Protein AF-A0A496PP13-F1 (afdb_monomer)

pLDDT: mean 76.1, std 15.43, range [37.22, 96.75]

Nearest PDB structures (foldseek):
  5w98-assembly1_A  TM=3.230E-01  e=8.960E+00  Planobispora rosea
  5w99-assembly1_A  TM=3.272E-01  e=9.936E+00  Planobispora rosea

Sequence (383 aa):
MSAFDWSTATTALHNFGGEPTTLYIEKTGLPFYDALRLYGAIDLYIGLREDVTIEDTGIRWKVTGRRRPRFMDGRDVAFLNRIKEQFGGRKNPNSEEYCKKMYSYLVNAKSFRDEKPFPADKAFVKLDSTLQAGIRGISAANYETLQTGQTSKKECKAMIPLSEGLLAFAGKKRAENVSRIYFLPVFEGRIDLSKVVSPIRMRGSPNVLCTQALMLLALKTSLFAEGYQDRLTSVVYNTDFGSRNAFNFSGIIKISSTAIGKIKSAELVSHTYQTFRELIRDAWDGQGKPNKLTSAAIGMAYWLMQPVSKHLSSMITAQERLYKDKGAKSTLFYIQNKNHANHVKEIFEMTYANWNGDHEAVRKLARAVASGIYWARGRDEHG

Mean predicted aligned error: 11.74 Å

Structure (mmCIF, N/CA/C/O backbone):
data_AF-A0A496PP13-F1
#
_entry.id   AF-A0A496PP13-F1
#
loop_
_atom_site.group_PDB
_atom_site.id
_atom_site.type_symbol
_atom_site.label_atom_id
_atom_site.label_alt_id
_atom_site.label_comp_id
_atom_site.label_asym_id
_atom_site.label_entity_id
_atom_site.label_seq_id
_atom_site.pdbx_PDB_ins_code
_atom_site.Cartn_x
_atom_site.Cartn_y
_at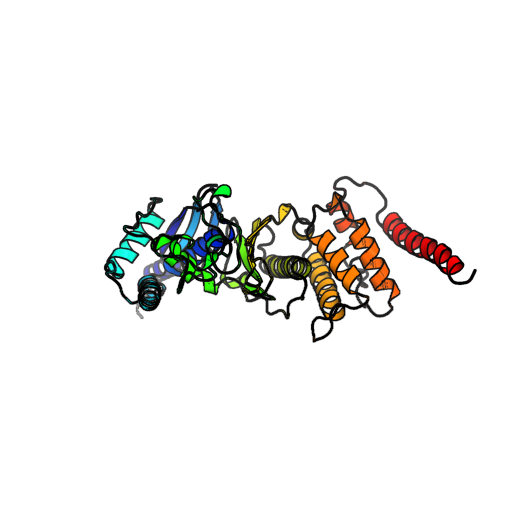om_site.Cartn_z
_atom_site.occupancy
_atom_site.B_iso_or_equiv
_atom_site.auth_seq_id
_atom_site.auth_comp_id
_atom_site.auth_asym_id
_atom_site.auth_atom_id
_atom_site.pdbx_PDB_model_num
ATOM 1 N N . MET A 1 1 ? -2.397 -45.272 33.972 1.00 44.59 1 MET A N 1
ATOM 2 C CA . MET A 1 1 ? -2.220 -44.467 32.743 1.00 44.59 1 MET A CA 1
ATOM 3 C C . MET A 1 1 ? -3.500 -43.673 32.547 1.00 44.59 1 MET A C 1
ATOM 5 O O . MET A 1 1 ? -4.540 -44.296 32.392 1.00 44.59 1 MET A O 1
ATOM 9 N N . SER A 1 2 ? -3.472 -42.343 32.676 1.00 54.16 2 SER A N 1
ATOM 10 C CA . SER A 1 2 ? -4.656 -41.518 32.407 1.00 54.16 2 SER A CA 1
ATOM 11 C C . SER A 1 2 ? -4.927 -41.508 30.902 1.00 54.16 2 SER A C 1
ATOM 13 O O . SER A 1 2 ? -4.010 -41.305 30.107 1.00 54.16 2 SER A O 1
ATOM 15 N N . ALA A 1 3 ? -6.171 -41.783 30.507 1.00 64.56 3 ALA A N 1
ATOM 16 C CA . ALA A 1 3 ? -6.584 -41.720 29.112 1.00 64.56 3 ALA A CA 1
ATOM 17 C C . ALA A 1 3 ? -6.419 -40.280 28.605 1.00 64.56 3 ALA A C 1
ATOM 19 O O . ALA A 1 3 ? -6.904 -39.338 29.231 1.00 64.56 3 ALA A O 1
ATOM 20 N N . PHE A 1 4 ? -5.687 -40.108 27.504 1.00 69.62 4 PHE A N 1
ATOM 21 C CA . PHE A 1 4 ? -5.504 -38.804 26.879 1.00 69.62 4 PHE A CA 1
ATOM 22 C C . PHE A 1 4 ? -6.839 -38.336 26.290 1.00 69.62 4 PHE A C 1
ATOM 24 O O . PHE A 1 4 ? -7.416 -39.007 25.433 1.00 69.62 4 PHE A O 1
ATOM 31 N N . ASP A 1 5 ? -7.340 -37.200 26.775 1.00 77.75 5 ASP A N 1
ATOM 32 C CA . ASP A 1 5 ? -8.614 -36.637 26.341 1.00 77.75 5 ASP A CA 1
ATOM 33 C C . ASP A 1 5 ? -8.461 -35.884 25.011 1.00 77.75 5 ASP A C 1
ATOM 35 O O . ASP A 1 5 ? -8.009 -34.736 24.939 1.00 77.75 5 ASP A O 1
ATOM 39 N N . TRP A 1 6 ? -8.882 -36.550 23.939 1.00 79.94 6 TRP A N 1
ATOM 40 C CA . TRP A 1 6 ? -8.908 -35.995 22.591 1.00 79.94 6 TRP A CA 1
ATOM 41 C C . TRP A 1 6 ? -9.863 -34.806 22.439 1.00 79.94 6 TRP A C 1
ATOM 43 O O . TRP A 1 6 ? -9.651 -33.990 21.542 1.00 79.94 6 TRP A O 1
ATOM 53 N N . SER A 1 7 ? -10.875 -34.643 23.297 1.00 75.44 7 SER A N 1
ATOM 54 C CA . SER A 1 7 ? -11.827 -33.528 23.191 1.00 75.44 7 SER A CA 1
ATOM 55 C C . SER A 1 7 ? -11.183 -32.189 23.567 1.00 75.44 7 SER A C 1
ATOM 57 O O . SER A 1 7 ? -11.345 -31.191 22.854 1.00 75.44 7 SER A O 1
ATOM 59 N N . THR A 1 8 ? -10.335 -32.190 24.599 1.00 72.69 8 THR A N 1
ATOM 60 C CA . THR A 1 8 ? -9.510 -31.038 24.982 1.00 72.69 8 THR A CA 1
ATOM 61 C C . THR A 1 8 ? -8.492 -30.695 23.891 1.00 72.69 8 THR A C 1
ATOM 63 O O . THR A 1 8 ? -8.353 -29.527 23.527 1.00 72.69 8 THR A O 1
ATOM 66 N N . ALA A 1 9 ? -7.830 -31.698 23.299 1.00 68.94 9 ALA A N 1
ATOM 67 C CA . ALA A 1 9 ? -6.893 -31.486 22.192 1.00 68.94 9 ALA A CA 1
ATOM 68 C C . ALA A 1 9 ? -7.587 -30.933 20.933 1.00 68.94 9 ALA A C 1
ATOM 70 O O . ALA A 1 9 ? -7.071 -30.018 20.296 1.00 68.94 9 ALA A O 1
ATOM 71 N N . THR A 1 10 ? -8.783 -31.430 20.607 1.00 69.62 10 THR A N 1
ATOM 72 C CA . THR A 1 10 ? -9.572 -30.975 19.451 1.00 69.62 10 THR A CA 1
ATOM 73 C C . THR A 1 10 ? -10.074 -29.547 19.648 1.00 69.62 10 THR A C 1
ATOM 75 O O . THR A 1 10 ? -9.974 -28.734 18.735 1.00 69.62 10 THR A O 1
ATOM 78 N N . THR A 1 11 ? -10.529 -29.197 20.853 1.00 65.94 11 THR A N 1
ATOM 79 C CA . THR A 1 11 ? -10.936 -27.823 21.192 1.00 65.94 11 THR A CA 1
ATOM 80 C C . THR A 1 11 ? -9.738 -26.869 21.170 1.00 65.94 11 THR A C 1
ATOM 82 O O . THR A 1 11 ? -9.820 -25.771 20.618 1.00 65.94 11 THR A O 1
ATOM 85 N N . ALA A 1 12 ? -8.590 -27.300 21.701 1.00 63.50 12 ALA A N 1
ATOM 86 C CA . ALA A 1 12 ? -7.350 -26.530 21.667 1.00 63.50 12 ALA A CA 1
ATOM 87 C C . ALA A 1 12 ? -6.823 -26.320 20.236 1.00 63.50 12 ALA A C 1
ATOM 89 O O . ALA A 1 12 ? -6.319 -25.241 19.935 1.00 63.50 12 ALA A O 1
ATOM 90 N N . LEU A 1 13 ? -6.974 -27.314 19.352 1.00 63.78 13 LEU A N 1
ATOM 91 C CA . LEU A 1 13 ? -6.653 -27.219 17.923 1.00 63.78 13 LEU A CA 1
ATOM 92 C C . LEU A 1 13 ? -7.658 -26.346 17.159 1.00 63.78 13 LEU A C 1
ATOM 94 O O . LEU A 1 13 ? -7.256 -25.542 16.323 1.00 63.78 13 LEU A O 1
ATOM 98 N N . HIS A 1 14 ? -8.952 -26.449 17.460 1.00 59.28 14 HIS A N 1
ATOM 99 C CA . HIS A 1 14 ? -9.995 -25.646 16.819 1.00 59.28 14 HIS A CA 1
ATOM 100 C C . HIS A 1 14 ? -9.834 -24.150 17.141 1.00 59.28 14 HIS A C 1
ATOM 102 O O . HIS A 1 14 ? -9.910 -23.297 16.248 1.00 59.28 14 HIS A O 1
ATOM 108 N N . ASN A 1 15 ? -9.503 -23.848 18.400 1.00 59.09 15 ASN A N 1
ATOM 109 C CA . ASN A 1 15 ? -9.252 -22.494 18.898 1.00 59.09 15 ASN A CA 1
ATOM 110 C C . ASN A 1 15 ? -7.781 -22.069 18.736 1.00 59.09 15 ASN A C 1
ATOM 112 O O . ASN A 1 15 ? -7.386 -20.976 19.160 1.00 59.09 15 ASN A O 1
ATOM 116 N N . PHE A 1 16 ? -6.951 -22.905 18.104 1.00 61.62 16 PHE A N 1
ATOM 117 C CA . PHE A 1 16 ? -5.582 -22.555 17.752 1.00 61.62 16 PHE A CA 1
ATOM 118 C C . PHE A 1 16 ? -5.621 -21.377 16.769 1.00 61.62 16 PHE A C 1
ATOM 120 O O . PHE A 1 16 ? -6.190 -21.467 15.682 1.00 61.62 16 PHE A O 1
ATOM 127 N N . GLY A 1 17 ? -5.088 -20.226 17.181 1.00 65.50 17 GLY A N 1
ATOM 128 C CA . GLY A 1 17 ? -5.198 -18.968 16.426 1.00 65.50 17 GLY A CA 1
ATOM 129 C C . GLY A 1 17 ? -6.121 -17.916 17.048 1.00 65.50 17 GLY A C 1
ATOM 130 O O . GLY A 1 17 ? -5.971 -16.740 16.740 1.00 65.50 17 GLY A O 1
ATOM 131 N N . GLY A 1 18 ? -6.994 -18.287 17.992 1.00 80.00 18 GLY A N 1
ATOM 132 C CA . GLY A 1 18 ? -7.942 -17.375 18.646 1.00 80.00 18 GLY A CA 1
ATOM 133 C C . GLY A 1 18 ? -9.345 -17.369 18.026 1.00 80.00 18 GLY A C 1
ATOM 134 O O . GLY A 1 18 ? -9.628 -18.120 17.094 1.00 80.00 18 GLY A O 1
ATOM 135 N N . GLU A 1 19 ? -10.220 -16.514 18.555 1.00 85.62 19 GLU A N 1
ATOM 136 C CA . GLU A 1 19 ? -11.640 -16.447 18.188 1.00 85.62 19 GLU A CA 1
ATOM 137 C C . GLU A 1 19 ? -11.851 -15.704 16.861 1.00 85.62 19 GLU A C 1
ATOM 139 O O . GLU A 1 19 ? -11.247 -14.643 16.660 1.00 85.62 19 GLU A O 1
ATOM 144 N N . PRO A 1 20 ? -12.716 -16.192 15.953 1.00 88.75 20 PRO A N 1
ATOM 145 C CA . PRO A 1 20 ? -13.071 -15.462 14.742 1.00 88.75 20 PRO A CA 1
ATOM 146 C C . PRO A 1 20 ? -13.649 -14.080 15.068 1.00 88.75 20 PRO A C 1
ATOM 148 O O . PRO A 1 20 ? -14.554 -13.939 15.886 1.00 88.75 20 PRO A O 1
ATOM 151 N N . THR A 1 21 ? -13.157 -13.047 14.393 1.00 92.12 21 THR A N 1
ATOM 152 C CA . THR A 1 21 ? -13.662 -11.678 14.514 1.00 92.12 21 THR A CA 1
ATOM 153 C C . THR A 1 21 ? -13.773 -11.046 13.136 1.00 92.12 21 THR A C 1
ATOM 155 O O . THR A 1 21 ? -12.957 -11.294 12.246 1.00 92.12 21 THR A O 1
ATOM 158 N N . THR A 1 22 ? -14.779 -10.191 12.969 1.00 95.12 22 THR A N 1
ATOM 159 C CA . THR A 1 22 ? -14.933 -9.341 11.786 1.00 95.12 22 THR A CA 1
ATOM 160 C C . THR A 1 22 ? -14.882 -7.888 12.219 1.00 95.12 22 THR A C 1
ATOM 162 O O . THR A 1 22 ? -15.550 -7.514 13.178 1.00 95.12 22 THR A O 1
ATOM 165 N N . LEU A 1 23 ? -14.082 -7.082 11.532 1.00 95.75 23 LEU A N 1
ATOM 166 C CA . LEU A 1 23 ? -13.970 -5.645 11.740 1.00 95.75 23 LEU A CA 1
ATOM 167 C C . LEU A 1 23 ? -14.441 -4.914 10.488 1.00 95.75 23 LEU A C 1
ATOM 169 O O . LEU A 1 23 ? -14.118 -5.307 9.368 1.00 95.75 23 LEU A O 1
ATOM 173 N N . TYR A 1 24 ? -15.151 -3.815 10.693 1.00 96.25 24 TYR A N 1
ATOM 174 C CA . TYR A 1 24 ? -15.616 -2.914 9.654 1.00 96.25 24 TYR A CA 1
ATOM 175 C C . TYR A 1 24 ? -14.945 -1.553 9.844 1.00 96.25 24 TYR A C 1
ATOM 177 O O . TYR A 1 24 ? -15.186 -0.870 10.837 1.00 96.25 24 TYR A O 1
ATOM 185 N N . ILE A 1 25 ? -14.089 -1.166 8.898 1.00 95.06 25 ILE A N 1
ATOM 186 C CA . ILE A 1 25 ? -13.312 0.077 8.946 1.00 95.06 25 ILE A CA 1
ATOM 187 C C . ILE A 1 25 ? -13.841 1.026 7.869 1.00 95.06 25 ILE A C 1
ATOM 189 O O . ILE A 1 25 ? -13.626 0.796 6.681 1.00 95.06 25 ILE A O 1
ATOM 193 N N . GLU A 1 26 ? -14.542 2.085 8.273 1.00 92.12 26 GLU A N 1
ATOM 194 C CA . GLU A 1 26 ? -15.058 3.122 7.363 1.00 92.12 26 GLU A CA 1
ATOM 195 C C . GLU A 1 26 ? -13.922 3.902 6.699 1.00 92.12 26 GLU A C 1
ATOM 197 O O . GLU A 1 26 ? -12.911 4.169 7.343 1.00 92.12 26 GLU A O 1
ATOM 202 N N . LYS A 1 27 ? -14.082 4.316 5.440 1.00 90.44 27 LYS A N 1
ATOM 203 C CA . LYS A 1 27 ? -13.088 5.125 4.718 1.00 90.44 27 LYS A CA 1
ATOM 204 C C . LYS A 1 27 ? -13.395 6.619 4.806 1.00 90.44 27 LYS A C 1
ATOM 206 O O . LYS A 1 27 ? -14.546 7.031 4.739 1.00 90.44 27 LYS A O 1
ATOM 211 N N . THR A 1 28 ? -12.349 7.432 4.894 1.00 86.81 28 THR A N 1
ATOM 212 C CA . THR A 1 28 ? -12.406 8.906 4.923 1.00 86.81 28 THR A CA 1
ATOM 213 C C . THR A 1 28 ? -12.241 9.546 3.538 1.00 86.81 28 THR A C 1
ATOM 215 O O . THR A 1 28 ? -12.339 10.772 3.390 1.00 86.81 28 THR A O 1
ATOM 218 N N . GLY A 1 29 ? -11.925 8.732 2.524 1.00 84.88 29 GLY A N 1
ATOM 219 C CA . GLY A 1 29 ? -11.602 9.186 1.172 1.00 84.88 29 GLY A CA 1
ATOM 220 C C . GLY A 1 29 ? -10.158 9.670 1.022 1.00 84.88 29 GLY A C 1
ATOM 221 O O . GLY A 1 29 ? -9.833 10.299 0.018 1.00 84.88 29 GLY A O 1
ATOM 222 N N . LEU A 1 30 ? -9.298 9.402 2.009 1.00 86.88 30 LEU A N 1
ATOM 223 C CA . LEU A 1 30 ? -7.866 9.695 1.978 1.00 86.88 30 LEU A CA 1
ATOM 224 C C . LEU A 1 30 ? -7.110 8.363 1.904 1.00 86.88 30 LEU A C 1
ATOM 226 O O . LEU A 1 30 ? -6.966 7.702 2.929 1.00 86.88 30 LEU A O 1
ATOM 230 N N . PRO A 1 31 ? -6.637 7.928 0.719 1.00 88.69 31 PRO A N 1
ATOM 231 C CA . PRO A 1 31 ? -6.181 6.551 0.526 1.00 88.69 31 PRO A CA 1
ATOM 232 C C . PRO A 1 31 ? -5.067 6.106 1.480 1.00 88.69 31 PRO A C 1
ATOM 234 O O . PRO A 1 31 ? -5.119 4.994 2.006 1.00 88.69 31 PRO A O 1
ATOM 237 N N . PHE A 1 32 ? -4.069 6.962 1.723 1.00 90.19 32 PHE A N 1
ATOM 238 C CA . PHE A 1 32 ? -2.954 6.625 2.608 1.00 90.19 32 PHE A CA 1
ATOM 239 C C . PHE A 1 32 ? -3.385 6.600 4.079 1.00 90.19 32 PHE A C 1
ATOM 241 O O . PHE A 1 32 ? -3.122 5.620 4.780 1.00 90.19 32 PHE A O 1
ATOM 248 N N . TYR A 1 33 ? -4.119 7.622 4.523 1.00 90.94 33 TYR A N 1
ATOM 249 C CA . TYR A 1 33 ? -4.716 7.654 5.857 1.00 90.94 33 TYR A CA 1
ATOM 250 C C . TYR A 1 33 ? -5.646 6.466 6.137 1.00 90.94 33 TYR A C 1
ATOM 252 O O . TYR A 1 33 ? -5.581 5.847 7.199 1.00 90.94 33 TYR A O 1
ATOM 260 N N . ASP A 1 34 ? -6.487 6.109 5.171 1.00 92.25 34 ASP A N 1
ATOM 261 C CA . ASP A 1 34 ? -7.403 4.986 5.289 1.00 92.25 34 ASP A CA 1
ATOM 262 C C . ASP A 1 34 ? -6.612 3.673 5.412 1.00 92.25 34 ASP A C 1
ATOM 264 O O . ASP A 1 34 ? -6.884 2.879 6.313 1.00 92.25 34 ASP A O 1
ATOM 268 N N . ALA A 1 35 ? -5.567 3.460 4.603 1.00 93.31 35 ALA A N 1
ATOM 269 C CA . ALA A 1 35 ? -4.735 2.264 4.733 1.00 93.31 35 ALA A CA 1
ATOM 270 C C . ALA A 1 35 ? -4.051 2.179 6.107 1.00 93.31 35 ALA A C 1
ATOM 272 O O . ALA A 1 35 ? -4.021 1.108 6.711 1.00 93.31 35 ALA A O 1
ATOM 273 N N . LEU A 1 36 ? -3.560 3.295 6.659 1.00 93.25 36 LEU A N 1
ATOM 274 C CA . LEU A 1 36 ? -3.044 3.310 8.032 1.00 93.25 36 LEU A CA 1
ATOM 275 C C . LEU A 1 36 ? -4.098 2.839 9.037 1.00 93.25 36 LEU A C 1
ATOM 277 O O . LEU A 1 36 ? -3.788 2.043 9.923 1.00 93.25 36 LEU A O 1
ATOM 281 N N . ARG A 1 37 ? -5.345 3.297 8.894 1.00 94.62 37 ARG A N 1
ATOM 282 C CA . ARG A 1 37 ? -6.448 2.894 9.776 1.00 94.62 37 ARG A CA 1
ATOM 283 C C . ARG A 1 37 ? -6.761 1.404 9.646 1.00 94.62 37 ARG A C 1
ATOM 285 O O . ARG A 1 37 ? -6.949 0.742 10.665 1.00 94.62 37 ARG A O 1
ATOM 292 N N . LEU A 1 38 ? -6.738 0.868 8.426 1.00 94.44 38 LEU A N 1
ATOM 293 C CA . LEU A 1 38 ? -6.881 -0.565 8.154 1.00 94.44 38 LEU A CA 1
ATOM 294 C C . LEU A 1 38 ? -5.806 -1.385 8.881 1.00 94.44 38 LEU A C 1
ATOM 296 O O . LEU A 1 38 ? -6.130 -2.275 9.668 1.00 94.44 38 LEU A O 1
ATOM 300 N N . TYR A 1 39 ? -4.528 -1.056 8.673 1.00 92.56 39 TYR A N 1
ATOM 301 C CA . TYR A 1 39 ? -3.418 -1.768 9.316 1.00 92.56 39 TYR A CA 1
ATOM 302 C C . TYR A 1 39 ? -3.414 -1.609 10.835 1.00 92.56 39 TYR A C 1
ATOM 304 O O . TYR A 1 39 ? -3.077 -2.553 11.549 1.00 92.56 39 TYR A O 1
ATOM 312 N N . GLY A 1 40 ? -3.805 -0.439 11.339 1.00 93.31 40 GLY A N 1
ATOM 313 C CA . GLY A 1 40 ? -3.965 -0.200 12.767 1.00 93.31 40 GLY A CA 1
ATOM 314 C C . GLY A 1 40 ? -5.053 -1.060 13.391 1.00 93.31 40 GLY A C 1
ATOM 315 O O . GLY A 1 40 ? -4.818 -1.667 14.431 1.00 93.31 40 GLY A O 1
ATOM 316 N N . ALA A 1 41 ? -6.215 -1.173 12.744 1.00 94.44 41 ALA A N 1
ATOM 317 C CA . ALA A 1 41 ? -7.305 -2.019 13.225 1.00 94.44 41 ALA A CA 1
ATOM 318 C C . ALA A 1 41 ? -6.883 -3.493 13.282 1.00 94.44 41 ALA A C 1
ATOM 320 O O . ALA A 1 41 ? -7.118 -4.165 14.286 1.00 94.44 41 ALA A O 1
ATOM 321 N N . ILE A 1 42 ? -6.195 -3.974 12.243 1.00 92.31 42 ILE A N 1
ATOM 322 C CA . ILE A 1 42 ? -5.654 -5.337 12.213 1.00 92.31 42 ILE A CA 1
ATOM 323 C C . ILE A 1 42 ? -4.647 -5.542 13.348 1.00 92.31 42 ILE A C 1
ATOM 325 O O . ILE A 1 42 ? -4.756 -6.502 14.105 1.00 92.31 42 ILE A O 1
ATOM 329 N N . ASP A 1 43 ? -3.684 -4.636 13.508 1.00 90.19 43 ASP A N 1
ATOM 330 C CA . ASP A 1 43 ? -2.617 -4.772 14.501 1.00 90.19 43 ASP A CA 1
ATOM 331 C C . ASP A 1 43 ? -3.106 -4.656 15.959 1.00 90.19 43 ASP A C 1
ATOM 333 O O . ASP A 1 43 ? -2.528 -5.302 16.842 1.00 90.19 43 ASP A O 1
ATOM 337 N N . LEU A 1 44 ? -4.166 -3.877 16.206 1.00 91.75 44 LEU A N 1
ATOM 338 C CA . LEU A 1 44 ? -4.768 -3.688 17.529 1.00 91.75 44 LEU A CA 1
ATOM 339 C C . LEU A 1 44 ? -5.784 -4.768 17.908 1.00 91.75 44 LEU A C 1
ATOM 341 O O . LEU A 1 44 ? -5.871 -5.102 19.087 1.00 91.75 44 LEU A O 1
ATOM 345 N N . TYR A 1 45 ? -6.524 -5.335 16.948 1.00 91.88 45 TYR A N 1
ATOM 346 C CA . TYR A 1 45 ? -7.696 -6.166 17.265 1.00 91.88 45 TYR A CA 1
ATOM 347 C C . TYR A 1 45 ? -7.702 -7.579 16.674 1.00 91.88 45 TYR A C 1
ATOM 349 O O . TYR A 1 45 ? -8.512 -8.395 17.109 1.00 91.88 45 TYR A O 1
ATOM 357 N N . ILE A 1 46 ? -6.801 -7.900 15.745 1.00 89.81 46 ILE A N 1
ATOM 358 C CA . ILE A 1 46 ? -6.659 -9.254 15.182 1.00 89.81 46 ILE A CA 1
ATOM 359 C C . ILE A 1 46 ? -5.265 -9.798 15.507 1.00 89.81 46 ILE A C 1
ATOM 361 O O . ILE A 1 46 ? -5.116 -10.793 16.211 1.00 89.81 46 ILE A O 1
ATOM 365 N N . GLY A 1 47 ? -4.235 -9.074 15.077 1.00 82.88 47 GLY A N 1
ATOM 366 C CA . GLY A 1 47 ? -2.852 -9.524 15.064 1.00 82.88 47 GLY A CA 1
ATOM 367 C C . GLY A 1 47 ? -2.377 -9.777 13.635 1.00 82.88 47 GLY A C 1
ATOM 368 O O . GLY A 1 47 ? -3.164 -9.949 12.715 1.00 82.88 47 GLY A O 1
ATOM 369 N N . LEU A 1 48 ? -1.059 -9.749 13.440 1.00 70.56 48 LEU A N 1
ATOM 370 C CA . LEU A 1 48 ? -0.450 -9.764 12.101 1.00 70.56 48 LEU A CA 1
ATOM 371 C C . LEU A 1 48 ? 0.138 -11.107 11.690 1.00 70.56 48 LEU A C 1
ATOM 373 O O . LEU A 1 48 ? 0.575 -11.240 10.559 1.00 70.56 48 LEU A O 1
ATOM 377 N N . ARG A 1 49 ? 0.194 -12.068 12.616 1.00 68.19 49 ARG A N 1
ATOM 378 C CA . ARG A 1 49 ? 0.644 -13.447 12.362 1.00 68.19 49 ARG A CA 1
ATOM 379 C C . ARG A 1 49 ? -0.514 -14.373 11.980 1.00 68.19 49 ARG A C 1
ATOM 381 O O . ARG A 1 49 ? -0.363 -15.585 12.039 1.00 68.19 49 ARG A O 1
ATOM 388 N N . GLU A 1 50 ? -1.673 -13.794 11.700 1.00 66.94 50 GLU A N 1
ATOM 389 C CA . GLU A 1 50 ? -2.897 -14.512 11.378 1.00 66.94 50 GLU A CA 1
ATOM 390 C C . GLU A 1 50 ? -3.245 -14.239 9.917 1.00 66.94 50 GLU A C 1
ATOM 392 O O . GLU A 1 50 ? -3.027 -13.130 9.419 1.00 66.94 50 GLU A O 1
ATOM 397 N N . ASP A 1 51 ? -3.828 -15.235 9.254 1.00 78.81 51 ASP A N 1
ATOM 398 C CA . ASP A 1 51 ? -4.462 -15.025 7.960 1.00 78.81 51 ASP A CA 1
ATOM 399 C C . ASP A 1 51 ? -5.632 -14.061 8.138 1.00 78.81 51 ASP A C 1
ATOM 401 O O . ASP A 1 51 ? -6.582 -14.333 8.882 1.00 78.81 51 ASP A O 1
ATOM 405 N N . VAL A 1 52 ? -5.577 -12.940 7.427 1.00 90.25 52 VAL A N 1
ATOM 406 C CA . VAL A 1 52 ? -6.687 -11.996 7.350 1.00 90.25 52 VAL A CA 1
ATOM 407 C C . VAL A 1 52 ? -7.302 -12.057 5.967 1.00 90.25 52 VAL A C 1
ATOM 409 O O . VAL A 1 52 ? -6.600 -12.163 4.965 1.00 90.25 52 VAL A O 1
ATOM 412 N N . THR A 1 53 ? -8.625 -11.978 5.894 1.00 93.38 53 THR A N 1
ATOM 413 C CA . THR A 1 53 ? -9.318 -11.756 4.623 1.00 93.38 53 THR A CA 1
ATOM 414 C C . THR A 1 53 ? -9.828 -10.332 4.601 1.00 93.38 53 THR A C 1
ATOM 416 O O . THR A 1 53 ? -10.611 -9.946 5.472 1.00 93.38 53 THR A O 1
ATOM 419 N N . ILE A 1 54 ? -9.360 -9.564 3.622 1.00 95.12 54 ILE A N 1
ATOM 420 C CA . ILE A 1 54 ? -9.706 -8.157 3.432 1.00 95.12 54 ILE A CA 1
ATOM 421 C C . ILE A 1 54 ? -10.646 -8.057 2.233 1.00 95.12 54 ILE A C 1
ATOM 423 O O . ILE A 1 54 ? -10.327 -8.532 1.147 1.00 95.12 54 ILE A O 1
ATOM 427 N N . GLU A 1 55 ? -11.800 -7.438 2.432 1.00 95.50 55 GLU A N 1
ATOM 428 C CA . GLU A 1 55 ? -12.811 -7.195 1.406 1.00 95.50 55 GLU A CA 1
ATOM 429 C C . GLU A 1 55 ? -13.081 -5.687 1.331 1.00 95.50 55 GLU A C 1
ATOM 431 O O . GLU A 1 55 ? -13.370 -5.038 2.345 1.00 95.50 55 GLU A O 1
ATOM 436 N N . ASP A 1 56 ? -12.960 -5.112 0.135 1.00 92.44 56 ASP A N 1
ATOM 437 C CA . ASP A 1 56 ? -13.272 -3.708 -0.113 1.00 92.44 56 ASP A CA 1
ATOM 438 C C . ASP A 1 56 ? -14.726 -3.558 -0.577 1.00 92.44 56 ASP A C 1
ATOM 440 O O . ASP A 1 56 ? -15.078 -3.893 -1.702 1.00 92.44 56 ASP A O 1
ATOM 444 N N . THR A 1 57 ? -15.579 -3.005 0.286 1.00 90.62 57 THR A N 1
ATOM 445 C CA . THR A 1 57 ? -17.011 -2.796 -0.009 1.00 90.62 57 THR A CA 1
ATOM 446 C C . THR A 1 57 ? -17.307 -1.397 -0.571 1.00 90.62 57 THR A C 1
ATOM 448 O O . THR A 1 57 ? -18.443 -0.922 -0.548 1.00 90.62 57 THR A O 1
ATOM 451 N N . GLY A 1 58 ? -16.279 -0.672 -1.017 1.00 87.81 58 GLY A N 1
ATOM 452 C CA . GLY A 1 58 ? -16.372 0.711 -1.478 1.00 87.81 58 GLY A CA 1
ATOM 453 C C . GLY A 1 58 ? -16.220 1.703 -0.328 1.00 87.81 58 GLY A C 1
ATOM 454 O O . GLY A 1 58 ? -15.168 2.332 -0.203 1.00 87.81 58 GLY A O 1
ATOM 455 N N . ILE A 1 59 ? -17.240 1.826 0.529 1.00 89.75 59 ILE A N 1
ATOM 456 C CA . ILE A 1 59 ? -17.283 2.821 1.626 1.00 89.75 59 ILE A CA 1
ATOM 457 C C . ILE A 1 59 ? -16.553 2.379 2.904 1.00 89.75 59 ILE A C 1
ATOM 459 O O . ILE A 1 59 ? -16.237 3.201 3.764 1.00 89.75 59 ILE A O 1
ATOM 463 N N . ARG A 1 60 ? -16.291 1.077 3.048 1.00 93.56 60 ARG A N 1
ATOM 464 C CA . ARG A 1 60 ? -15.603 0.487 4.202 1.00 93.56 60 ARG A CA 1
ATOM 465 C C . ARG A 1 60 ? -14.809 -0.747 3.788 1.00 93.56 60 ARG A C 1
ATOM 467 O O . ARG A 1 60 ? -15.143 -1.396 2.795 1.00 93.56 60 ARG A O 1
ATOM 474 N N . TRP A 1 61 ? -13.808 -1.106 4.578 1.00 95.06 61 TRP A N 1
ATOM 475 C CA . TRP A 1 61 ? -13.211 -2.437 4.526 1.00 95.06 61 TRP A CA 1
ATOM 476 C C . TRP A 1 61 ? -13.891 -3.361 5.514 1.00 95.06 61 TRP A C 1
ATOM 478 O O . TRP A 1 61 ? -14.151 -2.974 6.655 1.00 95.06 61 TRP A O 1
ATOM 488 N N . LYS A 1 62 ? -14.129 -4.591 5.080 1.00 96.75 62 LYS A N 1
ATOM 489 C CA . LYS A 1 62 ? -14.501 -5.701 5.944 1.00 96.75 62 LYS A CA 1
ATOM 490 C C . LYS A 1 62 ? -13.283 -6.600 6.085 1.00 96.75 62 LYS A C 1
ATOM 492 O O . LYS A 1 62 ? -12.742 -7.086 5.097 1.00 96.75 62 LYS A O 1
ATOM 497 N N . VAL A 1 63 ? -12.838 -6.790 7.318 1.00 95.44 63 VAL A N 1
ATOM 498 C CA . VAL A 1 63 ? -11.656 -7.589 7.631 1.00 95.44 63 VAL A CA 1
ATOM 499 C C . VAL A 1 63 ? -12.060 -8.719 8.548 1.00 95.44 63 VAL A C 1
ATOM 501 O O . VAL A 1 63 ? -12.574 -8.477 9.636 1.00 95.44 63 VAL A O 1
ATOM 504 N N . THR A 1 64 ? -11.814 -9.948 8.119 1.00 94.12 64 THR A N 1
ATOM 505 C CA . THR A 1 64 ? -12.055 -11.142 8.932 1.00 94.12 64 THR A CA 1
ATOM 506 C C . THR A 1 64 ? -10.726 -11.777 9.311 1.00 94.12 64 THR A C 1
ATOM 508 O O . THR A 1 64 ? -9.799 -11.817 8.503 1.00 94.12 64 THR A O 1
ATOM 511 N N . GLY A 1 65 ? -10.612 -12.240 10.551 1.00 91.25 65 GLY A N 1
ATOM 512 C CA . GLY A 1 65 ? -9.411 -12.893 11.068 1.00 91.25 65 GLY A CA 1
ATOM 513 C C . GLY A 1 65 ? -9.677 -13.536 12.424 1.00 91.25 65 GLY A C 1
ATOM 514 O O . GLY A 1 65 ? -10.819 -13.562 12.886 1.00 91.25 65 GLY A O 1
ATOM 515 N N . ARG A 1 66 ? -8.632 -14.050 13.075 1.00 87.62 66 ARG A N 1
ATOM 516 C CA . ARG A 1 66 ? -8.723 -14.624 14.425 1.00 87.62 66 ARG A CA 1
ATOM 517 C C . ARG A 1 66 ? -8.063 -13.703 15.448 1.00 87.62 66 ARG A C 1
ATOM 519 O O . ARG A 1 66 ? -6.958 -13.219 15.231 1.00 87.62 66 ARG A O 1
ATOM 526 N N . ARG A 1 67 ? -8.747 -13.437 16.561 1.00 86.12 67 ARG A N 1
ATOM 527 C CA . ARG A 1 67 ? -8.265 -12.606 17.669 1.00 86.12 67 ARG A CA 1
ATOM 528 C C . ARG A 1 67 ? -7.826 -13.497 18.821 1.00 86.12 67 ARG A C 1
ATOM 530 O O . ARG A 1 67 ? -8.624 -14.261 19.354 1.00 86.12 67 ARG A O 1
ATOM 537 N N . ARG A 1 68 ? -6.591 -13.323 19.295 1.00 80.62 68 ARG A N 1
ATOM 538 C CA . ARG A 1 68 ? -6.094 -13.965 20.527 1.00 80.62 68 ARG A CA 1
ATOM 539 C C . ARG A 1 68 ? -6.182 -12.988 21.706 1.00 80.62 68 ARG A C 1
ATOM 541 O O . ARG A 1 68 ? -5.294 -12.141 21.804 1.00 80.62 68 ARG A O 1
ATOM 548 N N . PRO A 1 69 ? -7.174 -13.091 22.614 1.00 76.56 69 PRO A N 1
ATOM 549 C CA . PRO A 1 69 ? -7.414 -12.079 23.652 1.00 76.56 69 PRO A CA 1
ATOM 550 C C . PRO A 1 69 ? -6.145 -11.706 24.428 1.00 76.56 69 PRO A C 1
ATOM 552 O O . PRO A 1 69 ? -5.684 -10.574 24.331 1.00 76.56 69 PRO A O 1
ATOM 555 N N . ARG A 1 70 ? -5.444 -12.698 24.996 1.00 76.62 70 ARG A N 1
ATOM 556 C CA . ARG A 1 70 ? -4.204 -12.488 25.772 1.00 76.62 70 ARG A CA 1
ATOM 557 C C . ARG A 1 70 ? -3.099 -11.715 25.043 1.00 76.62 70 ARG A C 1
ATOM 559 O O . ARG A 1 70 ? -2.284 -11.076 25.694 1.00 76.62 70 ARG A O 1
ATOM 566 N N . PHE A 1 71 ? -3.020 -11.804 23.714 1.00 72.50 71 PHE A N 1
ATOM 567 C CA . PHE A 1 71 ? -2.006 -11.079 22.942 1.00 72.50 71 PHE A CA 1
ATOM 568 C C . PHE A 1 71 ? -2.425 -9.649 22.612 1.00 72.50 71 PHE A C 1
ATOM 570 O O . PHE A 1 71 ? -1.546 -8.817 22.377 1.00 72.50 71 PHE A O 1
ATOM 577 N N . MET A 1 72 ? -3.728 -9.386 22.534 1.00 80.00 72 MET A N 1
ATOM 578 C CA . MET A 1 72 ? -4.289 -8.116 22.071 1.00 80.00 72 MET A CA 1
ATOM 579 C C . MET A 1 72 ? -4.719 -7.211 23.230 1.00 80.00 72 MET A C 1
ATOM 581 O O . MET A 1 72 ? -4.732 -5.992 23.067 1.00 80.00 72 MET A O 1
ATOM 585 N N . ASP A 1 73 ? -5.032 -7.789 24.391 1.00 82.94 73 ASP A N 1
ATOM 586 C CA . ASP A 1 73 ? -5.544 -7.066 25.552 1.00 82.94 73 ASP A CA 1
ATOM 587 C C . ASP A 1 73 ? -4.581 -5.959 26.009 1.00 82.94 73 ASP A C 1
ATOM 589 O O . ASP A 1 73 ? -3.369 -6.148 26.131 1.00 82.94 73 ASP A O 1
ATOM 593 N N . GLY A 1 74 ? -5.133 -4.761 26.216 1.00 85.50 74 GLY A N 1
ATOM 594 C CA . GLY A 1 74 ? -4.408 -3.581 26.687 1.00 85.50 74 GLY A CA 1
ATOM 595 C C . GLY A 1 74 ? -3.529 -2.878 25.646 1.00 85.50 74 GLY A C 1
ATOM 596 O O . GLY A 1 74 ? -3.010 -1.798 25.938 1.00 85.50 74 GLY A O 1
ATOM 597 N N . ARG A 1 75 ? -3.357 -3.418 24.426 1.00 89.62 75 ARG A N 1
ATOM 598 C CA . ARG A 1 75 ? -2.558 -2.742 23.382 1.00 89.62 75 ARG A CA 1
ATOM 599 C C . ARG A 1 75 ? -3.172 -1.420 22.957 1.00 89.62 75 ARG A C 1
ATOM 601 O O . ARG A 1 75 ? -2.476 -0.413 22.900 1.00 89.62 75 ARG A O 1
ATOM 608 N N . ASP A 1 76 ? -4.455 -1.431 22.637 1.00 91.44 76 ASP A N 1
ATOM 609 C CA . ASP A 1 76 ? -5.223 -0.252 22.244 1.00 91.44 76 ASP A CA 1
ATOM 610 C C . ASP A 1 76 ? -5.186 0.836 23.324 1.00 91.44 76 ASP A C 1
ATOM 612 O O . ASP A 1 76 ? -4.887 1.990 23.022 1.00 91.44 76 ASP A O 1
ATOM 616 N N . VAL A 1 77 ? -5.362 0.457 24.592 1.00 93.00 77 VAL A N 1
ATOM 617 C CA . VAL A 1 77 ? -5.212 1.336 25.760 1.00 93.00 77 VAL A CA 1
ATOM 618 C C . VAL A 1 77 ? -3.802 1.926 25.831 1.00 93.00 77 VAL A C 1
ATOM 620 O O . VAL A 1 77 ? -3.654 3.135 26.007 1.00 93.00 77 VAL A O 1
ATOM 623 N N . ALA A 1 78 ? -2.759 1.113 25.644 1.00 91.88 78 ALA A N 1
ATOM 624 C CA . ALA A 1 78 ? -1.376 1.587 25.650 1.00 91.88 78 ALA A CA 1
ATOM 625 C C . ALA A 1 78 ? -1.091 2.575 24.503 1.00 91.88 78 ALA A C 1
ATOM 627 O O . ALA A 1 78 ? -0.449 3.606 24.719 1.00 91.88 78 ALA A O 1
ATOM 628 N N . PHE A 1 79 ? -1.583 2.301 23.291 1.00 91.56 79 PHE A N 1
ATOM 629 C CA . PHE A 1 79 ? -1.464 3.217 22.152 1.00 91.56 79 PHE A CA 1
ATOM 630 C C . PHE A 1 79 ? -2.222 4.525 22.394 1.00 91.56 79 PHE A C 1
ATOM 632 O O . PHE A 1 79 ? -1.679 5.604 22.150 1.00 91.56 79 PHE A O 1
ATOM 639 N N . LEU A 1 80 ? -3.439 4.439 22.928 1.00 91.25 80 LEU A N 1
ATOM 640 C CA . LEU A 1 80 ? -4.246 5.597 23.277 1.00 91.25 80 LEU A CA 1
ATOM 641 C C . LEU A 1 80 ? -3.552 6.464 24.333 1.00 91.25 80 LEU A C 1
ATOM 643 O O . LEU A 1 80 ? -3.468 7.678 24.165 1.00 91.25 80 LEU A O 1
ATOM 647 N N . ASN A 1 81 ? -2.994 5.863 25.384 1.00 91.00 81 ASN A N 1
ATOM 648 C CA . ASN A 1 81 ? -2.267 6.596 26.423 1.00 91.00 81 ASN A CA 1
ATOM 649 C C . ASN A 1 81 ? -1.052 7.348 25.851 1.00 91.00 81 ASN A C 1
ATOM 651 O O . ASN A 1 81 ? -0.887 8.530 26.143 1.00 91.00 81 ASN A O 1
ATOM 655 N N . ARG A 1 82 ? -0.288 6.740 24.933 1.00 90.38 82 ARG A N 1
ATOM 656 C CA . ARG A 1 82 ? 0.824 7.421 24.235 1.00 90.38 82 ARG A CA 1
ATOM 657 C C . ARG A 1 82 ? 0.369 8.629 23.416 1.00 90.38 82 ARG A C 1
ATOM 659 O O . ARG A 1 82 ? 1.052 9.649 23.385 1.00 90.38 82 ARG A O 1
ATOM 666 N N . ILE A 1 83 ? -0.776 8.533 22.738 1.00 88.88 83 ILE A N 1
ATOM 667 C CA . ILE A 1 83 ? -1.356 9.671 22.006 1.00 88.88 83 ILE A CA 1
ATOM 668 C C . ILE A 1 83 ? -1.705 10.787 22.996 1.00 88.88 83 ILE A C 1
ATOM 670 O O . ILE A 1 83 ? -1.331 11.944 22.796 1.00 88.88 83 ILE A O 1
ATOM 674 N N . LYS A 1 84 ? -2.376 10.436 24.097 1.00 87.44 84 LYS A N 1
ATOM 675 C CA . LYS A 1 84 ? -2.798 11.380 25.141 1.00 87.44 84 LYS A CA 1
ATOM 676 C C . LYS A 1 84 ? -1.618 12.116 25.777 1.00 87.44 84 LYS A C 1
ATOM 678 O O . LYS A 1 84 ? -1.706 13.330 25.969 1.00 87.44 84 LYS A O 1
ATOM 683 N N . GLU A 1 85 ? -0.523 11.414 26.059 1.00 87.62 85 GLU A N 1
ATOM 684 C CA . GLU A 1 85 ? 0.726 11.994 26.571 1.00 87.62 85 GLU A CA 1
ATOM 685 C C . GLU A 1 85 ? 1.250 13.094 25.642 1.00 87.62 85 GLU A C 1
ATOM 687 O O . GLU A 1 85 ? 1.526 14.209 26.086 1.00 87.62 85 GLU A O 1
ATOM 692 N N . GLN A 1 86 ? 1.284 12.843 24.330 1.00 86.62 86 GLN A N 1
ATOM 693 C CA . GLN A 1 86 ? 1.744 13.838 23.358 1.00 86.62 86 GLN A CA 1
ATOM 694 C C . GLN A 1 86 ? 0.826 15.069 23.312 1.00 86.62 86 GLN A C 1
ATOM 696 O O . GLN A 1 86 ? 1.290 16.204 23.173 1.00 86.62 86 GLN A O 1
ATOM 701 N N . PHE A 1 87 ? -0.479 14.896 23.513 1.00 83.25 87 PHE A N 1
ATOM 702 C CA . PHE A 1 87 ? -1.428 16.009 23.597 1.00 83.25 87 PHE A CA 1
ATOM 703 C C . PHE A 1 87 ? -1.500 16.692 24.976 1.00 83.25 87 PHE A C 1
ATOM 705 O O . PHE A 1 87 ? -2.291 17.622 25.147 1.00 83.25 87 PHE A O 1
ATOM 712 N N . GLY A 1 88 ? -0.640 16.324 25.932 1.00 76.19 88 GLY A N 1
ATOM 713 C CA . GLY A 1 88 ? -0.569 16.962 27.250 1.00 76.19 88 GLY A CA 1
ATOM 714 C C . GLY A 1 88 ? -1.711 16.566 28.190 1.00 76.19 88 GLY A C 1
ATOM 715 O O . GLY A 1 88 ? -2.143 17.379 29.002 1.00 76.19 88 GLY A O 1
ATOM 716 N N . GLY A 1 89 ? -2.253 15.351 28.045 1.00 65.88 89 GLY A N 1
ATOM 717 C CA . GLY A 1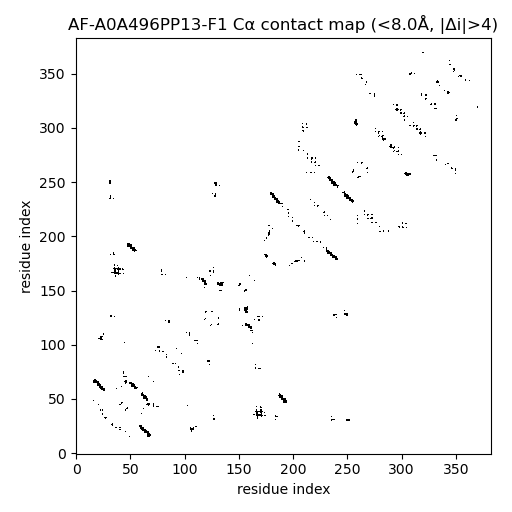 89 ? -3.140 14.723 29.033 1.00 65.88 89 GLY A CA 1
ATOM 718 C C . GLY A 1 89 ? -4.539 15.334 29.210 1.00 65.88 89 GLY A C 1
ATOM 719 O O . GLY A 1 89 ? -5.270 14.909 30.101 1.00 65.88 89 GLY A O 1
ATOM 720 N N . ARG A 1 90 ? -4.953 16.312 28.392 1.00 54.28 90 ARG A N 1
ATOM 721 C CA . ARG A 1 90 ? -6.217 17.054 28.590 1.00 54.28 90 ARG A CA 1
ATOM 722 C C . ARG A 1 90 ? -7.458 16.143 28.569 1.00 54.28 90 ARG A C 1
ATOM 724 O O . ARG A 1 90 ? -7.687 15.477 27.568 1.00 54.28 90 ARG A O 1
ATOM 731 N N . LYS A 1 91 ? -8.249 16.188 29.661 1.00 59.50 91 LYS A N 1
ATOM 732 C CA . LYS A 1 91 ? -9.636 15.682 29.852 1.00 59.50 91 LYS A CA 1
ATOM 733 C C . LYS A 1 91 ? -10.031 14.570 28.878 1.00 59.50 91 LYS A C 1
ATOM 735 O O . LYS A 1 91 ? -10.774 14.795 27.927 1.00 59.50 91 LYS A O 1
ATOM 740 N N . ASN A 1 92 ? -9.486 13.389 29.118 1.00 62.09 92 ASN A N 1
ATOM 741 C CA . ASN A 1 92 ? -9.635 12.263 28.220 1.00 62.09 92 ASN A CA 1
ATOM 742 C C . ASN A 1 92 ? -10.715 11.283 28.697 1.00 62.09 92 ASN A C 1
ATOM 744 O O . ASN A 1 92 ? -10.857 11.095 29.905 1.00 62.09 92 ASN A O 1
ATOM 748 N N . PRO A 1 93 ? -11.409 10.598 27.773 1.00 71.75 93 PRO A N 1
ATOM 749 C CA . PRO A 1 93 ? -12.294 9.493 28.123 1.00 71.75 93 PRO A CA 1
ATOM 750 C C . PRO A 1 93 ? -11.492 8.380 28.811 1.00 71.75 93 PRO A C 1
ATOM 752 O O . PRO A 1 93 ? -10.299 8.207 28.517 1.00 71.75 93 PRO A O 1
ATOM 755 N N . ASN A 1 94 ? -12.133 7.630 29.713 1.00 87.94 94 ASN A N 1
ATOM 756 C CA . ASN A 1 94 ? -11.545 6.436 30.323 1.00 87.94 94 ASN A CA 1
ATOM 757 C C . ASN A 1 94 ? -10.995 5.536 29.203 1.00 87.94 94 ASN A C 1
ATOM 759 O O . ASN A 1 94 ? -11.744 5.137 28.314 1.00 87.94 94 ASN A O 1
ATOM 763 N N . SER A 1 95 ? -9.679 5.281 29.200 1.00 89.75 95 SER A N 1
ATOM 764 C CA . SER A 1 95 ? -9.016 4.602 28.079 1.00 89.75 95 SER A CA 1
ATOM 765 C C . SER A 1 95 ? -9.585 3.209 27.838 1.00 89.75 95 SER A C 1
ATOM 767 O O . SER A 1 95 ? -9.775 2.832 26.687 1.00 89.75 95 SER A O 1
ATOM 769 N N . GLU A 1 96 ? -9.895 2.463 28.898 1.00 91.12 96 GLU A N 1
ATOM 770 C CA . GLU A 1 96 ? -10.464 1.123 28.762 1.00 91.12 96 GLU A CA 1
ATOM 771 C C . GLU A 1 96 ? -11.874 1.167 28.186 1.00 91.12 96 GLU A C 1
ATOM 773 O O . GLU A 1 96 ? -12.190 0.424 27.260 1.00 91.12 96 GLU A O 1
ATOM 778 N N . GLU A 1 97 ? -12.722 2.049 28.713 1.00 91.31 97 GLU A N 1
ATOM 779 C CA . GLU A 1 97 ? -14.101 2.198 28.250 1.00 91.31 97 GLU A CA 1
ATOM 780 C C . GLU A 1 97 ? -14.148 2.683 26.798 1.00 91.31 97 GLU A C 1
ATOM 782 O O . GLU A 1 97 ? -14.883 2.135 25.977 1.00 91.31 97 GLU A O 1
ATOM 787 N N . TYR A 1 98 ? -13.306 3.659 26.457 1.00 91.38 98 TYR A N 1
ATOM 788 C CA . TYR A 1 98 ? -13.181 4.190 25.107 1.00 91.38 98 TYR A CA 1
ATOM 789 C C . TYR A 1 98 ? -12.759 3.104 24.116 1.00 91.38 98 TYR A C 1
ATOM 791 O O . TYR A 1 98 ? -13.405 2.924 23.085 1.00 91.38 98 TYR A O 1
ATOM 799 N N . CYS A 1 99 ? -11.713 2.344 24.445 1.00 92.06 99 CYS A N 1
ATOM 800 C CA . CYS A 1 99 ? -11.213 1.256 23.614 1.00 92.06 99 CYS A CA 1
ATOM 801 C C . CYS A 1 99 ? -12.232 0.110 23.473 1.00 92.06 99 CYS A C 1
ATOM 803 O O . CYS A 1 99 ? -12.456 -0.378 22.364 1.00 92.06 99 CYS A O 1
ATOM 805 N N . LYS A 1 100 ? -12.927 -0.268 24.559 1.00 91.69 100 LYS A N 1
ATOM 806 C CA . LYS A 1 100 ? -14.027 -1.252 24.526 1.00 91.69 100 LYS A CA 1
ATOM 807 C C . LYS A 1 100 ? -15.161 -0.792 23.616 1.00 91.69 100 LYS A C 1
ATOM 809 O O . LYS A 1 100 ? -15.637 -1.563 22.780 1.00 91.69 100 LYS A O 1
ATOM 814 N N . LYS A 1 101 ? -15.571 0.472 23.752 1.00 91.81 101 LYS A N 1
ATOM 815 C CA . LYS A 1 101 ? -16.577 1.092 22.889 1.00 91.81 101 LYS A CA 1
ATOM 816 C C . LYS A 1 101 ? -16.103 1.025 21.441 1.00 91.81 101 LYS A C 1
ATOM 818 O O . LYS A 1 101 ? -16.806 0.475 20.605 1.00 91.81 101 LYS A O 1
ATOM 823 N N . MET A 1 102 ? -14.890 1.484 21.151 1.00 91.56 102 MET A N 1
ATOM 824 C CA . MET A 1 102 ? -14.330 1.517 19.802 1.00 91.56 102 MET A CA 1
ATOM 825 C C . MET A 1 102 ? -14.296 0.140 19.139 1.00 91.56 102 MET A C 1
ATOM 827 O O . MET A 1 102 ? -14.777 -0.002 18.015 1.00 91.56 102 MET A O 1
ATOM 831 N N . TYR A 1 103 ? -13.817 -0.882 19.849 1.00 91.94 103 TYR A N 1
ATOM 832 C CA . TYR A 1 103 ? -13.849 -2.256 19.357 1.00 91.94 103 TYR A CA 1
ATOM 833 C C . TYR A 1 103 ? -15.280 -2.715 19.034 1.00 91.94 103 TYR A C 1
ATOM 835 O O . TYR A 1 103 ? -15.527 -3.255 17.957 1.00 91.94 103 TYR A O 1
ATOM 843 N N . SER A 1 104 ? -16.243 -2.432 19.916 1.00 91.88 104 SER A N 1
ATOM 844 C CA . SER A 1 104 ? -17.657 -2.744 19.676 1.00 91.88 104 SER A CA 1
ATOM 845 C C . SER A 1 104 ? -18.206 -2.064 18.413 1.00 91.88 104 SER A C 1
ATOM 847 O O . SER A 1 104 ? -18.939 -2.694 17.652 1.00 91.88 104 SER A O 1
ATOM 849 N N . TYR A 1 105 ? -17.829 -0.815 18.123 1.00 92.12 105 TYR A N 1
ATOM 850 C CA . TYR A 1 105 ? -18.236 -0.134 16.883 1.00 92.12 105 TYR A CA 1
ATOM 851 C C . TYR A 1 105 ? -17.657 -0.805 15.633 1.00 92.12 105 TYR A C 1
ATOM 853 O O . TYR A 1 105 ? -18.396 -1.032 14.671 1.00 92.12 105 TYR A O 1
ATOM 861 N N . LEU A 1 106 ? -16.372 -1.177 15.675 1.00 93.62 106 LEU A N 1
ATOM 862 C CA . LEU A 1 106 ? -15.706 -1.874 14.574 1.00 93.62 106 LEU A CA 1
ATOM 863 C C . LEU A 1 106 ? -16.351 -3.232 14.288 1.00 93.62 106 LEU A C 1
ATOM 865 O O . LEU A 1 106 ? -16.492 -3.588 13.126 1.00 93.62 106 LEU A O 1
ATOM 869 N N . VAL A 1 107 ? -16.776 -3.977 15.310 1.00 93.62 107 VAL A N 1
ATOM 870 C CA . VAL A 1 107 ? -17.434 -5.284 15.123 1.00 93.62 107 VAL A CA 1
ATOM 871 C C . VAL A 1 107 ? -18.880 -5.136 14.639 1.00 93.62 107 VAL A C 1
ATOM 873 O O . VAL A 1 107 ? -19.339 -5.915 13.809 1.00 93.62 107 VAL A O 1
ATOM 876 N N . ASN A 1 108 ? -19.594 -4.110 15.106 1.00 90.81 108 ASN A N 1
ATOM 877 C CA . ASN A 1 108 ? -21.013 -3.908 14.799 1.00 90.81 108 ASN A CA 1
ATOM 878 C C . ASN A 1 108 ? -21.277 -3.078 13.531 1.00 90.81 108 ASN A C 1
ATOM 880 O O . ASN A 1 108 ? -22.426 -2.721 13.270 1.00 90.81 108 ASN A O 1
ATOM 884 N N . ALA A 1 109 ? -20.240 -2.740 12.758 1.00 84.75 109 ALA A N 1
ATOM 885 C CA . ALA A 1 109 ? -20.347 -1.957 11.523 1.00 84.75 109 ALA A CA 1
ATOM 886 C C . ALA A 1 109 ? -21.019 -0.578 11.705 1.00 84.75 109 ALA A C 1
ATOM 888 O O . ALA A 1 109 ? -21.718 -0.099 10.806 1.00 84.75 109 ALA A O 1
ATOM 889 N N . LYS A 1 110 ? -20.807 0.046 12.872 1.00 82.62 110 LYS A N 1
ATOM 890 C CA . LYS A 1 110 ? -21.357 1.358 13.245 1.00 82.62 110 LYS A CA 1
ATOM 891 C C . LYS A 1 110 ? -20.274 2.438 13.176 1.00 82.62 110 LYS A C 1
ATOM 893 O O . LYS A 1 110 ? -19.123 2.175 13.515 1.00 82.62 110 LYS A O 1
ATOM 898 N N . SER A 1 111 ? -20.667 3.672 12.870 1.00 76.00 111 SER A N 1
ATOM 899 C CA . SER A 1 111 ? -19.764 4.830 12.905 1.00 76.00 111 SER A CA 1
ATOM 900 C C . SER A 1 111 ? -19.492 5.266 14.344 1.00 76.00 111 SER A C 1
ATOM 902 O O . SER A 1 111 ? -20.425 5.523 15.115 1.00 76.00 111 SER A O 1
ATOM 904 N N . PHE A 1 112 ? -18.218 5.356 14.719 1.00 84.19 112 PHE A N 1
ATOM 905 C CA . PHE A 1 112 ? -17.821 5.840 16.037 1.00 84.19 112 PHE A CA 1
ATOM 906 C C . PHE A 1 112 ? -18.003 7.360 16.109 1.00 84.19 112 PHE A C 1
ATOM 908 O O . PHE A 1 112 ? -17.540 8.090 15.238 1.00 84.19 112 PHE A O 1
ATOM 915 N N . ARG A 1 113 ? -18.675 7.854 17.152 1.00 82.19 113 ARG A N 1
ATOM 916 C CA . ARG A 1 113 ? -18.853 9.296 17.371 1.00 82.19 113 ARG A CA 1
ATOM 917 C C . ARG A 1 113 ? -17.887 9.774 18.443 1.00 82.19 113 ARG A C 1
ATOM 919 O O . ARG A 1 113 ? -18.105 9.520 19.627 1.00 82.19 113 ARG A O 1
ATOM 926 N N . ASP A 1 114 ? -16.833 10.456 18.010 1.00 82.62 114 ASP A N 1
ATOM 927 C CA . ASP A 1 114 ? -15.926 11.169 18.904 1.00 82.62 114 ASP A CA 1
ATOM 928 C C . ASP A 1 114 ? -16.562 12.474 19.395 1.00 82.62 114 ASP A C 1
ATOM 930 O O . ASP A 1 114 ? -17.165 13.215 18.623 1.00 82.62 114 ASP A O 1
ATOM 934 N N . GLU A 1 115 ? -16.401 12.774 20.684 1.00 74.56 115 GLU A N 1
ATOM 935 C CA . GLU A 1 115 ? -16.940 14.002 21.282 1.00 74.56 115 GLU A CA 1
ATOM 936 C C . GLU A 1 115 ? -16.179 15.252 20.828 1.00 74.56 115 GLU A C 1
ATOM 938 O O . GLU A 1 115 ? -16.773 16.317 20.661 1.00 74.56 115 GLU A O 1
ATOM 943 N N . LYS A 1 116 ? -14.854 15.141 20.651 1.00 81.31 116 LYS A N 1
ATOM 944 C CA . LYS A 1 116 ? -13.988 16.244 20.215 1.00 81.31 116 LYS A CA 1
ATOM 945 C C . LYS A 1 116 ? -12.847 15.733 19.332 1.00 81.31 116 LYS A C 1
ATOM 947 O O . LYS A 1 116 ? -12.105 14.853 19.769 1.00 81.31 116 LYS A O 1
ATOM 952 N N . PRO A 1 117 ? -12.660 16.296 18.125 1.00 83.56 117 PRO A N 1
ATOM 953 C CA . PRO A 1 117 ? -11.508 15.980 17.297 1.00 83.56 117 PRO A CA 1
ATOM 954 C C . PRO A 1 117 ? -10.240 16.675 17.819 1.00 83.56 117 PRO A C 1
ATOM 956 O O . PRO A 1 117 ? -10.295 17.662 18.558 1.00 83.56 117 PRO A O 1
ATOM 959 N N . PHE A 1 118 ? -9.086 16.173 17.394 1.00 82.81 118 PHE A N 1
ATOM 960 C CA . PHE A 1 118 ? -7.755 16.660 17.753 1.00 82.81 118 PHE A CA 1
ATOM 961 C C . PHE A 1 118 ? -7.057 17.245 16.523 1.00 82.81 118 PHE A C 1
ATOM 963 O O . PHE A 1 118 ? -7.268 16.754 15.418 1.00 82.81 118 PHE A O 1
ATOM 970 N N . PRO A 1 119 ? -6.208 18.271 16.671 1.00 79.50 119 PRO A N 1
ATOM 971 C CA . PRO A 1 119 ? -5.447 18.787 15.540 1.00 79.50 119 PRO A CA 1
ATOM 972 C C . PRO A 1 119 ? -4.501 17.716 14.973 1.00 79.50 119 PRO A C 1
ATOM 974 O O . PRO A 1 119 ? -3.947 16.906 15.717 1.00 79.50 119 PRO A O 1
ATOM 977 N N . ALA A 1 120 ? -4.277 17.748 13.659 1.00 78.44 120 ALA A N 1
ATOM 978 C CA . ALA A 1 120 ? -3.349 16.896 12.911 1.00 78.44 120 ALA A CA 1
ATOM 979 C C . ALA A 1 120 ? -1.870 17.249 13.175 1.00 78.44 120 ALA A C 1
ATOM 981 O O . ALA A 1 120 ? -1.057 17.410 12.262 1.00 78.44 120 ALA A O 1
ATOM 982 N N . ASP A 1 121 ? -1.514 17.410 14.447 1.00 76.94 121 ASP A N 1
ATOM 983 C CA . ASP A 1 121 ? -0.169 17.685 14.925 1.00 76.94 121 ASP A CA 1
ATOM 984 C C . ASP A 1 121 ? 0.275 16.651 15.969 1.00 76.94 121 ASP A C 1
ATOM 986 O O . ASP A 1 121 ? -0.418 15.669 16.240 1.00 76.94 121 ASP A O 1
ATOM 990 N N . LYS A 1 122 ? 1.497 16.821 16.490 1.00 84.00 122 LYS A N 1
ATOM 991 C CA . LYS A 1 122 ? 2.118 15.932 17.479 1.00 84.00 122 LYS A CA 1
ATOM 992 C C . LYS A 1 122 ? 2.011 14.446 17.094 1.00 84.00 122 LYS A C 1
ATOM 994 O O . LYS A 1 122 ? 2.669 14.030 16.140 1.00 84.00 122 LYS A O 1
ATOM 999 N N . ALA A 1 123 ? 1.166 13.667 17.777 1.00 81.38 123 ALA A N 1
ATOM 1000 C CA . ALA A 1 123 ? 0.975 12.241 17.509 1.00 81.38 123 ALA A CA 1
ATOM 1001 C C . ALA A 1 123 ? 0.463 11.973 16.092 1.00 81.38 123 ALA A C 1
ATOM 1003 O O . ALA A 1 123 ? 0.766 10.934 15.508 1.00 81.38 123 ALA A O 1
ATOM 1004 N N . PHE A 1 124 ? -0.267 12.925 15.514 1.00 83.06 124 PHE A N 1
ATOM 1005 C CA . PHE A 1 124 ? -0.893 12.797 14.203 1.00 83.06 124 PHE A CA 1
ATOM 1006 C C . PHE A 1 124 ? -0.058 13.399 13.071 1.00 83.06 124 PHE A C 1
ATOM 1008 O O . PHE A 1 124 ? -0.501 13.500 11.926 1.00 83.06 124 PHE A O 1
ATOM 1015 N N . VAL A 1 125 ? 1.205 13.725 13.359 1.00 78.31 125 VAL A N 1
ATOM 1016 C CA . VAL A 1 125 ? 2.167 14.136 12.339 1.00 78.31 125 VAL A CA 1
ATOM 1017 C C . VAL A 1 125 ? 2.512 12.966 11.414 1.00 78.31 125 VAL A C 1
ATOM 1019 O O . VAL A 1 125 ? 2.825 11.859 11.869 1.00 78.31 125 VAL A O 1
ATOM 1022 N N . LYS A 1 126 ? 2.527 13.242 10.104 1.00 76.50 126 LYS A N 1
ATOM 1023 C CA . LYS A 1 126 ? 2.836 12.298 9.015 1.00 76.50 126 LYS A CA 1
ATOM 1024 C C . LYS A 1 126 ? 1.847 11.133 8.899 1.00 76.50 126 LYS A C 1
ATOM 1026 O O . LYS A 1 126 ? 2.212 10.094 8.357 1.00 76.50 126 LYS A O 1
ATOM 1031 N N . LEU A 1 127 ? 0.628 11.280 9.424 1.00 81.12 127 LEU A N 1
ATOM 1032 C CA . LEU A 1 127 ? -0.439 10.321 9.128 1.00 81.12 127 LEU A CA 1
ATOM 1033 C C . LEU A 1 127 ? -0.866 10.434 7.666 1.00 81.12 127 LEU A C 1
ATOM 1035 O O . LEU A 1 127 ? -1.044 9.425 7.007 1.00 81.12 127 LEU A O 1
ATOM 1039 N N . ASP A 1 128 ? -0.942 11.649 7.135 1.00 77.12 128 ASP A N 1
ATOM 1040 C CA . ASP A 1 128 ? -1.098 11.898 5.706 1.00 77.12 128 ASP A CA 1
ATOM 1041 C C . ASP A 1 128 ? -0.630 13.325 5.41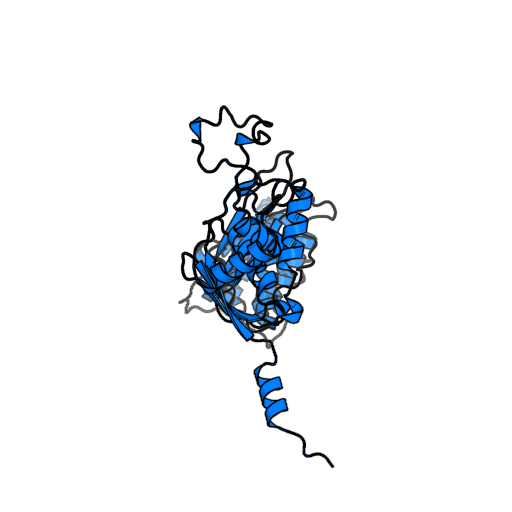9 1.00 77.12 128 ASP A C 1
ATOM 1043 O O . ASP A 1 128 ? -0.951 14.237 6.183 1.00 77.12 128 ASP A O 1
ATOM 1047 N N . SER A 1 129 ? 0.138 13.550 4.358 1.00 72.00 129 SER A N 1
ATOM 1048 C CA . SER A 1 129 ? 0.560 14.906 3.996 1.00 72.00 129 SER A CA 1
ATOM 1049 C C . SER A 1 129 ? -0.626 15.798 3.646 1.00 72.00 129 SER A C 1
ATOM 1051 O O . SER A 1 129 ? -0.592 16.989 3.964 1.00 72.00 129 SER A O 1
ATOM 1053 N N . THR A 1 130 ? -1.712 15.232 3.107 1.00 68.56 130 THR A N 1
ATOM 1054 C CA . THR A 1 130 ? -2.937 15.988 2.8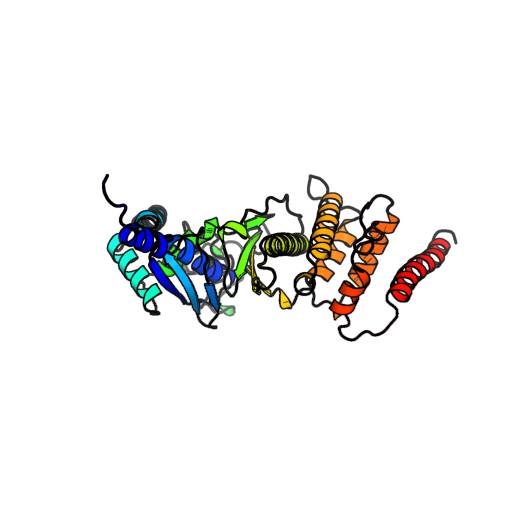08 1.00 68.56 130 THR A CA 1
ATOM 1055 C C . THR A 1 130 ? -3.702 16.393 4.066 1.00 68.56 130 THR A C 1
ATOM 1057 O O . THR A 1 130 ? -4.559 17.267 3.994 1.00 68.56 130 THR A O 1
ATOM 1060 N N . LEU A 1 131 ? -3.406 15.791 5.227 1.00 66.38 131 LEU A N 1
ATOM 1061 C CA . LEU A 1 131 ? -3.936 16.229 6.526 1.00 66.38 131 LEU A CA 1
ATOM 1062 C C . LEU A 1 131 ? -3.104 17.366 7.143 1.00 66.38 131 LEU A C 1
ATOM 1064 O O . LEU A 1 131 ? -3.569 18.037 8.062 1.00 66.38 131 LEU A O 1
ATOM 1068 N N . GLN A 1 132 ? -1.872 17.578 6.671 1.00 59.00 132 GLN A N 1
ATOM 1069 C CA . GLN A 1 132 ? -0.929 18.534 7.264 1.00 59.00 132 GLN A CA 1
ATOM 1070 C C . GLN A 1 132 ? -0.817 19.848 6.496 1.00 59.00 132 GLN A C 1
ATOM 1072 O O . GLN A 1 132 ? -0.525 20.879 7.099 1.00 59.00 132 GLN A O 1
ATOM 1077 N N . ALA A 1 133 ? -1.014 19.813 5.178 1.00 51.91 133 ALA A N 1
ATOM 1078 C CA . ALA A 1 133 ? -0.913 20.973 4.305 1.00 51.91 133 ALA A CA 1
ATOM 1079 C C . ALA A 1 133 ? -2.132 21.017 3.377 1.00 51.91 133 ALA A C 1
ATOM 1081 O O . ALA A 1 133 ? -2.147 20.396 2.319 1.00 51.91 133 ALA A O 1
ATOM 1082 N N . GLY A 1 134 ? -3.168 21.735 3.801 1.00 50.00 134 GLY A N 1
ATOM 1083 C CA . GLY A 1 134 ? -4.402 21.893 3.037 1.00 50.00 134 GLY A CA 1
ATOM 1084 C C . GLY A 1 134 ? -5.604 21.870 3.963 1.00 50.00 134 GLY A C 1
ATOM 1085 O O . GLY A 1 134 ? -5.828 20.913 4.701 1.00 50.00 134 GLY A O 1
ATOM 1086 N N . ILE A 1 135 ? -6.368 22.954 3.961 1.00 51.41 135 ILE A N 1
ATOM 1087 C CA . ILE A 1 135 ? -7.492 23.099 4.875 1.00 51.41 135 ILE A CA 1
ATOM 1088 C C . ILE A 1 135 ? -8.719 22.478 4.209 1.00 51.41 135 ILE A C 1
ATOM 1090 O O . ILE A 1 135 ? -9.348 23.097 3.354 1.00 51.41 135 ILE A O 1
ATOM 1094 N N . ARG A 1 136 ? -9.069 21.240 4.575 1.00 44.44 136 ARG A N 1
ATOM 1095 C CA . ARG A 1 136 ? -10.377 20.672 4.209 1.00 44.44 136 ARG A CA 1
ATOM 1096 C C . ARG A 1 136 ? -11.472 21.595 4.764 1.00 44.44 136 ARG A C 1
ATOM 1098 O O . ARG A 1 136 ? -11.524 21.818 5.969 1.00 44.44 136 ARG A O 1
ATOM 1105 N N . GLY A 1 137 ? -12.332 22.116 3.888 1.00 44.38 137 GLY A N 1
ATOM 1106 C CA . GLY A 1 137 ? -13.485 22.945 4.266 1.00 44.38 137 GLY A CA 1
ATOM 1107 C C . GLY A 1 137 ? -13.264 24.461 4.243 1.00 44.38 137 GLY A C 1
ATOM 1108 O O . GLY A 1 137 ? -14.200 25.191 4.554 1.00 44.38 137 GLY A O 1
ATOM 1109 N N . ILE A 1 138 ? -12.083 24.950 3.847 1.00 48.72 138 ILE A N 1
ATOM 1110 C CA . ILE A 1 138 ? -11.864 26.384 3.599 1.00 48.72 138 ILE A CA 1
ATOM 1111 C C . ILE A 1 138 ? -11.717 26.618 2.096 1.00 48.72 138 ILE A C 1
ATOM 1113 O O . ILE A 1 138 ? -10.977 25.912 1.413 1.00 48.72 138 ILE A O 1
ATOM 1117 N N . SER A 1 139 ? -12.467 27.598 1.586 1.00 47.38 139 SER A N 1
ATOM 1118 C CA . SER A 1 139 ? -12.441 28.000 0.178 1.00 47.38 139 SER A CA 1
ATOM 1119 C C . SER A 1 139 ? -11.026 28.358 -0.264 1.00 47.38 139 SER A C 1
ATOM 1121 O O . SER A 1 139 ? -10.308 29.052 0.457 1.00 47.38 139 SER A O 1
ATOM 1123 N N . ALA A 1 140 ? -10.655 27.958 -1.483 1.00 53.44 140 ALA A N 1
ATOM 1124 C CA . ALA A 1 140 ? -9.362 28.308 -2.059 1.00 53.44 140 ALA A CA 1
ATOM 1125 C C . ALA A 1 140 ? -9.145 29.831 -2.166 1.00 53.44 140 ALA A C 1
ATOM 1127 O O . ALA A 1 140 ? -8.014 30.298 -2.103 1.00 53.44 140 ALA A O 1
ATOM 1128 N N . ALA A 1 141 ? -10.233 30.601 -2.266 1.00 51.75 141 ALA A N 1
ATOM 1129 C CA . ALA A 1 141 ? -10.211 32.062 -2.285 1.00 51.75 141 ALA A CA 1
ATOM 1130 C C . ALA A 1 141 ? -9.866 32.692 -0.922 1.00 51.75 141 ALA A C 1
ATOM 1132 O O . ALA A 1 141 ? -9.436 33.838 -0.875 1.00 51.75 141 ALA A O 1
ATOM 1133 N N . ASN A 1 142 ? -10.022 31.943 0.176 1.00 51.88 142 ASN A N 1
ATOM 1134 C CA . ASN A 1 142 ? -9.674 32.392 1.528 1.00 51.88 142 ASN A CA 1
ATOM 1135 C C . ASN A 1 142 ? -8.206 32.097 1.874 1.00 51.88 142 ASN A C 1
ATOM 1137 O O . ASN A 1 142 ? -7.741 32.457 2.955 1.00 51.88 142 ASN A O 1
ATOM 1141 N N . TYR A 1 143 ? -7.465 31.437 0.978 1.00 54.53 143 TYR A N 1
ATOM 1142 C CA . TYR A 1 143 ? -6.012 31.459 1.034 1.00 54.53 143 TYR A CA 1
ATOM 1143 C C . TYR A 1 143 ? -5.572 32.842 0.551 1.00 54.53 143 TYR A C 1
ATOM 1145 O O . TYR A 1 143 ? -5.347 33.030 -0.643 1.00 54.53 143 TYR A O 1
ATOM 1153 N N . GLU A 1 144 ? -5.475 33.816 1.462 1.00 45.22 144 GLU A N 1
ATOM 1154 C CA . GLU A 1 144 ? -4.828 35.112 1.210 1.00 45.22 144 GLU A CA 1
ATOM 1155 C C . GLU A 1 144 ? -3.346 34.881 0.903 1.00 45.22 144 GLU A C 1
ATOM 1157 O O . GLU A 1 144 ? -2.468 35.092 1.732 1.00 45.22 144 GLU A O 1
ATOM 1162 N N . THR A 1 145 ? -3.069 34.398 -0.308 1.00 42.19 145 THR A N 1
ATOM 1163 C CA . THR A 1 145 ? -1.781 33.911 -0.803 1.00 42.19 145 THR A CA 1
ATOM 1164 C C . THR A 1 145 ? -1.152 32.810 0.066 1.00 42.19 145 THR A C 1
ATOM 1166 O O . THR A 1 145 ? -1.104 32.859 1.289 1.00 42.19 145 THR A O 1
ATOM 1169 N N . LEU A 1 146 ? -0.612 31.769 -0.567 1.00 45.50 146 LEU A N 1
ATOM 1170 C CA . LEU A 1 146 ? 0.223 30.745 0.075 1.00 45.50 146 LEU A CA 1
ATOM 1171 C C . LEU A 1 146 ? 1.566 31.352 0.543 1.00 45.50 146 LEU A C 1
ATOM 1173 O O . LEU A 1 146 ? 2.637 30.890 0.157 1.00 45.50 146 LEU A O 1
ATOM 1177 N N . GLN A 1 147 ? 1.535 32.416 1.349 1.00 44.09 147 GLN A N 1
ATOM 1178 C CA . GLN A 1 147 ? 2.709 32.949 2.013 1.00 44.09 147 GLN A CA 1
ATOM 1179 C C . GLN A 1 147 ? 3.219 31.882 2.981 1.00 44.09 147 GLN A C 1
ATOM 1181 O O . GLN A 1 147 ? 2.528 31.436 3.906 1.00 44.09 147 GLN A O 1
ATOM 1186 N N . THR A 1 148 ? 4.452 31.450 2.733 1.00 43.34 148 THR A N 1
ATOM 1187 C CA . THR A 1 148 ? 5.233 30.571 3.600 1.00 43.34 148 THR A CA 1
ATOM 1188 C C . THR A 1 148 ? 5.135 31.055 5.045 1.00 43.34 148 THR A C 1
ATOM 1190 O O . THR A 1 148 ? 5.613 32.136 5.371 1.00 43.34 148 THR A O 1
ATOM 1193 N N . GLY A 1 149 ? 4.484 30.267 5.905 1.00 45.62 149 GLY A N 1
ATOM 1194 C CA . GLY A 1 149 ? 4.279 30.593 7.320 1.00 45.62 149 GLY A CA 1
ATOM 1195 C C . GLY A 1 149 ? 2.823 30.510 7.784 1.00 45.62 149 GLY A C 1
ATOM 1196 O O . GLY A 1 149 ? 2.587 30.145 8.934 1.00 45.62 149 GLY A O 1
ATOM 1197 N N . GLN A 1 150 ? 1.832 30.736 6.913 1.00 46.28 150 GLN A N 1
ATOM 1198 C CA . GLN A 1 150 ? 0.418 30.707 7.329 1.00 46.28 150 GLN A CA 1
ATOM 1199 C C . GLN A 1 150 ? -0.155 29.294 7.554 1.00 46.28 150 GLN A C 1
ATOM 1201 O O . GLN A 1 150 ? -1.102 29.131 8.321 1.00 46.28 150 GLN A O 1
ATOM 1206 N N . THR A 1 151 ? 0.460 28.250 6.988 1.00 51.88 151 THR A N 1
ATOM 1207 C CA . THR A 1 151 ? 0.110 26.836 7.248 1.00 51.88 151 THR A CA 1
ATOM 1208 C C . THR A 1 151 ? 0.405 26.386 8.685 1.00 51.88 151 THR A C 1
ATOM 1210 O O . THR A 1 151 ? -0.044 25.323 9.105 1.00 51.88 151 THR A O 1
ATOM 1213 N N . SER A 1 152 ? 1.138 27.192 9.463 1.00 56.00 152 SER A N 1
ATOM 1214 C CA . SER A 1 152 ? 1.433 26.924 10.877 1.00 56.00 152 SER A CA 1
ATOM 1215 C C . SER A 1 152 ? 0.338 27.401 11.845 1.00 56.00 152 SER A C 1
ATOM 1217 O O . SER A 1 152 ? 0.336 26.995 13.013 1.00 56.00 152 SER A O 1
ATOM 1219 N N . LYS A 1 153 ? -0.616 28.223 11.375 1.00 61.88 153 LYS A N 1
ATOM 1220 C CA . LYS A 1 153 ? -1.743 28.712 12.183 1.00 61.88 153 LYS A CA 1
ATOM 1221 C C . LYS A 1 153 ? -2.647 27.550 12.605 1.00 61.88 153 LYS A C 1
ATOM 1223 O O . LYS A 1 153 ? -2.871 26.608 11.849 1.00 61.88 153 LYS A O 1
ATOM 1228 N N . LYS A 1 154 ? -3.200 27.625 13.820 1.00 64.38 154 LYS A N 1
ATOM 1229 C CA . LYS A 1 154 ? -4.060 26.571 14.393 1.00 64.38 154 LYS A CA 1
ATOM 1230 C C . LYS A 1 154 ? -5.312 26.307 13.546 1.00 64.38 154 LYS A C 1
ATOM 1232 O O . LYS A 1 154 ? -5.716 25.159 13.427 1.00 64.38 154 LYS A O 1
ATOM 1237 N N . GLU A 1 155 ? -5.875 27.351 12.949 1.00 62.34 155 GLU A N 1
ATOM 1238 C CA . GLU A 1 155 ? -7.048 27.302 12.061 1.00 62.34 155 GLU A CA 1
ATOM 1239 C C . GLU A 1 155 ? -6.777 26.552 10.749 1.00 62.34 155 GLU A C 1
ATOM 1241 O O . GLU A 1 155 ? -7.696 26.026 10.133 1.00 62.34 155 GLU A O 1
ATOM 1246 N N . CYS A 1 156 ? -5.506 26.450 10.349 1.00 59.38 156 CYS A N 1
ATOM 1247 C CA . CYS A 1 156 ? -5.090 25.765 9.130 1.00 59.38 156 CYS A CA 1
ATOM 1248 C C . CYS A 1 156 ? -4.792 24.274 9.346 1.00 59.38 156 CYS A C 1
ATOM 1250 O O . CYS A 1 156 ? -4.441 23.576 8.394 1.00 59.38 156 CYS A O 1
ATOM 1252 N N . LYS A 1 157 ? -4.887 23.779 10.588 1.00 69.50 157 LYS A N 1
ATOM 1253 C CA . LYS A 1 157 ? -4.626 22.375 10.919 1.00 69.50 157 LYS A CA 1
ATOM 1254 C C . LYS A 1 157 ? -5.897 21.558 10.744 1.00 69.50 157 LYS A C 1
ATOM 1256 O O . LYS A 1 157 ? -6.933 21.898 11.312 1.00 69.50 157 LYS A O 1
ATOM 1261 N N . ALA A 1 158 ? -5.804 20.443 10.020 1.00 75.12 158 ALA A N 1
ATOM 1262 C CA . ALA A 1 158 ? -6.910 19.499 9.947 1.00 75.12 158 ALA A CA 1
ATOM 1263 C C . ALA A 1 158 ? -7.262 18.979 11.348 1.00 75.12 158 ALA A C 1
ATOM 1265 O O . ALA A 1 158 ? -6.386 18.791 12.195 1.00 75.12 158 ALA A O 1
ATOM 1266 N N . MET A 1 159 ? -8.548 18.739 11.581 1.00 81.44 159 MET A N 1
ATOM 1267 C CA . MET A 1 159 ? -9.057 18.161 12.819 1.00 81.44 159 MET A CA 1
ATOM 1268 C C . MET A 1 159 ? -9.393 16.692 12.564 1.00 81.44 159 MET A C 1
ATOM 1270 O O . MET A 1 159 ? -10.146 16.374 11.649 1.00 81.44 159 MET A O 1
ATOM 1274 N N . ILE A 1 160 ? -8.811 15.804 13.363 1.00 84.88 160 ILE A N 1
ATOM 1275 C CA . ILE A 1 160 ? -8.878 14.352 13.225 1.00 84.88 160 ILE A CA 1
ATOM 1276 C C . ILE A 1 160 ? -9.657 13.776 14.416 1.00 84.88 160 ILE A C 1
ATOM 1278 O O . ILE A 1 160 ? -9.284 14.043 15.566 1.00 84.88 160 ILE A O 1
ATOM 1282 N N . PRO A 1 161 ? -10.721 12.986 14.190 1.00 88.81 161 PRO A N 1
ATOM 1283 C CA . PRO A 1 161 ? -11.385 12.236 15.254 1.00 88.81 161 PRO A CA 1
ATOM 1284 C C . PRO A 1 161 ? -10.400 11.301 15.974 1.00 88.81 161 PRO A C 1
ATOM 1286 O O . PRO A 1 161 ? -9.564 10.656 15.341 1.00 88.81 161 PRO A O 1
ATOM 1289 N N . LEU A 1 162 ? -10.473 11.222 17.306 1.00 89.25 162 LEU A N 1
ATOM 1290 C CA . LEU A 1 162 ? -9.523 10.437 18.104 1.00 89.25 162 LEU A CA 1
ATOM 1291 C C . LEU A 1 162 ? -9.537 8.948 17.732 1.00 89.25 162 LEU A C 1
ATOM 1293 O O . LEU A 1 162 ? -8.478 8.323 17.722 1.00 89.25 162 LEU A O 1
ATOM 1297 N N . SER A 1 163 ? -10.701 8.401 17.380 1.00 90.56 163 SER A N 1
ATOM 1298 C CA . SER A 1 163 ? -10.853 6.994 16.998 1.00 90.56 163 SER A CA 1
ATOM 1299 C C . SER A 1 163 ? -10.102 6.684 15.703 1.00 90.56 163 SER A C 1
ATOM 1301 O O . SER A 1 163 ? -9.351 5.710 15.621 1.00 90.56 163 SER A O 1
ATOM 1303 N N . GLU A 1 164 ? -10.229 7.560 14.706 1.00 91.12 164 GLU A N 1
ATOM 1304 C CA . GLU A 1 164 ? -9.504 7.468 13.441 1.00 91.12 164 GLU A CA 1
ATOM 1305 C C . GLU A 1 164 ? -8.001 7.676 13.644 1.00 91.12 164 GLU A C 1
ATOM 1307 O O . GLU A 1 164 ? -7.183 6.915 13.119 1.00 91.12 164 GLU A O 1
ATOM 1312 N N . GLY A 1 165 ? -7.634 8.671 14.456 1.00 90.12 165 GLY A N 1
ATOM 1313 C CA . GLY A 1 165 ? -6.254 8.965 14.824 1.00 90.12 165 GLY A CA 1
ATOM 1314 C C . GLY A 1 165 ? -5.569 7.801 15.539 1.00 90.12 165 GLY A C 1
ATOM 1315 O O . GLY A 1 165 ? -4.420 7.500 15.226 1.00 90.12 165 GLY A O 1
ATOM 1316 N N . LEU A 1 166 ? -6.268 7.103 16.443 1.00 92.38 166 LEU A N 1
ATOM 1317 C CA . LEU A 1 166 ? -5.751 5.929 17.152 1.00 92.38 166 LEU A CA 1
ATOM 1318 C C . LEU A 1 166 ? -5.420 4.786 16.189 1.00 92.38 166 LEU A C 1
ATOM 1320 O O . LEU A 1 166 ? -4.304 4.260 16.235 1.00 92.38 166 LEU A O 1
ATOM 1324 N N . LEU A 1 167 ? -6.346 4.437 15.288 1.00 94.19 167 LEU A N 1
ATOM 1325 C CA . LEU A 1 167 ? -6.093 3.412 14.272 1.00 94.19 167 LEU A CA 1
ATOM 1326 C C . LEU A 1 167 ? -4.913 3.810 13.384 1.00 94.19 167 LEU A C 1
ATOM 1328 O O . LEU A 1 167 ? -3.959 3.050 13.235 1.00 94.19 167 LEU A O 1
ATOM 1332 N N . ALA A 1 168 ? -4.930 5.024 12.836 1.00 92.62 168 ALA A N 1
ATOM 1333 C CA . ALA A 1 168 ? -3.875 5.476 11.938 1.00 92.62 168 ALA A CA 1
ATOM 1334 C C . ALA A 1 168 ? -2.496 5.514 12.622 1.00 92.62 168 ALA A C 1
ATOM 1336 O O . ALA A 1 168 ? -1.489 5.103 12.042 1.00 92.62 168 ALA A O 1
ATOM 1337 N N . PHE A 1 169 ? -2.446 5.958 13.880 1.00 91.62 169 PHE A N 1
ATOM 1338 C CA . PHE A 1 169 ? -1.228 5.986 14.684 1.00 91.62 169 PHE A CA 1
ATOM 1339 C C . PHE A 1 169 ? -0.678 4.577 14.941 1.00 91.62 169 PHE A C 1
ATOM 1341 O O . PHE A 1 169 ? 0.529 4.360 14.809 1.00 91.62 169 PHE A O 1
ATOM 1348 N N . ALA A 1 170 ? -1.545 3.604 15.237 1.00 91.75 170 ALA A N 1
ATOM 1349 C CA . ALA A 1 170 ? -1.145 2.206 15.382 1.00 91.75 170 ALA A CA 1
ATOM 1350 C C . ALA A 1 170 ? -0.639 1.600 14.061 1.00 91.75 170 ALA A C 1
ATOM 1352 O O . ALA A 1 170 ? 0.350 0.862 14.060 1.00 91.75 170 ALA A O 1
ATOM 1353 N N . GLY A 1 171 ? -1.259 1.955 12.931 1.00 90.06 171 GLY A N 1
ATOM 1354 C CA . GLY A 1 171 ? -0.865 1.494 11.597 1.00 90.06 171 GLY A CA 1
ATOM 1355 C C . GLY A 1 171 ? 0.444 2.092 11.081 1.00 90.06 171 GLY A C 1
ATOM 1356 O O . GLY A 1 171 ? 1.117 1.468 10.264 1.00 90.06 171 GLY A O 1
ATOM 1357 N N . LYS A 1 172 ? 0.869 3.255 11.592 1.00 88.12 172 LYS A N 1
ATOM 1358 C CA . LYS A 1 172 ? 2.063 3.986 11.123 1.00 88.12 172 LYS A CA 1
ATOM 1359 C C . LYS A 1 172 ? 3.337 3.149 11.097 1.00 88.12 172 LYS A C 1
ATOM 1361 O O . LYS A 1 172 ? 4.151 3.300 10.194 1.00 88.12 172 LYS A O 1
ATOM 1366 N N . LYS A 1 173 ? 3.498 2.232 12.052 1.00 85.19 173 LYS A N 1
ATOM 1367 C CA . LYS A 1 173 ? 4.658 1.327 12.118 1.00 85.19 173 LYS A CA 1
ATOM 1368 C C . LYS A 1 173 ? 4.737 0.314 10.966 1.00 85.19 173 LYS A C 1
ATOM 1370 O O . LYS A 1 173 ? 5.708 -0.428 10.901 1.00 85.19 173 LYS A O 1
ATOM 1375 N N . ARG A 1 174 ? 3.700 0.228 10.126 1.00 83.56 174 ARG A N 1
ATOM 1376 C CA . ARG A 1 174 ? 3.621 -0.660 8.956 1.00 83.56 174 ARG A CA 1
ATOM 1377 C C . ARG A 1 174 ? 3.946 0.043 7.650 1.00 83.56 174 ARG A C 1
ATOM 1379 O O . ARG A 1 174 ? 4.055 -0.625 6.632 1.00 83.56 174 ARG A O 1
ATOM 1386 N N . ALA A 1 175 ? 4.080 1.365 7.673 1.00 83.38 175 ALA A N 1
ATOM 1387 C CA . ALA A 1 175 ? 4.439 2.109 6.486 1.00 83.38 175 ALA A CA 1
ATOM 1388 C C . ALA A 1 175 ? 5.930 1.924 6.183 1.00 83.38 175 ALA A C 1
ATOM 1390 O O . ALA A 1 175 ? 6.788 2.248 7.006 1.00 83.38 175 ALA A O 1
ATOM 1391 N N . GLU A 1 176 ? 6.223 1.443 4.981 1.00 78.56 176 GLU A N 1
ATOM 1392 C CA . GLU A 1 176 ? 7.585 1.279 4.484 1.00 78.56 176 GLU A CA 1
ATOM 1393 C C . GLU A 1 176 ? 8.147 2.622 4.045 1.00 78.56 176 GLU A C 1
ATOM 1395 O O . GLU A 1 176 ? 7.519 3.306 3.244 1.00 78.56 176 GLU A O 1
ATOM 1400 N N . ASN A 1 177 ? 9.324 3.010 4.538 1.00 79.94 177 ASN A N 1
ATOM 1401 C CA . ASN A 1 177 ? 9.949 4.283 4.181 1.00 79.94 177 ASN A CA 1
ATOM 1402 C C . ASN A 1 177 ? 11.151 4.067 3.261 1.00 79.94 177 ASN A C 1
ATOM 1404 O O . ASN A 1 177 ? 12.163 3.502 3.676 1.00 79.94 177 ASN A O 1
ATOM 1408 N N . VAL A 1 178 ? 11.062 4.594 2.040 1.00 77.19 178 VAL A N 1
ATOM 1409 C CA . VAL A 1 178 ? 12.183 4.667 1.100 1.00 77.19 178 VAL A CA 1
ATOM 1410 C C . VAL A 1 178 ? 12.304 6.098 0.589 1.00 77.19 178 VAL A C 1
ATOM 1412 O O . VAL A 1 178 ? 11.356 6.651 0.041 1.00 77.19 178 VAL A O 1
ATOM 1415 N N . SER A 1 179 ? 13.471 6.722 0.779 1.00 74.31 179 SER A N 1
ATOM 1416 C CA . SER A 1 179 ? 13.733 8.113 0.364 1.00 74.31 179 SER A CA 1
ATOM 1417 C C . SER A 1 179 ? 12.697 9.134 0.868 1.00 74.31 179 SER A C 1
ATOM 1419 O O . SER A 1 179 ? 12.341 10.059 0.142 1.00 74.31 179 SER A O 1
ATOM 1421 N N . ARG A 1 180 ? 12.214 8.999 2.116 1.00 79.31 180 ARG A N 1
ATOM 1422 C CA . ARG A 1 180 ? 11.158 9.858 2.702 1.00 79.31 180 ARG A CA 1
ATOM 1423 C C . ARG A 1 180 ? 9.788 9.725 2.025 1.00 79.31 180 ARG A C 1
ATOM 1425 O O . ARG A 1 180 ? 8.926 10.588 2.195 1.00 79.31 180 ARG A O 1
ATOM 1432 N N . ILE A 1 181 ? 9.582 8.641 1.287 1.00 83.25 181 ILE A N 1
ATOM 1433 C CA . ILE A 1 181 ? 8.286 8.231 0.762 1.00 83.25 181 ILE A CA 1
ATOM 1434 C C . ILE A 1 181 ? 7.843 7.023 1.577 1.00 83.25 181 ILE A C 1
ATOM 1436 O O . ILE A 1 181 ? 8.554 6.023 1.657 1.00 83.25 181 ILE A O 1
ATOM 1440 N N . TYR A 1 182 ? 6.682 7.146 2.200 1.00 86.69 182 TYR A N 1
ATOM 1441 C CA . TYR A 1 182 ? 6.014 6.088 2.933 1.00 86.69 182 TYR A CA 1
ATOM 1442 C C . TYR A 1 182 ? 5.091 5.326 1.993 1.00 86.69 182 TYR A C 1
ATOM 1444 O O . TYR A 1 182 ? 4.359 5.951 1.230 1.0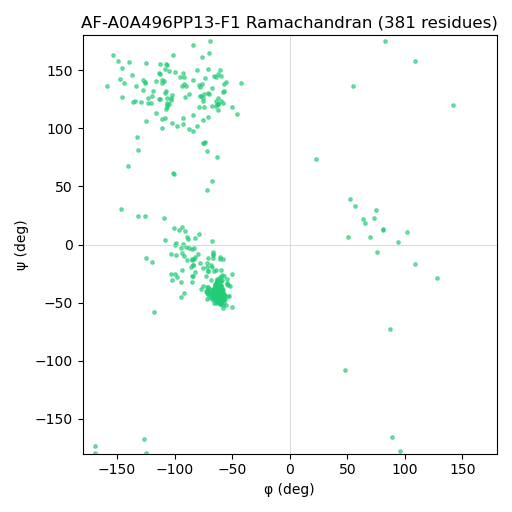0 86.69 182 TYR A O 1
ATOM 1452 N N . PHE A 1 183 ? 5.086 4.002 2.079 1.00 87.62 183 PHE A N 1
ATOM 1453 C CA . PHE A 1 183 ? 4.274 3.119 1.251 1.00 87.62 183 PHE A CA 1
ATOM 1454 C C . PHE A 1 183 ? 3.474 2.151 2.114 1.00 87.62 183 PHE A C 1
ATOM 1456 O O . PHE A 1 183 ? 3.984 1.627 3.104 1.00 87.62 183 PHE A O 1
ATOM 1463 N N . LEU A 1 184 ? 2.233 1.887 1.710 1.00 89.62 184 LEU A N 1
ATOM 1464 C CA . LEU A 1 184 ? 1.400 0.830 2.273 1.00 89.62 184 LEU A CA 1
ATOM 1465 C C . LEU A 1 184 ? 0.724 0.053 1.140 1.00 89.62 184 LEU A C 1
ATOM 1467 O O . LEU A 1 184 ? 0.026 0.657 0.319 1.00 89.62 184 LEU A O 1
ATOM 1471 N N . PRO A 1 185 ? 0.904 -1.273 1.074 1.00 90.31 185 PRO A N 1
ATOM 1472 C CA . PRO A 1 185 ? 0.151 -2.090 0.142 1.00 90.31 185 PRO A CA 1
ATOM 1473 C C . PRO A 1 185 ? -1.298 -2.241 0.609 1.00 90.31 185 PRO A C 1
ATOM 1475 O O . PRO A 1 185 ? -1.573 -2.350 1.802 1.00 90.31 185 PRO A O 1
ATOM 1478 N N . VAL A 1 186 ? -2.232 -2.260 -0.332 1.00 91.31 186 VAL A N 1
ATOM 1479 C CA . VAL A 1 186 ? -3.647 -2.552 -0.093 1.00 91.31 186 VAL A CA 1
ATOM 1480 C C . VAL A 1 186 ? -3.954 -3.878 -0.767 1.00 91.31 186 VAL A C 1
ATOM 1482 O O . VAL A 1 186 ? -3.696 -4.053 -1.963 1.00 91.31 186 VAL A O 1
ATOM 1485 N N . PHE A 1 187 ? -4.485 -4.809 0.019 1.00 91.50 187 PHE A N 1
ATOM 1486 C CA . PHE A 1 187 ? -4.770 -6.166 -0.420 1.00 91.50 187 PHE A CA 1
ATOM 1487 C C . PHE A 1 187 ? -6.268 -6.448 -0.473 1.00 91.50 187 PHE A C 1
ATOM 1489 O O . PHE A 1 187 ? -7.044 -5.829 0.254 1.00 91.50 187 PHE A O 1
ATOM 1496 N N . GLU A 1 188 ? -6.648 -7.416 -1.299 1.00 92.50 188 GLU A N 1
ATOM 1497 C CA . GLU A 1 188 ? -7.998 -7.965 -1.374 1.00 92.50 188 GLU A CA 1
ATOM 1498 C C . GLU A 1 188 ? -7.961 -9.497 -1.405 1.00 92.50 188 GLU A C 1
ATOM 1500 O O . GLU A 1 188 ? -7.151 -10.120 -2.097 1.00 92.50 188 GLU A O 1
ATOM 1505 N N . GLY A 1 189 ? -8.852 -10.114 -0.635 1.00 92.12 189 GLY A N 1
ATOM 1506 C CA . GLY A 1 189 ? -8.875 -11.545 -0.369 1.00 92.12 189 GLY A CA 1
ATOM 1507 C C . GLY A 1 189 ? -8.036 -11.944 0.845 1.00 92.12 189 GLY A C 1
ATOM 1508 O O . GLY A 1 189 ? -7.682 -11.119 1.690 1.00 92.12 189 GLY A O 1
ATOM 1509 N N . ARG A 1 190 ? -7.774 -13.250 0.957 1.00 90.88 190 ARG A N 1
ATOM 1510 C CA . ARG A 1 190 ? -7.012 -13.845 2.063 1.00 90.88 190 ARG A CA 1
ATOM 1511 C C . ARG A 1 190 ? -5.516 -13.605 1.876 1.00 90.88 190 ARG A C 1
ATOM 1513 O O . ARG A 1 190 ? -4.982 -13.932 0.815 1.00 90.88 190 ARG A O 1
ATOM 1520 N N . ILE A 1 191 ? -4.864 -13.069 2.905 1.00 88.69 191 ILE A N 1
ATOM 1521 C CA . ILE A 1 191 ? -3.428 -12.797 2.928 1.00 88.69 191 ILE A CA 1
ATOM 1522 C C . ILE A 1 191 ? -2.841 -12.954 4.336 1.00 88.69 191 ILE A C 1
ATOM 1524 O O . ILE A 1 191 ? -3.452 -12.560 5.332 1.00 88.69 191 ILE A O 1
ATOM 1528 N N . ASP A 1 192 ? -1.621 -13.481 4.402 1.00 86.31 192 ASP A N 1
ATOM 1529 C CA . ASP A 1 192 ? -0.802 -13.493 5.614 1.00 86.31 192 ASP A CA 1
ATOM 1530 C C . ASP A 1 192 ? 0.113 -12.261 5.628 1.00 86.31 192 ASP A C 1
ATOM 1532 O O . ASP A 1 192 ? 1.132 -12.190 4.930 1.00 86.31 192 ASP A O 1
ATOM 1536 N N . LEU A 1 193 ? -0.251 -11.266 6.435 1.00 80.25 193 LEU A N 1
ATOM 1537 C CA . LEU A 1 193 ? 0.500 -10.014 6.518 1.00 80.25 193 LEU A CA 1
ATOM 1538 C C . LEU A 1 193 ? 1.892 -10.187 7.142 1.00 80.25 193 LEU A C 1
ATOM 1540 O O . LEU A 1 193 ? 2.752 -9.336 6.912 1.00 80.25 193 LEU A O 1
ATOM 1544 N N . SER A 1 194 ? 2.150 -11.268 7.890 1.00 76.75 194 SER A N 1
ATOM 1545 C CA . SER A 1 194 ? 3.474 -11.526 8.470 1.00 76.75 194 SER A CA 1
ATOM 1546 C C . SER A 1 194 ? 4.518 -11.928 7.431 1.00 76.75 194 SER A C 1
ATOM 1548 O O . SER A 1 194 ? 5.710 -11.736 7.670 1.00 76.75 194 SER A O 1
ATOM 1550 N N . LYS A 1 195 ? 4.072 -12.445 6.283 1.00 75.56 195 LYS A N 1
ATOM 1551 C CA . LYS A 1 195 ? 4.933 -12.927 5.197 1.00 75.56 195 LYS A CA 1
ATOM 1552 C C . LYS A 1 195 ? 5.183 -11.871 4.128 1.00 75.56 195 LYS A C 1
ATOM 1554 O O . LYS A 1 195 ? 6.255 -11.811 3.542 1.00 75.56 195 LYS A O 1
ATOM 1559 N N . VAL A 1 196 ? 4.196 -11.009 3.898 1.00 68.81 196 VAL A N 1
ATOM 1560 C CA . VAL A 1 196 ? 4.209 -10.066 2.772 1.00 68.81 196 VAL A CA 1
ATOM 1561 C C . VAL A 1 196 ? 4.691 -8.670 3.174 1.00 68.81 196 VAL A C 1
ATOM 1563 O O . VAL A 1 196 ? 5.264 -7.950 2.358 1.00 68.81 196 VAL A O 1
ATOM 1566 N N . VAL A 1 197 ? 4.498 -8.274 4.436 1.00 62.00 197 VAL A N 1
ATOM 1567 C CA . VAL A 1 197 ? 4.860 -6.938 4.937 1.00 62.00 197 VAL A CA 1
ATOM 1568 C C . VAL A 1 197 ? 6.180 -7.015 5.712 1.00 62.00 197 VAL A C 1
ATOM 1570 O O . VAL A 1 197 ? 6.244 -6.777 6.918 1.00 62.00 197 VAL A O 1
ATOM 1573 N N . SER A 1 198 ? 7.243 -7.419 5.016 1.00 53.59 198 SER A N 1
ATOM 1574 C CA . SER A 1 198 ? 8.621 -7.303 5.505 1.00 53.59 198 SER A CA 1
ATOM 1575 C C . SER A 1 198 ? 9.221 -5.973 5.046 1.00 53.59 198 SER A C 1
ATOM 1577 O O . SER A 1 198 ? 8.940 -5.554 3.918 1.00 53.59 198 SER A O 1
ATOM 1579 N N . PRO A 1 199 ? 10.072 -5.316 5.859 1.00 49.94 199 PRO A N 1
ATOM 1580 C CA . PRO A 1 199 ? 10.639 -4.046 5.471 1.00 49.94 199 PRO A CA 1
ATOM 1581 C C . PRO A 1 199 ? 11.505 -4.148 4.224 1.00 49.94 199 PRO A C 1
ATOM 1583 O O . PRO A 1 199 ? 12.521 -4.852 4.207 1.00 49.94 199 PRO A O 1
ATOM 1586 N N . ILE A 1 200 ? 11.125 -3.400 3.187 1.00 54.19 200 ILE A N 1
ATOM 1587 C CA . ILE A 1 200 ? 11.883 -3.297 1.940 1.00 54.19 200 ILE A CA 1
ATOM 1588 C C . ILE A 1 200 ? 13.090 -2.407 2.238 1.00 54.19 200 ILE A C 1
ATOM 1590 O O . ILE A 1 200 ? 13.078 -1.185 2.102 1.00 54.19 200 ILE A O 1
ATOM 1594 N N . ARG A 1 201 ? 14.163 -3.041 2.720 1.00 50.19 201 ARG A N 1
ATOM 1595 C CA . ARG A 1 201 ? 15.429 -2.382 3.058 1.00 50.19 201 ARG A CA 1
ATOM 1596 C C . ARG A 1 201 ? 16.170 -2.020 1.776 1.00 50.19 201 ARG A C 1
ATOM 1598 O O . ARG A 1 201 ? 16.999 -2.786 1.287 1.00 50.19 201 ARG A O 1
ATOM 1605 N N . MET A 1 202 ? 15.886 -0.845 1.227 1.00 57.56 202 MET A N 1
ATOM 1606 C CA . MET A 1 202 ? 16.586 -0.329 0.053 1.00 57.56 202 MET A CA 1
ATOM 1607 C C . MET A 1 202 ? 17.162 1.058 0.322 1.00 57.56 202 MET A C 1
ATOM 1609 O O . MET A 1 202 ? 16.522 1.911 0.934 1.00 57.56 202 MET A O 1
ATOM 1613 N N . ARG A 1 203 ? 18.382 1.300 -0.177 1.00 59.09 203 ARG A N 1
ATOM 1614 C CA . ARG A 1 203 ? 18.878 2.665 -0.375 1.00 59.09 203 ARG A CA 1
ATOM 1615 C C . ARG A 1 203 ? 18.082 3.236 -1.544 1.00 59.09 203 ARG A C 1
ATOM 1617 O O . ARG A 1 203 ? 18.181 2.721 -2.654 1.00 59.09 203 ARG A O 1
ATOM 1624 N N . GLY A 1 204 ? 17.200 4.185 -1.254 1.00 59.22 204 GLY A N 1
ATOM 1625 C CA . GLY A 1 204 ? 16.274 4.710 -2.247 1.00 59.22 204 GLY A CA 1
ATOM 1626 C C . GLY A 1 204 ? 16.958 5.552 -3.326 1.00 59.22 204 GLY A C 1
ATOM 1627 O O . GLY A 1 204 ? 18.113 5.953 -3.191 1.00 59.22 204 GLY A O 1
ATOM 1628 N N . SER A 1 205 ? 16.229 5.799 -4.413 1.00 68.69 205 SER A N 1
ATOM 1629 C CA . SER A 1 205 ? 16.647 6.708 -5.484 1.00 68.69 205 SER A CA 1
ATOM 1630 C C . SER A 1 205 ? 16.350 8.157 -5.068 1.00 68.69 205 SER A C 1
ATOM 1632 O O . SER A 1 205 ? 15.372 8.383 -4.344 1.00 68.69 205 SER A O 1
ATOM 1634 N N . PRO A 1 206 ? 17.119 9.160 -5.535 1.00 68.44 206 PRO A N 1
ATOM 1635 C CA . PRO A 1 206 ? 16.716 10.563 -5.419 1.00 68.44 206 PRO A CA 1
ATOM 1636 C C . PRO A 1 206 ? 15.477 10.892 -6.275 1.00 68.44 206 PRO A C 1
ATOM 1638 O O . PRO A 1 206 ? 14.910 11.974 -6.149 1.00 68.44 206 PRO A O 1
ATOM 1641 N N . ASN A 1 207 ? 15.026 9.973 -7.138 1.00 82.56 207 ASN A N 1
ATOM 1642 C CA . ASN A 1 207 ? 13.842 10.137 -7.969 1.00 82.56 207 ASN A CA 1
ATOM 1643 C C . ASN A 1 207 ? 12.625 9.372 -7.405 1.00 82.56 207 ASN A C 1
ATOM 1645 O O . ASN A 1 207 ? 12.680 8.165 -7.145 1.00 82.56 207 ASN A O 1
ATOM 1649 N N . VAL A 1 208 ? 11.497 10.079 -7.264 1.00 80.94 208 VAL A N 1
ATOM 1650 C CA . VAL A 1 208 ? 10.235 9.546 -6.716 1.00 80.94 208 VAL A CA 1
ATOM 1651 C C . VAL A 1 208 ? 9.660 8.432 -7.587 1.00 80.94 208 VAL A C 1
ATOM 1653 O O . VAL A 1 208 ? 9.317 7.375 -7.065 1.00 80.94 208 VAL A O 1
ATOM 1656 N N . LEU A 1 209 ? 9.601 8.632 -8.907 1.00 85.31 209 LEU A N 1
ATOM 1657 C CA . LEU A 1 209 ? 9.027 7.662 -9.845 1.00 85.31 209 LEU A CA 1
ATOM 1658 C C . LEU A 1 209 ? 9.822 6.351 -9.847 1.00 85.31 209 LEU A C 1
ATOM 1660 O O . LEU A 1 209 ? 9.243 5.268 -9.803 1.00 85.31 209 LEU A O 1
ATOM 1664 N N . CYS A 1 210 ? 11.154 6.446 -9.837 1.00 87.25 210 CYS A N 1
ATOM 1665 C CA . CYS A 1 210 ? 12.028 5.276 -9.754 1.00 87.25 210 CYS A CA 1
ATOM 1666 C C . CYS A 1 210 ? 11.840 4.531 -8.428 1.00 87.25 210 CYS A C 1
ATOM 1668 O O . CYS A 1 210 ? 11.762 3.305 -8.418 1.00 87.25 210 CYS A O 1
ATOM 1670 N N . THR A 1 211 ? 11.708 5.267 -7.321 1.00 85.81 211 THR A N 1
ATOM 1671 C CA . THR A 1 211 ? 11.444 4.683 -5.999 1.00 85.81 211 THR A CA 1
ATOM 1672 C C . THR A 1 211 ? 10.091 3.969 -5.957 1.00 85.81 211 THR A C 1
ATOM 1674 O O . THR A 1 211 ? 10.018 2.845 -5.469 1.00 85.81 211 THR A O 1
ATOM 1677 N N . GLN A 1 212 ? 9.038 4.572 -6.520 1.00 87.62 212 GLN A N 1
ATOM 1678 C CA . GLN A 1 212 ? 7.712 3.956 -6.632 1.00 87.62 212 GLN A CA 1
ATOM 1679 C C . GLN A 1 212 ? 7.758 2.666 -7.466 1.00 87.62 212 GLN A C 1
ATOM 1681 O O . GLN A 1 212 ? 7.317 1.621 -6.994 1.00 87.62 212 GLN A O 1
ATOM 1686 N N . ALA A 1 213 ? 8.338 2.710 -8.669 1.00 90.06 213 ALA A N 1
ATOM 1687 C CA . ALA A 1 213 ? 8.442 1.545 -9.550 1.00 90.06 213 ALA A CA 1
ATOM 1688 C C . ALA A 1 213 ? 9.235 0.395 -8.906 1.00 90.06 213 ALA A C 1
ATOM 1690 O O . ALA A 1 213 ? 8.829 -0.765 -8.971 1.00 90.06 213 ALA A O 1
ATOM 1691 N N . LEU A 1 214 ? 10.345 0.717 -8.238 1.00 88.31 214 LEU A N 1
ATOM 1692 C CA . LEU A 1 214 ? 11.185 -0.269 -7.567 1.00 88.31 214 LEU A CA 1
ATOM 1693 C C . LEU A 1 214 ? 10.475 -0.903 -6.365 1.00 88.31 214 LEU A C 1
ATOM 1695 O O . LEU A 1 214 ? 10.531 -2.120 -6.200 1.00 88.31 214 LEU A O 1
ATOM 1699 N N . MET A 1 215 ? 9.773 -0.093 -5.567 1.00 87.06 215 MET A N 1
ATOM 1700 C CA . MET A 1 215 ? 8.956 -0.558 -4.444 1.00 87.06 215 MET A CA 1
ATOM 1701 C C . MET A 1 215 ? 7.871 -1.534 -4.9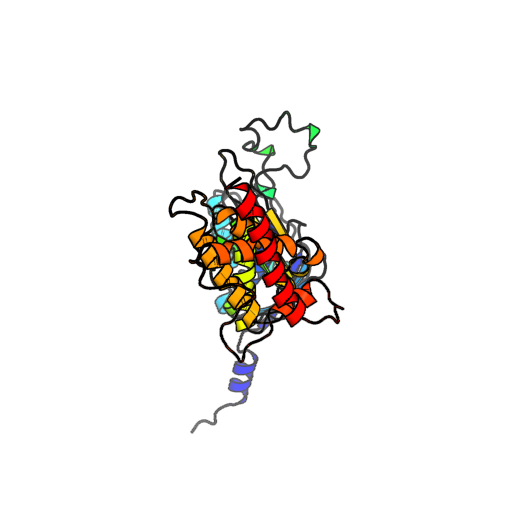13 1.00 87.06 215 MET A C 1
ATOM 1703 O O . MET A 1 215 ? 7.708 -2.606 -4.337 1.00 87.06 215 MET A O 1
ATOM 1707 N N . LEU A 1 216 ? 7.165 -1.204 -5.999 1.00 89.62 216 LEU A N 1
ATOM 1708 C CA . LEU A 1 216 ? 6.146 -2.080 -6.578 1.00 89.62 216 LEU A CA 1
ATOM 1709 C C . LEU A 1 216 ? 6.720 -3.410 -7.077 1.00 89.62 216 LEU A C 1
ATOM 1711 O O . LEU A 1 216 ? 6.117 -4.456 -6.847 1.00 89.62 216 LEU A O 1
ATOM 1715 N N . LEU A 1 217 ? 7.883 -3.389 -7.734 1.00 89.94 217 LEU A N 1
ATOM 1716 C CA . LEU A 1 217 ? 8.570 -4.606 -8.174 1.00 89.94 217 LEU A CA 1
ATOM 1717 C C . LEU A 1 217 ? 9.012 -5.477 -6.990 1.00 89.94 217 LEU A C 1
ATOM 1719 O O . LEU A 1 217 ? 8.832 -6.694 -7.031 1.00 89.94 217 LEU A O 1
ATOM 1723 N N . ALA A 1 218 ? 9.545 -4.867 -5.928 1.00 87.88 218 ALA A N 1
ATOM 1724 C CA . ALA A 1 218 ? 9.940 -5.574 -4.712 1.00 87.88 218 ALA A CA 1
ATOM 1725 C C . ALA A 1 218 ? 8.731 -6.233 -4.024 1.00 87.88 218 ALA A C 1
ATOM 1727 O O . ALA A 1 218 ? 8.768 -7.430 -3.735 1.00 87.88 218 ALA A O 1
ATOM 1728 N N . LEU A 1 219 ? 7.635 -5.486 -3.843 1.00 87.75 219 LEU A N 1
ATOM 1729 C CA . LEU A 1 219 ? 6.381 -6.008 -3.289 1.00 87.75 219 LEU A CA 1
ATOM 1730 C C . LEU A 1 219 ? 5.828 -7.152 -4.137 1.00 87.75 219 LEU A C 1
ATOM 1732 O O . LEU A 1 219 ? 5.494 -8.207 -3.605 1.00 87.75 219 LEU A O 1
ATOM 1736 N N . LYS A 1 220 ? 5.770 -6.977 -5.462 1.00 88.94 220 LYS A N 1
ATOM 1737 C CA . LYS A 1 220 ? 5.263 -8.010 -6.367 1.00 88.94 220 LYS A CA 1
ATOM 1738 C C . LYS A 1 220 ? 6.124 -9.274 -6.322 1.00 88.94 220 LYS A C 1
ATOM 1740 O O . LYS A 1 220 ? 5.574 -10.367 -6.264 1.00 88.94 220 LYS A O 1
ATOM 1745 N N . THR A 1 221 ? 7.449 -9.137 -6.260 1.00 88.06 221 THR A N 1
ATOM 1746 C CA . THR A 1 221 ? 8.370 -10.275 -6.090 1.00 88.06 221 THR A CA 1
ATOM 1747 C C . THR A 1 221 ? 8.093 -11.028 -4.784 1.00 88.06 221 THR A C 1
ATOM 1749 O O . THR A 1 221 ? 7.981 -12.252 -4.800 1.00 88.06 221 THR A O 1
ATOM 1752 N N . SER A 1 222 ? 7.913 -10.309 -3.670 1.00 86.12 222 SER A N 1
ATOM 1753 C CA . SER A 1 222 ? 7.575 -10.918 -2.374 1.00 86.12 222 SER A CA 1
ATOM 1754 C C . SER A 1 222 ? 6.223 -11.633 -2.404 1.00 86.12 222 SER A C 1
ATOM 1756 O O . SER A 1 222 ? 6.085 -12.708 -1.836 1.00 86.12 222 SER A O 1
ATOM 1758 N N . LEU A 1 223 ? 5.227 -11.064 -3.084 1.00 87.69 223 LEU A N 1
ATOM 1759 C CA . LEU A 1 223 ? 3.901 -11.668 -3.208 1.00 87.69 223 LEU A CA 1
ATOM 1760 C C . LEU A 1 223 ? 3.921 -12.967 -4.007 1.00 87.69 223 LEU A C 1
ATOM 1762 O O . LEU A 1 223 ? 3.243 -13.914 -3.624 1.00 87.69 223 LEU A O 1
ATOM 1766 N N . PHE A 1 224 ? 4.697 -13.027 -5.092 1.00 87.94 224 PHE A N 1
ATOM 1767 C CA . PHE A 1 224 ? 4.864 -14.265 -5.854 1.00 87.94 224 PHE A CA 1
ATOM 1768 C C . PHE A 1 224 ? 5.515 -15.370 -5.026 1.00 87.94 224 PHE A C 1
ATOM 1770 O O . PHE A 1 224 ? 5.071 -16.511 -5.105 1.00 87.94 224 PHE A O 1
ATOM 1777 N N . ALA A 1 225 ? 6.531 -15.039 -4.224 1.00 85.94 225 ALA A N 1
ATOM 1778 C CA . ALA A 1 225 ? 7.203 -16.017 -3.369 1.00 85.94 225 ALA A CA 1
ATOM 1779 C C . ALA A 1 225 ? 6.243 -16.670 -2.358 1.00 85.94 225 ALA A C 1
ATOM 1781 O O . ALA A 1 225 ? 6.398 -17.842 -2.031 1.00 85.94 225 ALA A O 1
ATOM 1782 N N . GLU A 1 226 ? 5.230 -15.924 -1.918 1.00 87.31 226 GLU A N 1
ATOM 1783 C CA . GLU A 1 226 ? 4.249 -16.360 -0.921 1.00 87.31 226 GLU A CA 1
ATOM 1784 C C . GLU A 1 226 ? 2.920 -16.853 -1.531 1.00 87.31 226 GLU A C 1
ATOM 1786 O O . GLU A 1 226 ? 2.001 -17.212 -0.797 1.00 87.31 226 GLU A O 1
ATOM 1791 N N . GLY A 1 227 ? 2.782 -16.867 -2.864 1.00 87.38 227 GLY A N 1
ATOM 1792 C CA . GLY A 1 227 ? 1.556 -17.301 -3.552 1.00 87.38 227 GLY A CA 1
ATOM 1793 C C . GLY A 1 227 ? 0.380 -16.316 -3.465 1.00 87.38 227 GLY A C 1
ATOM 1794 O O . GLY A 1 227 ? -0.780 -16.704 -3.611 1.00 87.38 227 GLY A O 1
ATOM 1795 N N . TYR A 1 228 ? 0.661 -15.034 -3.224 1.00 88.62 228 TYR A N 1
ATOM 1796 C CA . TYR A 1 228 ? -0.327 -13.958 -3.082 1.00 88.62 228 TYR A CA 1
ATOM 1797 C C . TYR A 1 228 ? -0.329 -12.976 -4.265 1.00 88.62 228 TYR A C 1
ATOM 1799 O O . TYR A 1 228 ? -0.773 -11.837 -4.123 1.00 88.62 228 TYR A O 1
ATOM 1807 N N . GLN A 1 229 ? 0.155 -13.383 -5.443 1.00 85.69 229 GLN A N 1
ATOM 1808 C CA . GLN A 1 229 ? 0.389 -12.490 -6.587 1.00 85.69 229 GLN A CA 1
ATOM 1809 C C . GLN A 1 229 ? -0.833 -11.659 -7.021 1.00 85.69 229 GLN A C 1
ATOM 1811 O O . GLN A 1 229 ? -0.672 -10.503 -7.411 1.00 85.69 229 GLN A O 1
ATOM 1816 N N . ASP A 1 230 ? -2.043 -12.206 -6.884 1.00 87.88 230 ASP A N 1
ATOM 1817 C CA . ASP A 1 230 ? -3.294 -11.557 -7.304 1.00 87.88 230 ASP A CA 1
ATOM 1818 C C . ASP A 1 230 ? -3.970 -10.759 -6.178 1.00 87.88 230 ASP A C 1
ATOM 1820 O O . ASP A 1 230 ? -5.036 -10.179 -6.370 1.00 87.88 230 ASP A O 1
ATOM 1824 N N . ARG A 1 231 ? -3.374 -10.734 -4.978 1.00 90.25 231 ARG A N 1
ATOM 1825 C CA . ARG A 1 231 ? -3.976 -10.106 -3.793 1.00 90.25 231 ARG A CA 1
ATOM 1826 C C . ARG A 1 231 ? -3.685 -8.618 -3.686 1.00 90.25 231 ARG A C 1
ATOM 1828 O O . ARG A 1 231 ? -4.397 -7.933 -2.965 1.00 90.25 231 ARG A O 1
ATOM 1835 N N . LEU A 1 232 ? -2.662 -8.097 -4.361 1.00 89.94 232 LEU A N 1
ATOM 1836 C CA . LEU A 1 232 ? -2.306 -6.676 -4.298 1.00 89.94 232 LEU A CA 1
ATOM 1837 C C . LEU A 1 232 ? -3.137 -5.852 -5.285 1.00 89.94 232 LEU A C 1
ATOM 1839 O O . LEU A 1 232 ? -2.933 -5.921 -6.496 1.00 89.94 232 LEU A O 1
ATOM 1843 N N . THR A 1 233 ? -4.025 -5.011 -4.761 1.00 90.94 233 THR A N 1
ATOM 1844 C CA . THR A 1 233 ? -4.911 -4.169 -5.580 1.00 90.94 233 THR A CA 1
ATOM 1845 C C . THR A 1 233 ? -4.299 -2.804 -5.861 1.00 90.94 233 THR A C 1
ATOM 1847 O O . THR A 1 233 ? -4.359 -2.279 -6.980 1.00 90.94 233 THR A O 1
ATOM 1850 N N . SER A 1 234 ? -3.677 -2.210 -4.846 1.00 91.69 234 SER A N 1
ATOM 1851 C CA . SER A 1 234 ? -3.060 -0.894 -4.937 1.00 91.69 234 SER A CA 1
ATOM 1852 C C . SER A 1 234 ? -1.927 -0.729 -3.933 1.00 91.69 234 SER A C 1
ATOM 1854 O O . SER A 1 234 ? -1.799 -1.487 -2.977 1.00 91.69 234 SER A O 1
ATOM 1856 N N . VAL A 1 235 ? -1.092 0.278 -4.158 1.00 91.19 235 VAL A N 1
ATOM 1857 C CA . VAL A 1 235 ? -0.136 0.768 -3.166 1.00 91.19 235 VAL A CA 1
ATOM 1858 C C . VAL A 1 235 ? -0.420 2.237 -2.955 1.00 91.19 235 VAL A C 1
ATOM 1860 O O . VAL A 1 235 ? -0.394 3.029 -3.898 1.00 91.19 235 VAL A O 1
ATOM 1863 N N . VAL A 1 236 ? -0.716 2.601 -1.717 1.00 91.06 236 VAL A N 1
ATOM 1864 C CA . VAL A 1 236 ? -0.879 3.996 -1.327 1.00 91.06 236 VAL A CA 1
ATOM 1865 C C . VAL A 1 236 ? 0.449 4.524 -0.823 1.00 91.06 236 VAL A C 1
ATOM 1867 O O . VAL A 1 236 ? 1.255 3.783 -0.253 1.00 91.06 236 VAL A O 1
ATOM 1870 N N . TYR A 1 237 ? 0.699 5.804 -1.056 1.00 88.50 237 TYR A N 1
ATOM 1871 C CA . TYR A 1 237 ? 1.958 6.422 -0.682 1.00 88.50 237 TYR A CA 1
ATOM 1872 C C . TYR A 1 237 ? 1.755 7.823 -0.112 1.00 88.50 237 TYR A C 1
ATOM 1874 O O . TYR A 1 237 ? 0.752 8.480 -0.386 1.00 88.50 237 TYR A O 1
ATOM 1882 N N . ASN A 1 238 ? 2.726 8.273 0.675 1.00 86.75 238 ASN A N 1
ATOM 1883 C CA . ASN A 1 238 ? 2.769 9.602 1.271 1.00 86.75 238 ASN A CA 1
ATOM 1884 C C . ASN A 1 238 ? 4.210 10.107 1.322 1.00 86.75 238 ASN A C 1
ATOM 1886 O O . ASN A 1 238 ? 5.110 9.342 1.657 1.00 86.75 238 ASN A O 1
ATOM 1890 N N . THR A 1 239 ? 4.454 11.379 1.029 1.00 82.38 239 THR A N 1
ATOM 1891 C CA . THR A 1 239 ? 5.807 11.947 1.055 1.00 82.38 239 THR A CA 1
ATOM 1892 C C . THR A 1 239 ? 6.029 12.886 2.232 1.00 82.38 239 THR A C 1
ATOM 1894 O O . THR A 1 239 ? 5.113 13.556 2.705 1.00 82.38 239 THR A O 1
ATOM 1897 N N . ASP A 1 240 ? 7.280 12.958 2.679 1.00 78.75 240 ASP A N 1
ATOM 1898 C CA . ASP A 1 240 ? 7.714 13.814 3.783 1.00 78.75 240 ASP A CA 1
ATOM 1899 C C . ASP A 1 240 ? 9.085 14.436 3.485 1.00 78.75 240 ASP A C 1
ATOM 1901 O O . ASP A 1 240 ? 10.106 14.114 4.093 1.00 78.75 240 ASP A O 1
ATOM 1905 N N . PHE A 1 241 ? 9.128 15.327 2.500 1.00 70.81 241 PHE A N 1
ATOM 1906 C CA . PHE A 1 241 ? 10.355 15.981 2.047 1.00 70.81 241 PHE A CA 1
ATOM 1907 C C . PHE A 1 241 ? 10.800 17.153 2.938 1.00 70.81 241 PHE A C 1
ATOM 1909 O O . PHE A 1 241 ? 11.941 17.605 2.823 1.00 70.81 241 PHE A O 1
ATOM 1916 N N . GLY A 1 242 ? 9.975 17.570 3.902 1.00 63.47 242 GLY A N 1
ATOM 1917 C CA . GLY A 1 242 ? 10.249 18.695 4.802 1.00 63.47 242 GLY A CA 1
ATOM 1918 C C . GLY A 1 242 ? 9.910 20.065 4.193 1.00 63.47 242 GLY A C 1
ATOM 1919 O O . GLY A 1 242 ? 9.525 20.174 3.037 1.00 63.47 242 GLY A O 1
ATOM 1920 N N . SER A 1 243 ? 10.033 21.129 4.993 1.00 53.91 243 SER A N 1
ATOM 1921 C CA . SER A 1 243 ? 9.462 22.461 4.710 1.00 53.91 243 SER A CA 1
ATOM 1922 C C . SER A 1 243 ? 10.274 23.378 3.783 1.00 53.91 243 SER A C 1
ATOM 1924 O O . SER A 1 243 ? 9.821 24.480 3.484 1.00 53.91 243 SER A O 1
ATOM 1926 N N . ARG A 1 244 ? 11.468 22.981 3.330 1.00 47.09 244 ARG A N 1
ATOM 1927 C CA . ARG A 1 244 ? 12.384 23.867 2.585 1.00 47.09 244 ARG A CA 1
ATOM 1928 C C . ARG A 1 244 ? 12.341 23.633 1.069 1.00 47.09 244 ARG A C 1
ATOM 1930 O O . ARG A 1 244 ? 13.373 23.322 0.500 1.00 47.09 244 ARG A O 1
ATOM 1937 N N . ASN A 1 245 ? 11.181 23.819 0.428 1.00 44.00 245 ASN A N 1
ATOM 1938 C CA . ASN A 1 245 ? 10.975 23.870 -1.046 1.00 44.00 245 ASN A CA 1
ATOM 1939 C C . ASN A 1 245 ? 10.392 22.617 -1.730 1.00 44.00 245 ASN A C 1
ATOM 1941 O O . ASN A 1 245 ? 10.367 22.565 -2.958 1.00 44.00 245 ASN A O 1
ATOM 1945 N N . ALA A 1 246 ? 9.896 21.623 -0.991 1.00 55.03 246 ALA A N 1
ATOM 1946 C CA . ALA A 1 246 ? 9.256 20.448 -1.585 1.00 55.03 246 ALA A CA 1
ATOM 1947 C C . ALA A 1 246 ? 7.797 20.325 -1.127 1.00 55.03 246 ALA A C 1
ATOM 1949 O O . ALA A 1 246 ? 7.509 20.351 0.069 1.00 55.03 246 ALA A O 1
ATOM 1950 N N . PHE A 1 247 ? 6.872 20.187 -2.081 1.00 61.88 247 PHE A N 1
ATOM 1951 C CA . PHE A 1 247 ? 5.481 19.865 -1.777 1.00 61.88 247 PHE A CA 1
ATOM 1952 C C . PHE A 1 247 ? 5.399 18.422 -1.282 1.00 61.88 247 PHE A C 1
ATOM 1954 O O . PHE A 1 247 ? 5.926 17.512 -1.922 1.00 61.88 247 PHE A O 1
ATOM 1961 N N . ASN A 1 248 ? 4.741 18.218 -0.141 1.00 71.88 248 ASN A N 1
ATOM 1962 C CA . ASN A 1 248 ? 4.359 16.884 0.295 1.00 71.88 248 ASN A CA 1
ATOM 1963 C C . ASN A 1 248 ? 3.038 16.490 -0.366 1.00 71.88 248 ASN A C 1
ATOM 1965 O O . ASN A 1 248 ? 2.148 17.326 -0.513 1.00 71.88 248 ASN A O 1
ATOM 1969 N N . PHE A 1 249 ? 2.914 15.227 -0.752 1.00 76.31 249 PHE A N 1
ATOM 1970 C CA . PHE A 1 249 ? 1.737 14.696 -1.421 1.00 76.31 249 PHE A CA 1
ATOM 1971 C C . PHE A 1 249 ? 1.487 13.248 -0.998 1.00 76.31 249 PHE A C 1
ATOM 1973 O O . PHE A 1 249 ? 2.410 12.506 -0.648 1.00 76.31 249 PHE A O 1
ATOM 1980 N N . SER A 1 250 ? 0.224 12.843 -1.046 1.00 82.00 250 SER A N 1
ATOM 1981 C CA . SER A 1 250 ? -0.200 11.459 -0.884 1.00 82.00 250 SER A CA 1
ATOM 1982 C C . SER A 1 250 ? -1.033 11.026 -2.078 1.00 82.00 250 SER A C 1
ATOM 1984 O O . SER A 1 250 ? -1.574 11.846 -2.823 1.00 82.00 250 SER A O 1
ATOM 1986 N N . GLY A 1 251 ? -1.079 9.722 -2.316 1.00 84.56 251 GLY A N 1
ATOM 1987 C CA . GLY A 1 251 ? -1.763 9.187 -3.478 1.00 84.56 251 GLY A CA 1
ATOM 1988 C C . GLY A 1 251 ? -1.933 7.681 -3.437 1.00 84.56 251 GLY A C 1
ATOM 1989 O O . GLY A 1 251 ? -1.536 6.999 -2.491 1.00 84.56 251 GLY A O 1
ATOM 1990 N N . ILE A 1 252 ? -2.544 7.171 -4.500 1.00 89.06 252 ILE A N 1
ATOM 1991 C CA . ILE A 1 252 ? -2.806 5.754 -4.723 1.00 89.06 252 ILE A CA 1
ATOM 1992 C C . ILE A 1 252 ? -2.271 5.352 -6.092 1.00 89.06 252 ILE A C 1
ATOM 1994 O O . ILE A 1 252 ? -2.526 6.017 -7.094 1.00 89.06 252 ILE A O 1
ATOM 1998 N N . ILE A 1 253 ? -1.554 4.237 -6.138 1.00 89.38 253 ILE A N 1
ATOM 1999 C CA . ILE A 1 253 ? -1.142 3.582 -7.372 1.00 89.38 253 ILE A CA 1
ATOM 2000 C C . ILE A 1 253 ? -1.972 2.310 -7.503 1.00 89.38 253 ILE A C 1
ATOM 2002 O O . ILE A 1 253 ? -1.775 1.355 -6.753 1.00 89.38 253 ILE A O 1
ATOM 2006 N N . LYS A 1 254 ? -2.919 2.285 -8.447 1.00 90.44 254 LYS A N 1
ATOM 2007 C CA . LYS A 1 254 ? -3.674 1.064 -8.765 1.00 90.44 254 LYS A CA 1
ATOM 2008 C C . LYS A 1 254 ? -2.783 0.113 -9.551 1.00 90.44 254 LYS A C 1
ATOM 2010 O O . LYS A 1 254 ? -2.383 0.448 -10.665 1.00 90.44 254 LYS A O 1
ATOM 2015 N N . ILE A 1 255 ? -2.507 -1.076 -9.021 1.00 88.56 255 ILE A N 1
ATOM 2016 C CA . ILE A 1 255 ? -1.553 -2.005 -9.646 1.00 88.56 255 ILE A CA 1
ATOM 2017 C C . ILE A 1 255 ? -1.988 -2.390 -11.058 1.00 88.56 255 ILE A C 1
ATOM 2019 O O . ILE A 1 255 ? -1.164 -2.383 -11.969 1.00 88.56 255 ILE A O 1
ATOM 2023 N N . SER A 1 256 ? -3.285 -2.612 -11.270 1.00 86.00 256 SER A N 1
ATOM 2024 C CA . SER A 1 256 ? -3.862 -2.940 -12.581 1.00 86.00 256 SER A CA 1
ATOM 2025 C C . SER A 1 256 ? -3.635 -1.876 -13.664 1.00 86.00 256 SER A C 1
ATOM 2027 O O . SER A 1 256 ? -3.672 -2.196 -14.850 1.00 86.00 256 SER A O 1
ATOM 2029 N N . SER A 1 257 ? -3.364 -0.623 -13.283 1.00 84.38 257 SER A N 1
ATOM 2030 C CA . SER A 1 257 ? -3.037 0.460 -14.225 1.00 84.38 257 SER A CA 1
ATOM 2031 C C . SER A 1 257 ? -1.556 0.530 -14.619 1.00 84.38 257 SER A C 1
ATOM 2033 O O . SER A 1 257 ? -1.197 1.328 -15.481 1.00 84.38 257 SER A O 1
ATOM 2035 N N . THR A 1 258 ? -0.704 -0.311 -14.026 1.00 88.00 258 THR A N 1
ATOM 2036 C CA . THR A 1 258 ? 0.751 -0.314 -14.247 1.00 88.00 258 THR A CA 1
ATOM 2037 C C . THR A 1 258 ? 1.193 -1.501 -15.102 1.00 88.00 258 THR A C 1
ATOM 2039 O O . THR A 1 258 ? 0.556 -2.558 -15.095 1.00 88.00 258 THR A O 1
ATOM 2042 N N . ALA A 1 259 ? 2.326 -1.372 -15.796 1.00 87.00 259 ALA A N 1
ATOM 2043 C CA . ALA A 1 259 ? 2.959 -2.505 -16.466 1.00 87.00 259 ALA A CA 1
ATOM 2044 C C . ALA A 1 259 ? 3.367 -3.590 -15.471 1.00 87.00 259 ALA A C 1
ATOM 2046 O O . ALA A 1 259 ? 3.172 -4.772 -15.746 1.00 87.00 259 ALA A O 1
ATOM 2047 N N . ILE A 1 260 ? 3.843 -3.191 -14.286 1.00 89.06 260 ILE A N 1
ATOM 2048 C CA . ILE A 1 260 ? 4.176 -4.117 -13.198 1.00 89.06 260 ILE A CA 1
ATOM 2049 C C . ILE A 1 260 ? 2.987 -5.022 -12.891 1.00 89.06 260 ILE A C 1
ATOM 2051 O O . ILE A 1 260 ? 3.160 -6.232 -12.790 1.00 89.06 260 ILE A O 1
ATOM 2055 N N . GLY A 1 261 ? 1.774 -4.471 -12.810 1.00 86.94 261 GLY A N 1
ATOM 2056 C CA . GLY A 1 261 ? 0.551 -5.235 -12.571 1.00 86.94 261 GLY A CA 1
ATOM 2057 C C . GLY A 1 261 ? 0.265 -6.312 -13.614 1.00 86.94 261 GLY A C 1
ATOM 2058 O O . GLY A 1 261 ? -0.252 -7.362 -13.250 1.00 86.94 261 GLY A O 1
ATOM 2059 N N . LYS A 1 262 ? 0.678 -6.113 -14.870 1.00 86.44 262 LYS A N 1
ATOM 2060 C CA . LYS A 1 262 ? 0.443 -7.071 -15.959 1.00 86.44 262 LYS A CA 1
ATOM 2061 C C . LYS A 1 262 ? 1.473 -8.199 -16.063 1.00 86.44 262 LYS A C 1
ATOM 2063 O O . LYS A 1 262 ? 1.207 -9.154 -16.783 1.00 86.44 262 LYS A O 1
ATOM 2068 N N . ILE A 1 263 ? 2.612 -8.105 -15.371 1.00 87.06 263 ILE A N 1
ATOM 2069 C CA . ILE A 1 263 ? 3.603 -9.194 -15.322 1.00 87.06 263 ILE A CA 1
ATOM 2070 C C . ILE A 1 263 ? 2.967 -10.402 -14.624 1.00 87.06 263 ILE A C 1
ATOM 2072 O O . ILE A 1 263 ? 2.499 -10.273 -13.490 1.00 87.06 263 ILE A O 1
ATOM 2076 N N . LYS A 1 264 ? 2.934 -11.557 -15.285 1.00 85.38 264 LYS A N 1
ATOM 2077 C CA . LYS A 1 264 ? 2.309 -12.787 -14.778 1.00 85.38 264 LYS A CA 1
ATOM 2078 C C . LYS A 1 264 ? 3.335 -13.789 -14.264 1.00 85.38 264 LYS A C 1
ATOM 2080 O O . LYS A 1 264 ? 2.988 -14.598 -13.409 1.00 85.38 264 LYS A O 1
ATOM 2085 N N . SER A 1 265 ? 4.576 -13.744 -14.747 1.00 87.31 265 SER A N 1
ATOM 2086 C CA . SER A 1 265 ? 5.609 -14.689 -14.323 1.00 87.31 265 SER A CA 1
ATOM 2087 C C . SER A 1 265 ? 6.469 -14.167 -13.166 1.00 87.31 265 SER A C 1
ATOM 2089 O O . SER A 1 265 ? 6.930 -13.020 -13.147 1.00 87.31 265 SER A O 1
ATOM 2091 N N . ALA A 1 266 ? 6.720 -15.053 -12.195 1.00 87.19 266 ALA A N 1
ATOM 2092 C CA . ALA A 1 266 ? 7.635 -14.804 -11.082 1.00 87.19 266 ALA A CA 1
ATOM 2093 C C . ALA A 1 266 ? 9.084 -14.583 -11.570 1.00 87.19 266 ALA A C 1
ATOM 2095 O O . ALA A 1 266 ? 9.824 -13.768 -11.016 1.00 87.19 266 ALA A O 1
ATOM 2096 N N . GLU A 1 267 ? 9.476 -15.270 -12.646 1.00 85.94 267 GLU A N 1
ATOM 2097 C CA . GLU A 1 267 ? 10.794 -15.123 -13.271 1.00 85.94 267 GLU A CA 1
ATOM 2098 C C . GLU A 1 267 ? 10.976 -13.723 -13.871 1.00 85.94 267 GLU A C 1
ATOM 2100 O O . GLU A 1 267 ? 11.949 -13.040 -13.536 1.00 85.94 267 GLU A O 1
ATOM 2105 N N . LEU A 1 268 ? 10.017 -13.242 -14.678 1.00 85.56 268 LEU A N 1
ATOM 2106 C CA . LEU A 1 268 ? 10.116 -11.922 -15.303 1.00 85.56 268 LEU A CA 1
ATOM 2107 C C . LEU A 1 268 ? 10.103 -10.802 -14.265 1.00 85.56 268 LEU A C 1
ATOM 2109 O O . LEU A 1 268 ? 10.884 -9.858 -14.396 1.00 85.56 268 LEU A O 1
ATOM 2113 N N . VAL A 1 269 ? 9.255 -10.876 -13.231 1.00 88.31 269 VAL A N 1
ATOM 2114 C CA . VAL A 1 269 ? 9.229 -9.827 -12.197 1.00 88.31 269 VAL A CA 1
ATOM 2115 C C . VAL A 1 269 ? 10.538 -9.785 -11.408 1.00 88.31 269 VAL A C 1
ATOM 2117 O O . VAL A 1 269 ? 11.067 -8.696 -11.192 1.00 88.31 269 VAL A O 1
ATOM 2120 N N . SER A 1 270 ? 11.101 -10.945 -11.051 1.00 87.31 270 SER A N 1
ATOM 2121 C CA . SER A 1 270 ? 12.369 -11.037 -10.322 1.00 87.31 270 SER A CA 1
ATOM 2122 C C . SER A 1 270 ? 13.530 -10.504 -11.166 1.00 87.31 270 SER A C 1
ATOM 2124 O O . SER A 1 270 ? 14.295 -9.651 -10.711 1.00 87.31 270 SER A O 1
ATOM 2126 N N . HIS A 1 271 ? 13.607 -10.910 -12.438 1.00 85.31 271 HIS A N 1
ATOM 2127 C CA . HIS A 1 271 ? 14.616 -10.424 -13.384 1.00 85.31 271 HIS A CA 1
ATOM 2128 C C . HIS A 1 271 ? 14.508 -8.913 -13.624 1.00 85.31 271 HIS A C 1
ATOM 2130 O O . HIS A 1 271 ? 15.508 -8.190 -13.620 1.00 85.31 271 HIS A O 1
ATOM 2136 N N . THR A 1 272 ? 13.279 -8.413 -13.781 1.00 86.88 272 THR A N 1
ATOM 2137 C CA . THR A 1 272 ? 12.990 -6.981 -13.947 1.00 86.88 272 THR A CA 1
ATOM 2138 C C . THR A 1 272 ? 13.394 -6.195 -12.704 1.00 86.88 272 THR A C 1
ATOM 2140 O O . THR A 1 272 ? 14.033 -5.151 -12.827 1.00 86.88 272 THR A O 1
ATOM 2143 N N . TYR A 1 273 ? 13.074 -6.702 -11.510 1.00 88.44 273 TYR A N 1
ATOM 2144 C CA . TYR A 1 273 ? 13.467 -6.106 -10.236 1.00 88.44 273 TYR A CA 1
ATOM 2145 C C . TYR A 1 273 ? 14.989 -6.005 -10.099 1.00 88.44 273 TYR A C 1
ATOM 2147 O O . TYR A 1 273 ? 15.499 -4.924 -9.807 1.00 88.44 273 TYR A O 1
ATOM 2155 N N . GLN A 1 274 ? 15.720 -7.095 -10.349 1.00 86.12 274 GLN A N 1
ATOM 2156 C CA . GLN A 1 274 ? 17.182 -7.117 -10.255 1.00 86.12 274 GLN A CA 1
ATOM 2157 C C . GLN A 1 274 ? 17.823 -6.144 -11.250 1.00 86.12 274 GLN A C 1
ATOM 2159 O O . GLN A 1 274 ? 18.604 -5.282 -10.849 1.00 86.12 274 GLN A O 1
ATOM 2164 N N . THR A 1 275 ? 17.405 -6.207 -12.517 1.00 84.44 275 THR A N 1
ATOM 2165 C CA . THR A 1 275 ? 17.909 -5.329 -13.583 1.00 84.44 275 THR A CA 1
ATOM 2166 C C . THR A 1 275 ? 17.646 -3.856 -13.265 1.00 84.44 275 THR A C 1
ATOM 2168 O O . THR A 1 275 ? 18.534 -3.014 -13.391 1.00 84.44 275 THR A O 1
ATOM 2171 N N . PHE A 1 276 ? 16.434 -3.523 -12.811 1.00 87.38 276 PHE A N 1
ATOM 2172 C CA . PHE A 1 276 ? 16.081 -2.142 -12.496 1.00 87.38 276 PHE A CA 1
ATOM 2173 C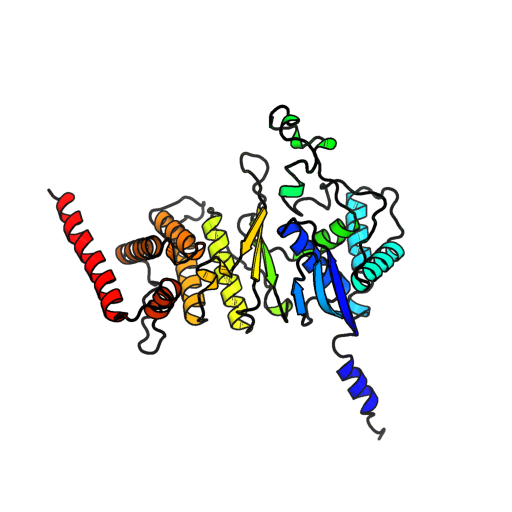 C . PHE A 1 276 ? 16.786 -1.626 -11.238 1.00 87.38 276 PHE A C 1
ATOM 2175 O O . PHE A 1 276 ? 17.203 -0.470 -11.189 1.00 87.38 276 PHE A O 1
ATOM 2182 N N . ARG A 1 277 ? 16.965 -2.483 -10.228 1.00 86.81 277 ARG A N 1
ATOM 2183 C CA . ARG A 1 277 ? 17.714 -2.155 -9.012 1.00 86.81 277 ARG A CA 1
ATOM 2184 C C . ARG A 1 277 ? 19.173 -1.828 -9.321 1.00 86.81 277 ARG A C 1
ATOM 2186 O O . ARG A 1 277 ? 19.689 -0.852 -8.782 1.00 86.81 277 ARG A O 1
ATOM 2193 N N . GLU A 1 278 ? 19.827 -2.633 -10.155 1.00 84.06 278 GLU A N 1
ATOM 2194 C CA . GLU A 1 278 ? 21.201 -2.377 -10.600 1.00 84.06 278 GLU A CA 1
ATOM 2195 C C . GLU A 1 278 ? 21.286 -1.075 -11.392 1.00 84.06 278 GLU A C 1
ATOM 2197 O O . GLU A 1 278 ? 22.112 -0.224 -11.077 1.00 84.06 278 GLU A O 1
ATOM 2202 N N . LEU A 1 279 ? 20.353 -0.857 -12.322 1.00 84.81 279 LEU A N 1
ATOM 2203 C CA . LEU A 1 279 ? 20.270 0.386 -13.079 1.00 84.81 279 LEU A CA 1
ATOM 2204 C C . LEU A 1 279 ? 20.122 1.617 -12.177 1.00 84.81 279 LEU A C 1
ATOM 2206 O O . LEU A 1 279 ? 20.822 2.604 -12.372 1.00 84.81 279 LEU A O 1
ATOM 2210 N N . ILE A 1 280 ? 19.239 1.578 -11.176 1.00 85.88 280 ILE A N 1
ATOM 2211 C CA . ILE A 1 280 ? 19.086 2.686 -10.223 1.00 85.88 280 ILE A CA 1
ATOM 2212 C C . ILE A 1 280 ? 20.376 2.899 -9.430 1.00 85.88 280 ILE A C 1
ATOM 2214 O O . ILE A 1 280 ? 20.800 4.040 -9.269 1.00 85.88 280 ILE A O 1
ATOM 2218 N N . ARG A 1 281 ? 21.001 1.826 -8.934 1.00 84.12 281 ARG A N 1
ATOM 2219 C CA . ARG A 1 281 ? 22.261 1.924 -8.185 1.00 84.12 281 ARG A CA 1
ATOM 2220 C C . ARG A 1 281 ? 23.350 2.591 -9.022 1.00 84.12 281 ARG A C 1
ATOM 2222 O O . ARG A 1 281 ? 24.117 3.379 -8.484 1.00 84.12 281 ARG A O 1
ATOM 2229 N N . ASP A 1 282 ? 23.397 2.280 -10.309 1.00 84.56 282 ASP A N 1
ATOM 2230 C CA . ASP A 1 282 ? 24.452 2.744 -11.197 1.00 84.56 282 ASP A CA 1
ATOM 2231 C C . ASP A 1 282 ? 24.109 4.092 -11.854 1.00 84.56 282 ASP A C 1
ATOM 2233 O O . ASP A 1 282 ? 24.999 4.718 -12.412 1.00 84.56 282 ASP A O 1
ATOM 2237 N N . ALA A 1 283 ? 22.857 4.566 -11.794 1.00 84.88 283 ALA A N 1
ATOM 2238 C CA . ALA A 1 283 ? 22.406 5.834 -12.384 1.00 84.88 283 ALA A CA 1
ATOM 2239 C C . ALA A 1 283 ? 22.680 7.077 -11.525 1.00 84.88 283 ALA A C 1
ATOM 2241 O O . ALA A 1 283 ? 22.770 8.187 -12.059 1.00 84.88 283 ALA A O 1
ATOM 2242 N N . TRP A 1 284 ? 22.826 6.894 -10.213 1.00 85.12 284 TRP A N 1
ATOM 2243 C CA . TRP A 1 284 ? 23.163 7.961 -9.277 1.00 85.12 284 TRP A CA 1
ATOM 2244 C C . TRP A 1 284 ? 24.399 7.587 -8.471 1.00 85.12 284 TRP A C 1
ATOM 2246 O O . TRP A 1 284 ? 24.540 6.449 -8.032 1.00 85.12 284 TRP A O 1
ATOM 2256 N N . ASP A 1 285 ? 25.295 8.547 -8.258 1.00 77.62 285 ASP A N 1
ATOM 2257 C CA . ASP A 1 285 ? 26.444 8.329 -7.382 1.00 77.62 285 ASP A CA 1
ATOM 2258 C C . ASP A 1 285 ? 26.019 8.211 -5.901 1.00 77.62 285 ASP A C 1
ATOM 2260 O O . ASP A 1 285 ? 24.859 8.411 -5.530 1.00 77.62 285 ASP A O 1
ATOM 2264 N N . GLY A 1 286 ? 26.972 7.909 -5.012 1.00 69.25 286 GLY A N 1
ATOM 2265 C CA . GLY A 1 286 ? 26.709 7.822 -3.570 1.00 69.25 286 GLY A CA 1
ATOM 2266 C C . GLY A 1 286 ? 26.204 9.126 -2.927 1.00 69.25 286 GLY A C 1
ATOM 2267 O O . GLY A 1 286 ? 25.726 9.085 -1.794 1.00 69.25 286 GLY A O 1
ATOM 2268 N N . GLN A 1 287 ? 26.292 10.261 -3.632 1.00 71.69 287 GLN A N 1
ATOM 2269 C CA . GLN A 1 287 ? 25.770 11.572 -3.233 1.00 71.69 287 GLN A CA 1
ATOM 2270 C C . GLN A 1 287 ? 24.418 11.901 -3.898 1.00 71.69 287 GLN A C 1
ATOM 2272 O O . GLN A 1 287 ? 23.854 12.964 -3.640 1.00 71.69 287 GLN A O 1
ATOM 2277 N N . GLY A 1 288 ? 23.876 11.008 -4.734 1.00 74.62 288 GLY A N 1
ATOM 2278 C CA . GLY A 1 288 ? 22.621 11.204 -5.455 1.00 74.62 288 GLY A CA 1
ATOM 2279 C C . GLY A 1 288 ? 22.740 12.058 -6.722 1.00 74.62 288 GLY A C 1
ATOM 2280 O O . GLY A 1 288 ? 21.711 12.481 -7.253 1.00 74.62 288 GLY A O 1
ATOM 2281 N N . LYS A 1 289 ? 23.951 12.332 -7.225 1.00 81.19 289 LYS A N 1
ATOM 2282 C CA . LYS A 1 289 ? 24.142 13.082 -8.474 1.00 81.19 289 LYS A CA 1
ATOM 2283 C C . LYS A 1 289 ? 23.881 12.182 -9.685 1.00 81.19 289 LYS A C 1
ATOM 2285 O O . LYS A 1 289 ? 24.335 11.037 -9.697 1.00 81.19 289 LYS A O 1
ATOM 2290 N N . PRO A 1 290 ? 23.146 12.677 -10.696 1.00 83.94 290 PRO A N 1
ATOM 2291 C CA . PRO A 1 290 ? 22.813 11.901 -11.882 1.00 83.94 290 PRO A CA 1
ATOM 2292 C C . PRO A 1 290 ? 24.040 11.673 -12.770 1.00 83.94 290 PRO A C 1
ATOM 2294 O O . PRO A 1 290 ? 24.923 12.523 -12.860 1.00 83.94 290 PRO A O 1
ATOM 2297 N N . ASN A 1 291 ? 24.052 10.558 -13.498 1.00 84.25 291 ASN A N 1
ATOM 2298 C CA . ASN A 1 291 ? 25.008 10.297 -14.576 1.00 84.25 291 ASN A CA 1
ATOM 2299 C C . ASN A 1 291 ? 24.308 9.912 -15.897 1.00 84.25 291 ASN A C 1
ATOM 2301 O O . ASN A 1 291 ? 23.087 10.049 -16.032 1.00 84.25 291 ASN A O 1
ATOM 2305 N N . LYS A 1 292 ? 25.066 9.398 -16.876 1.00 82.81 292 LYS A N 1
ATOM 2306 C CA . LYS A 1 292 ? 24.555 9.002 -18.202 1.00 82.81 292 LYS A CA 1
ATOM 2307 C C . LYS A 1 292 ? 23.424 7.958 -18.178 1.00 82.81 292 LYS A C 1
ATOM 2309 O O . LYS A 1 292 ? 22.573 7.965 -19.068 1.00 82.81 292 LYS A O 1
ATOM 2314 N N . LEU A 1 293 ? 23.355 7.108 -17.150 1.00 83.31 293 LEU A N 1
ATOM 2315 C CA . LEU A 1 293 ? 22.335 6.062 -17.010 1.00 83.31 293 LEU A CA 1
ATOM 2316 C C . LEU A 1 293 ? 21.013 6.581 -16.417 1.00 83.31 293 LEU A C 1
ATOM 2318 O O . LEU A 1 293 ? 19.987 5.912 -16.536 1.00 83.31 293 LEU A O 1
ATOM 2322 N N . THR A 1 294 ? 20.987 7.802 -15.870 1.00 86.19 294 THR A N 1
ATOM 2323 C CA . THR A 1 294 ? 19.783 8.434 -15.290 1.00 86.19 294 THR A CA 1
ATOM 2324 C C . THR A 1 294 ? 18.598 8.431 -16.248 1.00 86.19 294 THR A C 1
ATOM 2326 O O . THR A 1 294 ? 17.481 8.084 -15.870 1.00 86.19 294 THR A O 1
ATOM 2329 N N . SER A 1 295 ? 18.834 8.773 -17.517 1.00 83.31 295 SER A N 1
ATOM 2330 C CA . SER A 1 295 ? 17.767 8.796 -18.524 1.00 83.31 295 SER A CA 1
ATOM 2331 C C . SER A 1 295 ? 17.186 7.403 -18.787 1.00 83.31 295 SER A C 1
ATOM 2333 O O . SER A 1 295 ? 15.988 7.276 -19.033 1.00 83.31 295 SER A O 1
ATOM 2335 N N . ALA A 1 296 ? 18.014 6.355 -18.722 1.00 82.44 296 ALA A N 1
ATOM 2336 C CA . ALA A 1 296 ? 17.560 4.977 -18.885 1.00 82.44 296 ALA A CA 1
ATOM 2337 C C . ALA A 1 296 ? 16.763 4.508 -17.658 1.00 82.44 296 ALA A C 1
ATOM 2339 O O . ALA A 1 296 ? 15.699 3.915 -17.823 1.00 82.44 296 ALA A O 1
ATOM 2340 N N . ALA A 1 297 ? 17.221 4.841 -16.444 1.00 86.62 297 ALA A N 1
ATOM 2341 C CA . ALA A 1 297 ? 16.493 4.557 -15.206 1.00 86.62 297 ALA A CA 1
ATOM 2342 C C . ALA A 1 297 ? 15.100 5.204 -15.214 1.00 86.62 297 ALA A C 1
ATOM 2344 O O . ALA A 1 297 ? 14.095 4.536 -14.977 1.00 86.62 297 ALA A O 1
ATOM 2345 N N . ILE A 1 298 ? 15.024 6.486 -15.580 1.00 86.62 298 ILE A N 1
ATOM 2346 C CA . ILE A 1 298 ? 13.758 7.218 -15.691 1.00 86.62 298 ILE A CA 1
ATOM 2347 C C . ILE A 1 298 ? 12.864 6.612 -16.781 1.00 86.62 298 ILE A C 1
ATOM 2349 O O . ILE A 1 298 ? 11.682 6.378 -16.536 1.00 86.62 298 ILE A O 1
ATOM 2353 N N . GLY A 1 299 ? 13.409 6.311 -17.965 1.00 83.06 299 GLY A N 1
ATOM 2354 C CA . GLY A 1 299 ? 12.652 5.696 -19.060 1.00 83.06 299 GLY A CA 1
ATOM 2355 C C . GLY A 1 299 ? 12.054 4.335 -18.689 1.00 83.06 299 GLY A C 1
ATOM 2356 O O . GLY A 1 299 ? 10.893 4.064 -19.000 1.00 83.06 299 GLY A O 1
ATOM 2357 N N . MET A 1 300 ? 12.811 3.506 -17.964 1.00 86.50 300 MET A N 1
ATOM 2358 C CA . MET A 1 300 ? 12.326 2.224 -17.454 1.00 86.50 300 MET A CA 1
ATOM 2359 C C . MET A 1 300 ? 11.252 2.410 -16.374 1.00 86.50 300 MET A C 1
ATOM 2361 O O . MET A 1 300 ? 10.228 1.732 -16.422 1.00 86.50 300 MET A O 1
ATOM 2365 N N . ALA A 1 301 ? 11.429 3.366 -15.455 1.00 89.31 301 ALA A N 1
ATOM 2366 C CA . ALA A 1 301 ? 10.421 3.699 -14.447 1.00 89.31 301 ALA A CA 1
ATOM 2367 C C . ALA A 1 301 ? 9.099 4.159 -15.084 1.00 89.31 301 ALA A C 1
ATOM 2369 O O . ALA A 1 301 ? 8.029 3.715 -14.673 1.00 89.31 301 ALA A O 1
ATOM 2370 N N . TYR A 1 302 ? 9.163 4.999 -16.124 1.00 86.31 302 TYR A N 1
ATOM 2371 C CA . TYR A 1 302 ? 7.979 5.430 -16.870 1.00 86.31 302 TYR A CA 1
ATOM 2372 C C . TYR A 1 302 ? 7.235 4.257 -17.492 1.00 86.31 302 TYR A C 1
ATOM 2374 O O . TYR A 1 302 ? 6.024 4.157 -17.329 1.00 86.31 302 TYR A O 1
ATOM 2382 N N . TRP A 1 303 ? 7.941 3.349 -18.166 1.00 85.56 303 TRP A N 1
ATOM 2383 C CA . TRP A 1 303 ? 7.304 2.160 -18.726 1.00 85.56 303 TRP A CA 1
ATOM 2384 C C . TRP A 1 303 ? 6.639 1.305 -17.640 1.00 85.56 303 TRP A C 1
ATOM 2386 O O . TRP A 1 303 ? 5.471 0.947 -17.778 1.00 85.56 303 TRP A O 1
ATOM 2396 N N . LEU A 1 304 ? 7.346 1.042 -16.536 1.00 88.56 304 LEU A N 1
ATOM 2397 C CA . LEU A 1 304 ? 6.850 0.221 -15.428 1.00 88.56 304 LEU A CA 1
ATOM 2398 C C . LEU A 1 304 ? 5.562 0.775 -14.799 1.00 88.56 304 LEU A C 1
ATOM 2400 O O . LEU A 1 304 ? 4.676 0.007 -14.418 1.00 88.56 304 LEU A O 1
ATOM 2404 N N . MET A 1 305 ? 5.458 2.101 -14.703 1.00 87.56 305 MET A N 1
ATOM 2405 C CA . MET A 1 305 ? 4.379 2.799 -13.999 1.00 87.56 305 MET A CA 1
ATOM 2406 C C . MET A 1 305 ? 3.180 3.166 -14.883 1.00 87.56 305 MET A C 1
ATOM 2408 O O . MET A 1 305 ? 2.156 3.591 -14.355 1.00 87.56 305 MET A O 1
ATOM 2412 N N . GLN A 1 306 ? 3.280 3.020 -16.205 1.00 79.12 306 GLN A N 1
ATOM 2413 C CA . GLN A 1 306 ? 2.235 3.423 -17.153 1.00 79.12 306 GLN A CA 1
ATOM 2414 C C . GLN A 1 306 ? 1.395 2.229 -17.644 1.00 79.12 306 GLN A C 1
ATOM 2416 O O . GLN A 1 306 ? 1.837 1.077 -17.573 1.00 79.12 306 GLN A O 1
ATOM 2421 N N . PRO A 1 307 ? 0.205 2.481 -18.224 1.00 70.38 307 PRO A N 1
ATOM 2422 C CA . PRO A 1 307 ? -0.505 1.475 -18.999 1.00 70.38 307 PRO A CA 1
ATOM 2423 C C . PRO A 1 307 ? 0.361 1.100 -20.209 1.00 70.38 307 PRO A C 1
ATOM 2425 O O . PRO A 1 307 ? 0.714 1.958 -21.019 1.00 70.38 307 PRO A O 1
ATOM 2428 N N . VAL A 1 308 ? 0.712 -0.184 -20.320 1.00 57.47 308 VAL A N 1
ATOM 2429 C CA . VAL A 1 308 ? 1.761 -0.729 -21.214 1.00 57.47 308 VAL A CA 1
ATOM 2430 C C . VAL A 1 308 ? 1.661 -0.266 -22.679 1.00 57.47 308 VAL A C 1
ATOM 2432 O O . VAL A 1 308 ? 2.678 -0.161 -23.359 1.00 57.47 308 VAL A O 1
ATOM 2435 N N . SER A 1 309 ? 0.468 0.102 -23.155 1.00 53.41 309 SER A N 1
ATOM 2436 C CA . SER A 1 309 ? 0.224 0.546 -24.532 1.00 53.41 309 SER A CA 1
ATOM 2437 C C . SER A 1 309 ? 0.847 1.896 -24.911 1.00 53.41 309 SER A C 1
ATOM 2439 O O . SER A 1 309 ? 0.976 2.163 -26.101 1.00 53.41 309 SER A O 1
ATOM 2441 N N . LYS A 1 310 ? 1.249 2.752 -23.958 1.00 56.44 310 LYS A N 1
ATOM 2442 C CA . LYS A 1 310 ? 1.729 4.109 -24.296 1.00 56.44 310 LYS A CA 1
ATOM 2443 C C . LYS A 1 310 ? 3.246 4.243 -24.481 1.00 56.44 310 LYS A C 1
ATOM 2445 O O . LYS A 1 310 ? 3.669 5.172 -25.159 1.00 56.44 310 LYS A O 1
ATOM 2450 N N . HIS A 1 311 ? 4.072 3.346 -23.926 1.00 62.44 311 HIS A N 1
ATOM 2451 C CA . HIS A 1 311 ? 5.521 3.610 -23.803 1.00 62.44 311 HIS A CA 1
ATOM 2452 C C . HIS A 1 311 ? 6.450 2.387 -23.936 1.00 62.44 311 HIS A C 1
ATOM 2454 O O . HIS A 1 311 ? 7.548 2.384 -23.375 1.00 62.44 311 HIS A O 1
ATOM 2460 N N . LEU A 1 312 ? 6.080 1.362 -24.719 1.00 66.25 312 LEU A N 1
ATOM 2461 C CA . LEU A 1 312 ? 7.019 0.276 -25.062 1.00 66.25 312 LEU A CA 1
ATOM 2462 C C . LEU A 1 312 ? 8.318 0.828 -25.691 1.00 66.25 312 LEU A C 1
ATOM 2464 O O . LEU A 1 312 ? 9.408 0.331 -25.417 1.00 66.25 312 LEU A O 1
ATOM 2468 N N . SER A 1 313 ? 8.213 1.916 -26.461 1.00 66.06 313 SER A N 1
ATOM 2469 C CA . SER A 1 313 ? 9.346 2.636 -27.054 1.00 66.06 313 SER A CA 1
ATOM 2470 C C . SER A 1 313 ? 10.349 3.159 -26.018 1.00 66.06 313 SER A C 1
ATOM 2472 O O . SER A 1 313 ? 11.555 3.053 -26.236 1.00 66.06 313 SER A O 1
ATOM 2474 N N . SER A 1 314 ? 9.888 3.676 -24.873 1.00 70.19 314 SER A N 1
ATOM 2475 C CA . SER A 1 314 ? 10.757 4.170 -23.794 1.00 70.19 314 SER A CA 1
ATOM 2476 C C . SER A 1 314 ? 11.554 3.041 -23.146 1.00 70.19 314 SER A C 1
ATOM 2478 O O . SER A 1 314 ? 12.742 3.209 -22.873 1.00 70.19 314 SER A O 1
ATOM 2480 N N . MET A 1 315 ? 10.929 1.876 -22.957 1.00 75.12 315 MET A N 1
ATOM 2481 C CA . MET A 1 315 ? 11.614 0.678 -22.474 1.00 75.12 315 MET A CA 1
ATOM 2482 C C . MET A 1 315 ? 12.637 0.171 -23.495 1.00 75.12 315 MET A C 1
ATOM 2484 O O . MET A 1 315 ? 13.779 -0.066 -23.114 1.00 75.12 315 MET A O 1
ATOM 2488 N N . ILE A 1 316 ? 12.268 0.050 -24.776 1.00 69.56 316 ILE A N 1
ATOM 2489 C CA . ILE A 1 316 ? 13.195 -0.365 -25.844 1.00 69.56 316 ILE A CA 1
ATOM 2490 C C . ILE A 1 316 ? 14.398 0.585 -25.892 1.00 69.56 316 ILE A C 1
ATOM 2492 O O . ILE A 1 316 ? 15.534 0.134 -25.790 1.00 69.56 316 ILE A O 1
ATOM 2496 N N . THR A 1 317 ? 14.159 1.899 -25.909 1.00 68.81 317 THR A N 1
ATOM 2497 C CA . THR A 1 317 ? 15.222 2.920 -25.915 1.00 68.81 317 THR A CA 1
ATOM 2498 C C . THR A 1 317 ? 16.128 2.822 -24.682 1.00 68.81 317 THR A C 1
ATOM 2500 O O . THR A 1 317 ? 17.347 2.965 -24.787 1.00 68.81 317 THR A O 1
ATOM 2503 N N . ALA A 1 318 ? 15.561 2.584 -23.494 1.00 70.75 318 ALA A N 1
ATOM 2504 C CA . ALA A 1 318 ? 16.346 2.397 -22.276 1.00 70.75 318 ALA A CA 1
ATOM 2505 C C . ALA A 1 318 ? 17.216 1.131 -22.360 1.00 70.75 318 ALA A C 1
ATOM 2507 O O . ALA A 1 318 ? 18.410 1.195 -22.076 1.00 70.75 318 ALA A O 1
ATOM 2508 N N . GLN A 1 319 ? 16.649 0.008 -22.813 1.00 70.12 319 GLN A N 1
ATOM 2509 C CA . GLN A 1 319 ? 17.373 -1.254 -23.003 1.00 70.12 319 GLN A CA 1
ATOM 2510 C C . GLN A 1 319 ? 18.496 -1.124 -24.044 1.00 70.12 319 GLN A C 1
ATOM 2512 O O . GLN A 1 319 ? 19.598 -1.622 -23.822 1.00 70.12 319 GLN A O 1
ATOM 2517 N N . GLU A 1 320 ? 18.264 -0.398 -25.139 1.00 65.94 320 GLU A N 1
ATOM 2518 C CA . GLU A 1 320 ? 19.283 -0.108 -26.153 1.00 65.94 320 GLU A CA 1
ATOM 2519 C C . GLU A 1 320 ? 20.485 0.645 -25.577 1.00 65.94 320 GLU A C 1
ATOM 2521 O O . GLU A 1 320 ? 21.630 0.325 -25.893 1.00 65.94 320 GLU A O 1
ATOM 2526 N N . ARG A 1 321 ? 20.248 1.647 -24.721 1.00 67.38 321 ARG A N 1
ATOM 2527 C CA . ARG A 1 321 ? 21.331 2.415 -24.087 1.00 67.38 321 ARG A CA 1
ATOM 2528 C C . ARG A 1 321 ? 22.146 1.559 -23.121 1.00 67.38 321 ARG A C 1
ATOM 2530 O O . ARG A 1 321 ? 23.369 1.646 -23.135 1.00 67.38 321 ARG A O 1
ATOM 2537 N N . LEU A 1 322 ? 21.485 0.700 -22.344 1.00 67.69 322 LEU A N 1
ATOM 2538 C CA . LEU A 1 322 ? 22.159 -0.223 -21.424 1.00 67.69 322 LEU A CA 1
ATOM 2539 C C . LEU A 1 322 ? 23.057 -1.213 -22.165 1.00 67.69 322 LEU A C 1
ATOM 2541 O O . LEU A 1 322 ? 24.180 -1.465 -21.737 1.00 67.69 322 LEU A O 1
ATOM 2545 N N . TYR A 1 323 ? 22.585 -1.725 -23.303 1.00 65.50 323 TYR A N 1
ATOM 2546 C CA . TYR A 1 323 ? 23.362 -2.619 -24.155 1.00 65.50 323 TYR A CA 1
ATOM 2547 C C . TYR A 1 323 ? 24.602 -1.929 -24.756 1.00 65.50 323 TYR A C 1
ATOM 2549 O O . TYR A 1 323 ? 25.681 -2.517 -24.802 1.00 65.50 323 TYR A O 1
ATOM 2557 N N . LYS A 1 324 ? 24.470 -0.664 -25.183 1.00 60.25 324 LYS A N 1
ATOM 2558 C CA . LYS A 1 324 ? 25.561 0.127 -25.785 1.00 60.25 324 LYS A CA 1
ATOM 2559 C C . LYS A 1 324 ? 26.723 0.400 -24.826 1.00 60.25 324 LYS A C 1
ATOM 2561 O O . LYS A 1 324 ? 27.868 0.424 -25.264 1.00 60.25 324 LYS A O 1
ATOM 2566 N N . ASP A 1 325 ? 26.454 0.555 -23.531 1.00 62.47 325 ASP A N 1
ATOM 2567 C CA . ASP A 1 325 ? 27.458 0.973 -22.544 1.00 62.47 325 ASP A CA 1
ATOM 2568 C C . ASP A 1 325 ? 28.423 -0.144 -22.073 1.00 62.47 325 ASP A C 1
ATOM 2570 O O . ASP A 1 325 ? 29.196 0.078 -21.144 1.00 62.47 325 ASP A O 1
ATOM 2574 N N . LYS A 1 326 ? 28.420 -1.337 -22.703 1.00 49.78 326 LYS A N 1
ATOM 2575 C CA . LYS A 1 326 ? 29.302 -2.510 -22.439 1.00 49.78 326 LYS A CA 1
ATOM 2576 C C . LYS A 1 326 ? 29.419 -2.978 -20.968 1.00 49.78 326 LYS A C 1
ATOM 2578 O O . LYS A 1 326 ? 30.192 -3.890 -20.685 1.00 49.78 326 LYS A O 1
ATOM 2583 N N . GLY A 1 327 ? 28.645 -2.407 -20.042 1.00 52.28 327 GLY A N 1
ATOM 2584 C CA . GLY A 1 327 ? 28.731 -2.662 -18.598 1.00 52.28 327 GLY A CA 1
ATOM 2585 C C . GLY A 1 327 ? 27.464 -3.228 -17.949 1.00 52.28 327 GLY A C 1
ATOM 2586 O O . GLY A 1 327 ? 27.548 -3.762 -16.845 1.00 52.28 327 GLY A O 1
ATOM 2587 N N . ALA A 1 328 ? 26.301 -3.171 -18.610 1.00 52.09 328 ALA A N 1
ATOM 2588 C CA . ALA A 1 328 ? 25.063 -3.722 -18.058 1.00 52.09 328 ALA A CA 1
ATOM 2589 C C . ALA A 1 328 ? 24.976 -5.227 -18.357 1.00 52.09 328 ALA A C 1
ATOM 2591 O O . ALA A 1 328 ? 24.587 -5.646 -19.446 1.00 52.09 328 ALA A O 1
ATOM 2592 N N . LYS A 1 329 ? 25.358 -6.053 -17.377 1.00 51.34 329 LYS A N 1
ATOM 2593 C CA . LYS A 1 329 ? 25.378 -7.525 -17.478 1.00 51.34 329 LYS A CA 1
ATOM 2594 C C . LYS A 1 329 ? 23.988 -8.169 -17.618 1.00 51.34 329 LYS A C 1
ATOM 2596 O O . LYS A 1 329 ? 23.913 -9.370 -17.855 1.00 51.34 329 LYS A O 1
ATOM 2601 N N . SER A 1 330 ? 22.905 -7.399 -17.512 1.00 55.91 330 SER A N 1
ATOM 2602 C CA . SER A 1 330 ? 21.533 -7.897 -17.598 1.00 55.91 330 SER A CA 1
ATOM 2603 C C . SER A 1 330 ? 20.675 -6.989 -18.474 1.00 55.91 330 SER A C 1
ATOM 2605 O O . SER A 1 330 ? 20.531 -5.796 -18.209 1.00 55.91 330 SER A O 1
ATOM 2607 N N . THR A 1 331 ? 20.090 -7.562 -19.524 1.00 67.56 331 THR A N 1
ATOM 2608 C CA . THR A 1 331 ? 19.044 -6.913 -20.323 1.00 67.56 331 THR A CA 1
ATOM 2609 C C . THR A 1 331 ? 17.730 -7.643 -20.077 1.00 67.56 331 THR A C 1
ATOM 2611 O O . THR A 1 331 ? 17.686 -8.868 -19.951 1.00 67.56 331 THR A O 1
ATOM 2614 N N . LEU A 1 332 ? 16.630 -6.898 -20.005 1.00 67.69 332 LEU A N 1
ATOM 2615 C CA . LEU A 1 332 ? 15.328 -7.434 -19.596 1.00 67.69 332 LEU A CA 1
ATOM 2616 C C . LEU A 1 332 ? 14.804 -8.506 -20.575 1.00 67.69 332 LEU A C 1
ATOM 2618 O O . LEU A 1 332 ? 14.134 -9.459 -20.177 1.00 67.69 332 LEU A O 1
ATOM 2622 N N . PHE A 1 333 ? 15.184 -8.384 -21.849 1.00 64.94 333 PHE A N 1
ATOM 2623 C CA . PHE A 1 333 ? 14.825 -9.306 -22.927 1.00 64.94 333 PHE A CA 1
ATOM 2624 C C . PHE A 1 333 ? 15.687 -10.572 -23.023 1.00 64.94 333 PHE A C 1
ATOM 2626 O O . PHE A 1 333 ? 15.346 -11.456 -23.811 1.00 64.94 333 PHE A O 1
ATOM 2633 N N . TYR A 1 334 ? 16.802 -10.660 -22.293 1.00 60.38 334 TYR A N 1
ATOM 2634 C CA . TYR A 1 334 ? 17.769 -11.743 -22.457 1.00 60.38 334 TYR A CA 1
ATOM 2635 C C . TYR A 1 334 ? 18.009 -12.443 -21.124 1.00 60.38 334 TYR A C 1
ATOM 2637 O O . TYR A 1 334 ? 18.730 -11.943 -20.265 1.00 60.38 334 TYR A O 1
ATOM 2645 N N . ILE A 1 335 ? 17.458 -13.647 -20.990 1.00 55.66 335 ILE A N 1
ATOM 2646 C CA . ILE A 1 335 ? 18.010 -14.647 -20.080 1.00 55.66 335 ILE A CA 1
ATOM 2647 C C . ILE A 1 335 ? 19.016 -15.460 -20.903 1.00 55.66 335 ILE A C 1
ATOM 2649 O O . ILE A 1 335 ? 18.679 -15.969 -21.969 1.00 55.66 335 ILE A O 1
ATOM 2653 N N . GLN A 1 336 ? 20.255 -15.598 -20.426 1.00 49.69 336 GLN A N 1
ATOM 2654 C CA . GLN A 1 336 ? 21.305 -16.398 -21.084 1.00 49.69 336 GLN A CA 1
ATOM 2655 C C . GLN A 1 336 ? 21.038 -17.916 -21.075 1.00 49.69 336 GLN A C 1
ATOM 2657 O O . GLN A 1 336 ? 21.868 -18.697 -21.538 1.00 49.69 336 GLN A O 1
ATOM 2662 N N . ASN A 1 337 ? 19.901 -18.360 -20.547 1.00 47.00 337 ASN A N 1
ATOM 2663 C CA . ASN A 1 337 ? 19.654 -19.755 -20.242 1.00 47.00 337 ASN A CA 1
ATOM 2664 C C . ASN A 1 337 ? 18.675 -20.356 -21.261 1.00 47.00 337 ASN A C 1
ATOM 2666 O O . ASN A 1 337 ? 17.534 -19.908 -21.374 1.00 47.00 337 ASN A O 1
ATOM 2670 N N . LYS A 1 338 ? 19.132 -21.371 -22.008 1.00 43.78 338 LYS A N 1
ATOM 2671 C CA . LYS A 1 338 ? 18.419 -22.002 -23.141 1.00 43.78 338 LYS A CA 1
ATOM 2672 C C . LYS A 1 338 ? 17.069 -22.642 -22.772 1.00 43.78 338 LYS A C 1
ATOM 2674 O O . LYS A 1 338 ? 16.309 -22.977 -23.672 1.00 43.78 338 LYS A O 1
ATOM 2679 N N . ASN A 1 339 ? 16.767 -22.766 -21.478 1.00 50.41 339 ASN A N 1
ATOM 2680 C CA . ASN A 1 339 ? 15.566 -23.418 -20.954 1.00 50.41 339 ASN A CA 1
ATOM 2681 C C . ASN A 1 339 ? 14.519 -22.451 -20.357 1.00 50.41 339 ASN A C 1
ATOM 2683 O O . ASN A 1 339 ? 13.527 -22.928 -19.818 1.00 50.41 339 ASN A O 1
ATOM 2687 N N . HIS A 1 340 ? 14.712 -21.124 -20.417 1.00 51.25 340 HIS A N 1
ATOM 2688 C CA . HIS A 1 340 ? 13.845 -20.166 -19.708 1.00 51.25 340 HIS A CA 1
ATOM 2689 C C . HIS A 1 340 ? 12.895 -19.350 -20.595 1.00 51.25 340 HIS A C 1
ATOM 2691 O O . HIS A 1 340 ? 13.125 -19.136 -21.787 1.00 51.25 340 HIS A O 1
ATOM 2697 N N . ALA A 1 341 ? 11.809 -18.909 -19.953 1.00 56.34 341 ALA A N 1
ATOM 2698 C CA . ALA A 1 341 ? 10.642 -18.229 -20.494 1.00 56.34 341 ALA A CA 1
ATOM 2699 C C . ALA A 1 341 ? 10.956 -17.148 -21.543 1.00 56.34 341 ALA A C 1
ATOM 2701 O O . ALA A 1 341 ? 11.858 -16.320 -21.398 1.00 56.34 341 ALA A O 1
ATOM 2702 N N . ASN A 1 342 ? 10.147 -17.107 -22.606 1.00 67.50 342 ASN A N 1
ATOM 2703 C CA . ASN A 1 342 ? 10.220 -16.065 -23.623 1.00 67.50 342 ASN A CA 1
ATOM 2704 C C . ASN A 1 342 ? 9.696 -14.731 -23.049 1.00 67.50 342 ASN A C 1
ATOM 2706 O O . ASN A 1 342 ? 8.561 -14.348 -23.313 1.00 67.50 342 ASN A O 1
ATOM 2710 N N . HIS A 1 343 ? 10.527 -14.008 -22.287 1.00 75.56 343 HIS A N 1
ATOM 2711 C CA . HIS A 1 343 ? 10.194 -12.686 -21.733 1.00 75.56 343 HIS A CA 1
ATOM 2712 C C . HIS A 1 343 ? 9.680 -11.718 -22.801 1.00 75.56 343 HIS A C 1
ATOM 2714 O O . HIS A 1 343 ? 8.783 -10.926 -22.536 1.00 75.56 343 HIS A O 1
ATOM 2720 N N . VAL A 1 344 ? 10.219 -11.803 -24.026 1.00 73.06 344 VAL A N 1
ATOM 2721 C CA . VAL A 1 344 ? 9.733 -11.000 -25.159 1.00 73.06 344 VAL A CA 1
ATOM 2722 C C . VAL A 1 344 ? 8.255 -11.276 -25.402 1.00 73.06 344 VAL A C 1
ATOM 2724 O O . VAL A 1 344 ? 7.487 -10.330 -25.490 1.00 73.06 344 VAL A O 1
ATOM 2727 N N . LYS A 1 345 ? 7.839 -12.544 -25.445 1.00 75.38 345 LYS A N 1
ATOM 2728 C CA . LYS A 1 345 ? 6.426 -12.905 -25.588 1.00 75.38 345 LYS A CA 1
ATOM 2729 C C . LYS A 1 345 ? 5.555 -12.283 -24.510 1.00 75.38 345 LYS A C 1
ATOM 2731 O O . LYS A 1 345 ? 4.624 -11.563 -24.847 1.00 75.38 345 LYS A O 1
ATOM 2736 N N . GLU A 1 346 ? 5.913 -12.456 -23.245 1.00 79.75 346 GLU A N 1
ATOM 2737 C CA . GLU A 1 346 ? 5.120 -11.897 -22.149 1.00 79.75 346 GLU A CA 1
ATOM 2738 C C . GLU A 1 346 ? 5.022 -10.359 -22.225 1.00 79.75 346 GLU A C 1
ATOM 2740 O O . GLU A 1 346 ? 3.930 -9.805 -22.141 1.00 79.75 346 GLU A O 1
ATOM 2745 N N . ILE A 1 347 ? 6.128 -9.652 -22.481 1.00 78.12 347 ILE A N 1
ATOM 2746 C CA . ILE A 1 347 ? 6.145 -8.180 -22.608 1.00 78.12 347 ILE A CA 1
ATOM 2747 C C . ILE A 1 347 ? 5.286 -7.699 -23.785 1.00 78.12 347 ILE A C 1
ATOM 2749 O O . ILE A 1 347 ? 4.584 -6.685 -23.683 1.00 78.12 347 ILE A O 1
ATOM 2753 N N . PHE A 1 348 ? 5.338 -8.410 -24.913 1.00 76.00 348 PHE A N 1
ATOM 2754 C CA . PHE A 1 348 ? 4.522 -8.082 -26.076 1.00 76.00 348 PHE A CA 1
ATOM 2755 C C . PHE A 1 348 ? 3.046 -8.348 -25.806 1.00 76.00 348 PHE A C 1
ATOM 2757 O O . PHE A 1 348 ? 2.246 -7.456 -26.060 1.00 76.00 348 PHE A O 1
ATOM 2764 N N . GLU A 1 349 ? 2.682 -9.474 -25.197 1.00 76.62 349 GLU A N 1
ATOM 2765 C CA . GLU A 1 349 ? 1.301 -9.778 -24.794 1.00 76.62 349 GLU A CA 1
ATOM 2766 C C . GLU A 1 349 ? 0.756 -8.770 -23.766 1.00 76.62 349 GLU A C 1
ATOM 2768 O O . GLU A 1 349 ? -0.406 -8.369 -23.835 1.00 76.62 349 GLU A O 1
ATOM 2773 N N . MET A 1 350 ? 1.594 -8.272 -22.846 1.00 77.69 350 MET A N 1
ATOM 2774 C CA . MET A 1 350 ? 1.220 -7.199 -21.910 1.00 77.69 350 MET A CA 1
ATOM 2775 C C . MET A 1 350 ? 0.822 -5.894 -22.628 1.00 77.69 350 MET A C 1
ATOM 2777 O O . MET A 1 350 ? 0.031 -5.098 -22.093 1.00 77.69 350 MET A O 1
ATOM 2781 N N . THR A 1 351 ? 1.388 -5.664 -23.816 1.00 71.12 351 THR A N 1
ATOM 2782 C CA . THR A 1 351 ? 1.200 -4.462 -24.643 1.00 71.12 351 THR A CA 1
ATOM 2783 C C . THR A 1 351 ? 0.089 -4.653 -25.680 1.00 71.12 351 THR A C 1
ATOM 2785 O O . THR A 1 351 ? -0.774 -3.791 -25.829 1.00 71.12 351 THR A O 1
ATOM 2788 N N . TYR A 1 352 ? 0.097 -5.802 -26.352 1.00 72.75 352 TYR A N 1
ATOM 2789 C CA . TYR A 1 352 ? -0.734 -6.190 -27.484 1.00 72.75 352 TYR A CA 1
ATOM 2790 C C . TYR A 1 352 ? -1.316 -7.584 -27.216 1.00 72.75 352 TYR A C 1
ATOM 2792 O O . TYR A 1 352 ? -0.811 -8.591 -27.706 1.00 72.75 352 TYR A O 1
ATOM 2800 N N . ALA A 1 353 ? -2.395 -7.639 -26.433 1.00 61.91 353 ALA A N 1
ATOM 2801 C CA . ALA A 1 353 ? -2.979 -8.885 -25.921 1.00 61.91 353 ALA A CA 1
ATOM 2802 C C . ALA A 1 353 ? -3.422 -9.905 -26.998 1.00 61.91 353 ALA A C 1
ATOM 2804 O O . ALA A 1 353 ? -3.665 -11.056 -26.661 1.00 61.91 353 ALA A O 1
ATOM 2805 N N . ASN A 1 354 ? -3.489 -9.497 -28.272 1.00 63.97 354 ASN A N 1
ATOM 2806 C CA . ASN A 1 354 ? -3.948 -10.307 -29.408 1.00 63.97 354 ASN A CA 1
ATOM 2807 C C . ASN A 1 354 ? -2.922 -10.361 -30.558 1.00 63.97 354 ASN A C 1
ATOM 2809 O O . ASN A 1 354 ? -3.295 -10.492 -31.725 1.00 63.97 354 ASN A O 1
ATOM 2813 N N . TRP A 1 355 ? -1.635 -10.152 -30.274 1.00 67.12 355 TRP A N 1
ATOM 2814 C CA . TRP A 1 355 ? -0.623 -10.163 -31.325 1.00 67.12 355 TRP A CA 1
ATOM 2815 C C . TRP A 1 355 ? -0.249 -11.594 -31.738 1.00 67.12 355 TRP A C 1
ATOM 2817 O O . TRP A 1 355 ? 0.298 -12.359 -30.951 1.00 67.12 355 TRP A O 1
ATOM 2827 N N . ASN A 1 356 ? -0.502 -11.923 -33.008 1.00 64.06 356 ASN A N 1
ATOM 2828 C CA . ASN A 1 356 ? -0.242 -13.244 -33.595 1.00 64.06 356 ASN A CA 1
ATOM 2829 C C . ASN A 1 356 ? 1.056 -13.299 -34.428 1.00 64.06 356 ASN A C 1
ATOM 2831 O O . ASN A 1 356 ? 1.234 -14.210 -35.233 1.00 64.06 356 ASN A O 1
ATOM 2835 N N . GLY A 1 357 ? 1.935 -12.300 -34.309 1.00 68.69 357 GLY A N 1
ATOM 2836 C CA . GLY A 1 357 ? 3.165 -12.231 -35.101 1.00 68.69 357 GLY A CA 1
ATOM 2837 C C . GLY A 1 357 ? 4.336 -13.029 -34.516 1.00 68.69 357 GLY A C 1
ATOM 2838 O O . GLY A 1 357 ? 4.294 -13.541 -33.395 1.00 68.69 357 GLY A O 1
ATOM 2839 N N . ASP A 1 358 ? 5.415 -13.130 -35.296 1.00 73.25 358 ASP A N 1
ATOM 2840 C CA . ASP A 1 358 ? 6.631 -13.833 -34.886 1.00 73.25 358 ASP A CA 1
ATOM 2841 C C . ASP A 1 358 ? 7.439 -13.007 -33.868 1.00 73.25 358 ASP A C 1
ATOM 2843 O O . ASP A 1 358 ? 8.096 -12.010 -34.183 1.00 73.25 358 ASP A O 1
ATOM 2847 N N . HIS A 1 359 ? 7.405 -13.468 -32.619 1.00 68.62 359 HIS A N 1
ATOM 2848 C CA . HIS A 1 359 ? 8.112 -12.896 -31.477 1.00 68.62 359 HIS A CA 1
ATOM 2849 C C . HIS A 1 359 ? 9.636 -12.881 -31.659 1.00 68.62 359 HIS A C 1
ATOM 2851 O O . HIS A 1 359 ? 10.309 -11.970 -31.169 1.00 68.62 359 HIS A O 1
ATOM 2857 N N . GLU A 1 360 ? 10.190 -13.867 -32.368 1.00 64.25 360 GLU A N 1
ATOM 2858 C CA . GLU A 1 360 ? 11.618 -13.938 -32.670 1.00 64.25 360 GLU A CA 1
ATOM 2859 C C . GLU A 1 360 ? 11.987 -12.964 -33.789 1.00 64.25 360 GLU A C 1
ATOM 2861 O O . GLU A 1 360 ? 13.017 -12.294 -33.698 1.00 64.25 360 GLU A O 1
ATOM 2866 N N . ALA A 1 361 ? 11.129 -12.806 -34.800 1.00 60.59 361 ALA A N 1
ATOM 2867 C CA . ALA A 1 361 ? 11.301 -11.776 -35.820 1.00 60.59 361 ALA A CA 1
ATOM 2868 C C . ALA A 1 361 ? 11.266 -10.371 -35.213 1.00 60.59 361 ALA A C 1
ATOM 2870 O O . ALA A 1 361 ? 12.110 -9.551 -35.557 1.00 60.59 361 ALA A O 1
ATOM 2871 N N . VAL A 1 362 ? 10.373 -10.090 -34.258 1.00 64.19 362 VAL A N 1
ATOM 2872 C CA . VAL A 1 362 ? 10.343 -8.782 -33.583 1.00 64.19 362 VAL A CA 1
ATOM 2873 C C . VAL A 1 362 ? 11.552 -8.573 -32.682 1.00 64.19 362 VAL A C 1
ATOM 2875 O O . VAL A 1 362 ? 12.122 -7.484 -32.673 1.00 64.19 362 VAL A O 1
ATOM 2878 N N . ARG A 1 363 ? 12.016 -9.611 -31.981 1.00 63.62 363 ARG A N 1
ATOM 2879 C CA . ARG A 1 363 ? 13.285 -9.554 -31.245 1.00 63.62 363 ARG A CA 1
ATOM 2880 C C . ARG A 1 363 ? 14.455 -9.241 -32.185 1.00 63.62 363 ARG A C 1
ATOM 2882 O O . ARG A 1 363 ? 15.273 -8.377 -31.876 1.00 63.62 363 ARG A O 1
ATOM 2889 N N . LYS A 1 364 ? 14.534 -9.918 -33.333 1.00 61.69 364 LYS A N 1
ATOM 2890 C CA . LYS A 1 364 ? 15.563 -9.701 -34.363 1.00 61.69 364 LYS A CA 1
ATOM 2891 C C . LYS A 1 364 ? 15.437 -8.331 -35.029 1.00 61.69 364 LYS A C 1
ATOM 2893 O O . LYS A 1 364 ? 16.458 -7.699 -35.259 1.00 61.69 364 LYS A O 1
ATOM 2898 N N . LEU A 1 365 ? 14.222 -7.844 -35.271 1.00 56.94 365 LEU A N 1
ATOM 2899 C CA . LEU A 1 365 ? 13.944 -6.520 -35.824 1.00 56.94 365 LEU A CA 1
ATOM 2900 C C . LEU A 1 365 ? 14.326 -5.424 -34.832 1.00 56.94 365 LEU A C 1
ATOM 2902 O O . LEU A 1 365 ? 15.020 -4.495 -35.212 1.00 56.94 365 LEU A O 1
ATOM 2906 N N . ALA A 1 366 ? 13.950 -5.553 -33.559 1.00 57.44 366 ALA A N 1
ATOM 2907 C CA . ALA A 1 366 ? 14.372 -4.629 -32.511 1.00 57.44 366 ALA A CA 1
ATOM 2908 C C . ALA A 1 366 ? 15.905 -4.579 -32.413 1.00 57.44 366 ALA A C 1
A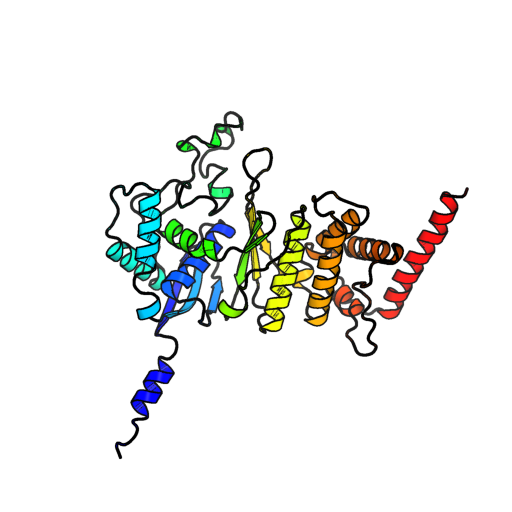TOM 2910 O O . ALA A 1 366 ? 16.478 -3.497 -32.339 1.00 57.44 366 ALA A O 1
ATOM 2911 N N . ARG A 1 367 ? 16.584 -5.734 -32.512 1.00 58.53 367 ARG A N 1
ATOM 2912 C CA . ARG A 1 367 ? 18.052 -5.794 -32.621 1.00 58.53 367 ARG A CA 1
ATOM 2913 C C . ARG A 1 367 ? 18.569 -5.082 -33.880 1.00 58.53 367 ARG A C 1
ATOM 2915 O O . ARG A 1 367 ? 19.467 -4.257 -33.777 1.00 58.53 367 ARG A O 1
ATOM 2922 N N . ALA A 1 368 ? 18.011 -5.381 -35.052 1.00 48.69 368 ALA A N 1
ATOM 2923 C CA . ALA A 1 368 ? 18.489 -4.887 -36.344 1.00 48.69 368 ALA A CA 1
ATOM 2924 C C . ALA A 1 368 ? 18.228 -3.385 -36.557 1.00 48.69 368 ALA A C 1
ATOM 2926 O O . ALA A 1 368 ? 19.118 -2.674 -37.013 1.00 48.69 368 ALA A O 1
ATOM 2927 N N . VAL A 1 369 ? 17.050 -2.881 -36.182 1.00 46.59 369 VAL A N 1
ATOM 2928 C CA . VAL A 1 369 ? 16.696 -1.450 -36.210 1.00 46.59 369 VAL A CA 1
ATOM 2929 C C . VAL A 1 369 ? 17.592 -0.666 -35.252 1.00 46.59 369 VAL A C 1
ATOM 2931 O O . VAL A 1 369 ? 18.117 0.384 -35.629 1.00 46.59 369 VAL A O 1
ATOM 2934 N N . ALA A 1 370 ? 17.858 -1.208 -34.058 1.00 48.75 370 ALA A N 1
ATOM 2935 C CA . ALA A 1 370 ? 18.798 -0.613 -33.111 1.00 48.75 370 ALA A CA 1
ATOM 2936 C C . ALA A 1 370 ? 20.233 -0.541 -33.671 1.00 48.75 370 ALA A C 1
ATOM 2938 O O . ALA A 1 370 ? 20.938 0.443 -33.432 1.00 48.75 370 ALA A O 1
ATOM 2939 N N . SER A 1 371 ? 20.661 -1.545 -34.445 1.00 47.25 371 SER A N 1
ATOM 2940 C CA . SER A 1 371 ? 21.947 -1.532 -35.156 1.00 47.25 371 SER A CA 1
ATOM 2941 C C . SER A 1 371 ? 21.968 -0.554 -36.343 1.00 47.25 371 SER A C 1
ATOM 2943 O O . SER A 1 371 ? 22.951 0.161 -36.522 1.00 47.25 371 SER A O 1
ATOM 2945 N N . GLY A 1 372 ? 20.890 -0.476 -37.131 1.00 39.31 372 GLY A N 1
ATOM 2946 C CA . GLY A 1 372 ? 20.805 0.348 -38.344 1.00 39.31 372 GLY A CA 1
ATOM 2947 C C . GLY A 1 372 ? 20.734 1.856 -38.082 1.00 39.31 372 GLY A C 1
ATOM 2948 O O . GLY A 1 372 ? 21.454 2.624 -38.715 1.00 39.31 372 GLY A O 1
ATOM 2949 N N . ILE A 1 373 ? 19.943 2.295 -37.095 1.00 44.06 373 ILE A N 1
ATOM 2950 C CA . ILE A 1 373 ? 19.859 3.717 -36.699 1.00 44.06 373 ILE A CA 1
ATOM 2951 C C . ILE A 1 373 ? 21.214 4.225 -36.173 1.00 44.06 373 ILE A C 1
ATOM 2953 O O . ILE A 1 373 ? 21.558 5.394 -36.343 1.00 44.06 373 ILE A O 1
ATOM 2957 N N . TYR A 1 374 ? 22.008 3.350 -35.552 1.00 44.75 374 TYR A N 1
ATOM 2958 C CA . TYR A 1 374 ? 23.358 3.683 -35.101 1.00 44.75 374 TYR A CA 1
ATOM 2959 C C . TYR A 1 374 ? 24.350 3.810 -36.261 1.00 44.75 374 TYR A C 1
ATOM 2961 O O . TYR A 1 374 ? 25.150 4.737 -36.265 1.00 44.75 374 TYR A O 1
ATOM 2969 N N . TRP A 1 375 ? 24.266 2.940 -37.269 1.00 47.81 375 TRP A N 1
ATOM 2970 C CA . TRP A 1 375 ? 25.109 3.057 -38.460 1.00 47.81 375 TRP A CA 1
ATOM 2971 C C . TRP A 1 375 ? 24.841 4.352 -39.242 1.00 47.81 375 TRP A C 1
ATOM 2973 O O . TRP A 1 375 ? 25.766 4.941 -39.792 1.00 47.81 375 TRP A O 1
ATOM 2983 N N . ALA A 1 376 ? 23.593 4.834 -39.232 1.00 45.44 376 ALA A N 1
ATOM 2984 C CA . ALA A 1 376 ? 23.232 6.136 -39.789 1.00 45.44 376 ALA A CA 1
ATOM 2985 C C . ALA A 1 376 ? 23.777 7.309 -38.950 1.00 45.44 376 ALA A C 1
ATOM 2987 O O . ALA A 1 376 ? 24.384 8.214 -39.505 1.00 45.44 376 ALA A O 1
ATOM 2988 N N . ARG A 1 377 ? 23.647 7.270 -37.614 1.00 42.41 377 ARG A N 1
ATOM 2989 C CA . ARG A 1 377 ? 24.139 8.348 -36.726 1.00 42.41 377 ARG A CA 1
ATOM 2990 C C . ARG A 1 377 ? 25.661 8.401 -36.569 1.00 42.41 377 ARG A C 1
ATOM 2992 O O . ARG A 1 377 ? 26.198 9.471 -36.332 1.00 42.41 377 ARG A O 1
ATOM 2999 N N . GLY A 1 378 ? 26.357 7.275 -36.718 1.00 43.19 378 GLY A N 1
ATOM 3000 C CA . GLY A 1 378 ? 27.823 7.228 -36.704 1.00 43.19 378 GLY A CA 1
ATOM 3001 C C . GLY A 1 378 ? 28.479 7.836 -37.948 1.00 43.19 378 GLY A C 1
ATOM 3002 O O . GLY A 1 378 ? 29.686 8.048 -37.943 1.00 43.19 378 GLY A O 1
ATOM 3003 N N . ARG A 1 379 ? 27.708 8.127 -39.006 1.00 44.50 379 ARG A N 1
ATOM 3004 C CA . ARG A 1 379 ? 28.195 8.905 -40.154 1.00 44.50 379 ARG A CA 1
ATOM 3005 C C . ARG A 1 379 ? 28.109 10.412 -39.933 1.00 44.50 379 ARG A C 1
ATOM 3007 O O . ARG A 1 379 ? 28.934 11.121 -40.488 1.00 44.50 379 ARG A O 1
ATOM 3014 N N . ASP A 1 380 ? 27.178 10.882 -39.107 1.00 44.91 380 ASP A N 1
ATOM 3015 C CA . ASP A 1 380 ? 26.989 12.317 -38.858 1.00 44.91 380 ASP A CA 1
ATOM 3016 C C . ASP A 1 380 ? 28.041 12.901 -37.890 1.00 44.91 380 ASP A C 1
ATOM 3018 O O . ASP A 1 380 ? 28.213 14.111 -37.831 1.00 44.91 380 ASP A O 1
ATOM 3022 N N . GLU A 1 381 ? 28.775 12.064 -37.142 1.00 43.38 381 GLU A N 1
ATOM 3023 C CA . GLU A 1 381 ? 29.863 12.503 -36.242 1.00 43.38 381 GLU A CA 1
ATOM 3024 C C . GLU A 1 381 ? 31.263 12.454 -36.901 1.00 43.38 381 GLU A C 1
ATOM 3026 O O . GLU A 1 381 ? 32.253 12.876 -36.299 1.00 43.38 381 GLU A O 1
ATOM 3031 N N . HIS A 1 382 ? 31.356 11.971 -38.146 1.00 40.03 382 HIS A N 1
ATOM 3032 C CA . HIS A 1 382 ? 32.587 11.925 -38.951 1.00 40.03 382 HIS A CA 1
ATOM 3033 C C . HIS A 1 382 ? 32.394 12.470 -40.382 1.00 40.03 382 HIS A C 1
ATOM 3035 O O . HIS A 1 382 ? 33.144 12.098 -41.286 1.00 40.03 382 HIS A O 1
ATOM 3041 N N . GLY A 1 383 ? 31.391 13.334 -40.577 1.00 37.22 383 GLY A N 1
ATOM 3042 C CA . GLY A 1 383 ? 31.177 14.123 -41.793 1.00 37.22 383 GLY A CA 1
ATOM 3043 C C . GLY A 1 383 ? 31.612 15.565 -41.604 1.00 37.22 383 GLY A C 1
ATOM 3044 O O . GLY A 1 383 ? 31.124 16.177 -40.628 1.00 37.22 383 GLY A O 1
#

Foldseek 3Di:
DDDDDVVVVVVCVVCVQAAKAKFKQFDPPFVLLSLLLVQLCCVQFRNQQWKWAWACPPGIIIIITHGDCVVRPCPLLVLLVVVCVQVPNPPDDDSVVLVVVLSVCGRVVHDDDAPFFDFCDRLNPPLALCQQAAAVPDDPVVCPDPPQPPSPDSNNTHTGRSSSSSSSSSSVVQFADEPQKTKDWDWHGIDRNVQQSDHPDDNHAPDPLLRVLLVLLVSCLSCVVVVNNVTTQKMKMWGDPDRDPDRTHIDIQGLVFFLSSLDDDSVLSVLLNVLLSVLRPVQADPVNHGDPSVQLSVLSSVCGRHQVQPRPVSPLVSLLVLVVVVPRPGGSQDDPDPPDDRSLVSSVCSHVVPDPDDSVVVVVVSVVVSVVVVVVVVVVVVD

Solvent-accessible surface area (backbone atoms only — not comparable to full-atom values): 21400 Å² total; per-residue (Å²): 133,83,81,81,62,61,66,61,53,49,52,54,56,69,48,55,67,32,50,82,44,55,38,38,48,75,56,82,86,43,63,37,40,37,48,22,27,52,47,8,47,36,60,42,64,33,43,49,88,36,63,31,33,30,43,81,72,82,61,29,36,42,37,37,32,29,26,37,63,89,82,36,65,64,49,53,38,52,54,48,48,56,43,37,56,64,68,67,62,68,92,67,74,60,50,64,61,50,46,53,51,51,54,51,25,25,55,66,68,45,87,79,83,65,92,64,62,41,63,39,44,77,68,43,52,82,55,35,29,61,42,52,64,50,49,85,92,56,59,77,82,72,52,82,60,91,54,91,68,58,66,73,41,76,89,33,43,26,72,38,43,51,68,58,48,48,22,25,54,60,11,51,85,68,47,40,68,42,72,52,31,34,37,40,81,40,63,44,47,78,45,52,51,63,75,59,70,60,83,74,89,57,90,52,51,89,44,66,62,46,38,53,39,51,51,52,34,53,51,50,43,47,23,44,77,72,73,42,62,86,25,60,52,31,39,20,30,31,34,61,76,52,92,89,87,48,87,54,48,56,43,73,43,53,30,82,54,18,32,62,49,60,59,82,50,66,64,59,42,44,52,45,37,54,43,50,51,51,40,50,58,70,11,30,51,103,86,56,50,76,49,89,44,34,64,32,39,50,27,40,24,51,30,37,58,30,53,40,75,80,34,59,63,38,35,52,54,22,53,52,52,42,62,71,66,81,68,57,93,61,51,86,75,54,73,97,52,97,88,60,79,64,47,55,51,56,58,46,41,58,46,40,78,81,68,86,70,61,62,65,59,50,53,50,44,57,52,49,52,60,52,50,58,45,62,58,54,62,48,68,80,76,107

Radius of gyration: 25.32 Å; Cα contacts (8 Å, |Δi|>4): 548; chains: 1; bounding box: 54×80×74 Å

Secondary structure (DSSP, 8-state):
-PPP-HHHHHHHHHTTT-EEEEEEEE--S-HHHHHHHHHHHHHHHT-SSSEEEEEE-SSEEEEEEEE-HHH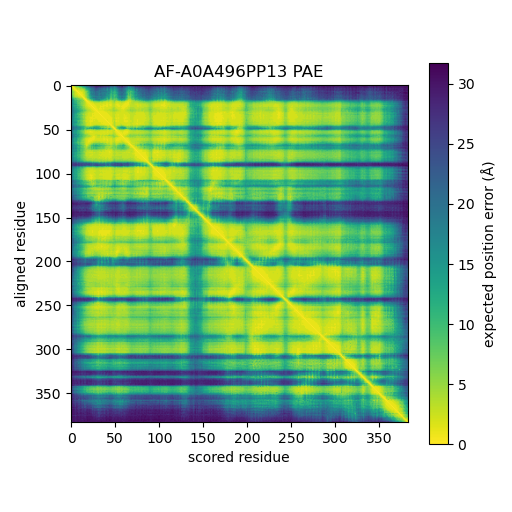HTTHHHHHHHHHHHHTT--SPPPHHHHHHHHHHHHHTT-----SS-EESSGGGTTS-HHHHSS-TTS-GGG-----TTGGGSGGGSPEE-HHHHHHHHHHGGG-EEETTEEEEEEE-EEEEHHHH---------SSHHHHHHHHHHHHHHHHHHTT-TT-EEEEEEEE---TTT----EEEEEGGGSHHHH---HHHHHHHHHHHHHHHHHHB-TT--B-TTHHHHHHHHHHHHS-GGG-HHHHHHHHHHHHHTS----BTTB-S-TTS--HHHHHHHHH-TT--S-HHHHHHHHHHHHHHHHHHHHHHT--